Protein AF-0000000075628473 (afdb_homodimer)

Organism: Setaria italica (NCBI:txid4555)

Solvent-accessible surface area (backbone atoms only — not comparable to full-atom values): 24838 Å² total; per-residue (Å²): 127,63,29,61,71,48,54,69,70,65,13,70,43,36,66,75,31,34,34,40,32,34,33,27,67,48,50,49,27,27,30,31,51,50,46,39,25,70,44,42,17,42,33,35,30,26,32,67,54,59,67,59,42,51,54,46,41,53,54,37,46,75,70,70,35,54,58,48,79,45,74,33,48,55,59,36,67,69,37,44,54,52,49,49,52,49,47,34,61,77,47,70,55,34,27,22,32,40,33,42,43,44,67,72,86,58,86,60,55,77,89,70,47,48,69,69,56,49,51,47,46,44,27,30,50,46,50,28,45,53,50,50,49,59,69,39,44,73,22,25,66,52,25,80,43,59,48,32,11,27,35,39,38,55,48,36,50,72,39,92,66,32,34,66,54,23,53,51,47,51,51,50,23,32,54,49,15,47,72,31,18,76,64,34,26,34,17,28,30,39,20,42,42,65,54,64,34,74,70,53,73,77,45,59,66,67,60,50,51,53,55,24,68,59,18,40,48,54,58,67,40,49,30,51,36,54,16,39,51,54,45,47,58,62,17,16,33,30,56,38,46,26,39,45,75,47,60,42,35,31,27,38,89,73,99,126,63,30,60,73,48,54,69,71,65,13,69,44,36,66,76,30,34,31,40,34,34,34,25,69,48,52,51,28,26,30,31,51,51,47,39,23,71,44,42,17,41,33,37,30,27,30,67,54,58,68,60,40,51,54,47,42,52,53,37,48,75,70,70,36,51,58,49,77,45,74,34,49,57,57,35,67,68,38,45,54,53,49,49,54,50,46,34,62,76,47,71,54,33,27,21,33,40,34,42,44,44,67,73,84,59,85,61,54,77,91,70,48,48,69,68,56,51,51,50,47,43,28,30,51,44,50,27,44,54,51,52,49,59,69,39,43,72,23,26,66,52,26,79,42,58,46,31,11,27,37,39,35,56,50,36,47,72,40,93,68,32,34,67,55,24,53,51,48,52,52,51,23,31,52,49,15,48,72,30,18,77,64,33,28,33,18,29,30,38,19,42,43,66,53,64,34,74,71,53,74,77,47,57,65,67,58,52,51,51,56,24,67,60,19,40,48,54,57,66,40,49,29,49,38,54,16,38,51,54,46,48,57,61,17,15,34,30,55,39,46,27,40,44,74,48,59,42,35,32,26,38,89,73,98

Foldseek 3Di:
DALQPDDPLQQQACAAAEEEQEPLLWFLNVLLLCLSQVRHYQYEYEEADPVSFVVSVVVCVVVVGHYHYDYADLLDPVRLLVVLVVSCVVSVLAHAEYELDFADFDPDDPVPDDPVNVSSRCSGLAVSLLSNCVSCVRRQLVGDRRQGHEYEYEAADDDPRRPVSNVRQLVSQQVVQVVCVVSSYAGEYEHEYAEDTPVCVVPDPVVVQVLLVQAPQSDHHYSNLVSVVSSSCSGSNVSPDHSYYHYHYNRNVVD/DALAPDDPLQQQACAAAEEEQEPLLWFLNVLLLLLSQVRHYQYEYEEADPVSFVVSVVVCVVVVGHYHYDYADLLDPVRLLVVLVVSCVVSVLAHAEYELDFADFDPDDPVPDDPVNVSSRCSGLAVSLLSNCVSCVRRQLVGDRRQGHEYEYEAADDDVRRPVSNVRQLVSQQVVQVVCVVSSYAGEYEHEYAEDTPVCVVPDPVVVQVLLVQAPQSDHHYSNLVSVVSSSCSGSNVSPDHSYYHYHYNRNVVD

Structure (mmCIF, N/CA/C/O backbone):
data_AF-0000000075628473-model_v1
#
loop_
_entity.id
_entity.type
_entity.pdbx_description
1 polymer 'Tropinone reductase'
#
loop_
_atom_site.group_PDB
_atom_site.id
_atom_site.type_symbol
_atom_site.label_atom_id
_atom_site.label_alt_id
_atom_site.label_comp_id
_atom_site.label_asym_id
_atom_site.label_entity_id
_atom_site.label_seq_id
_atom_site.pdbx_PDB_ins_code
_atom_site.Cartn_x
_atom_site.Cartn_y
_atom_site.Cartn_z
_atom_site.occupancy
_atom_site.B_iso_or_equiv
_atom_site.auth_seq_id
_atom_site.auth_comp_id
_atom_site.auth_asym_id
_atom_site.auth_atom_id
_atom_site.pdbx_PDB_model_num
ATOM 1 N N . MET A 1 1 ? 19.422 3.375 -12.68 1 43.19 1 MET A N 1
ATOM 2 C CA . MET A 1 1 ? 18.781 4.426 -11.891 1 43.19 1 MET A CA 1
ATOM 3 C C . MET A 1 1 ? 17.828 3.836 -10.867 1 43.19 1 MET A C 1
ATOM 5 O O . MET A 1 1 ? 17.141 2.846 -11.148 1 43.19 1 MET A O 1
ATOM 9 N N . ALA A 1 2 ? 17.969 4.363 -9.719 1 55.66 2 ALA A N 1
ATOM 10 C CA . ALA A 1 2 ? 17.172 3.852 -8.609 1 55.66 2 ALA A CA 1
ATOM 11 C C . ALA A 1 2 ? 15.688 3.943 -8.922 1 55.66 2 ALA A C 1
ATOM 13 O O . ALA A 1 2 ? 15.219 4.941 -9.477 1 55.66 2 ALA A O 1
ATOM 14 N N . ALA A 1 3 ? 14.945 2.807 -8.961 1 60.66 3 ALA A N 1
ATOM 15 C CA . ALA A 1 3 ? 13.523 2.717 -9.266 1 60.66 3 ALA A CA 1
ATOM 16 C C . ALA A 1 3 ? 12.773 3.949 -8.773 1 60.66 3 ALA A C 1
ATOM 18 O O . ALA A 1 3 ? 11.891 4.465 -9.461 1 60.66 3 ALA A O 1
ATOM 19 N N . ALA A 1 4 ? 13.305 4.586 -7.82 1 67.25 4 ALA A N 1
ATOM 20 C CA . ALA A 1 4 ? 12.602 5.684 -7.164 1 67.25 4 ALA A CA 1
ATOM 21 C C . ALA A 1 4 ? 12.875 7.008 -7.871 1 67.25 4 ALA A C 1
ATOM 23 O O . ALA A 1 4 ? 12.148 7.984 -7.676 1 67.25 4 ALA A O 1
ATOM 24 N N . SER A 1 5 ? 13.789 6.996 -8.742 1 72.25 5 SER A N 1
ATOM 25 C CA . SER A 1 5 ? 14.211 8.266 -9.312 1 72.25 5 SER A CA 1
ATOM 26 C C . SER A 1 5 ? 13.43 8.602 -10.578 1 72.25 5 SER A C 1
ATOM 28 O O . SER A 1 5 ? 13.492 9.727 -11.078 1 72.25 5 SER A O 1
ATOM 30 N N . GLY A 1 6 ? 12.648 7.723 -11 1 81.75 6 GLY A N 1
ATOM 31 C CA . GLY A 1 6 ? 11.93 7.965 -12.242 1 81.75 6 GLY A CA 1
ATOM 32 C C . GLY A 1 6 ? 10.758 8.906 -12.086 1 81.75 6 GLY A C 1
ATOM 33 O O . GLY A 1 6 ? 10.391 9.273 -10.961 1 81.75 6 GLY A O 1
ATOM 34 N N . SER A 1 7 ? 10.297 9.367 -13.211 1 90.75 7 SER A N 1
ATOM 35 C CA . SER A 1 7 ? 9.07 10.156 -13.227 1 90.75 7 SER A CA 1
ATOM 36 C C . SER A 1 7 ? 7.91 9.391 -12.602 1 90.75 7 SER A C 1
ATOM 38 O O . SER A 1 7 ? 8.016 8.188 -12.359 1 90.75 7 SER A O 1
ATOM 40 N N . ARG A 1 8 ? 6.895 10.078 -12.25 1 92.94 8 ARG A N 1
ATOM 41 C CA . ARG A 1 8 ? 5.703 9.43 -11.703 1 92.94 8 ARG A CA 1
ATOM 42 C C . ARG A 1 8 ? 5.184 8.359 -12.656 1 92.94 8 ARG A C 1
ATOM 44 O O . ARG A 1 8 ? 4.848 7.25 -12.219 1 92.94 8 ARG A O 1
ATOM 51 N N . GLU A 1 9 ? 5.172 8.664 -13.977 1 91.62 9 GLU A N 1
ATOM 52 C CA . GLU A 1 9 ? 4.695 7.715 -14.977 1 91.62 9 GLU A CA 1
ATOM 53 C C . GLU A 1 9 ? 5.551 6.449 -14.984 1 91.62 9 GLU A C 1
ATOM 55 O O . GLU A 1 9 ? 5.039 5.348 -15.195 1 91.62 9 GLU A O 1
ATOM 60 N N . GLU A 1 10 ? 6.762 6.633 -14.703 1 92.56 10 GLU A N 1
ATOM 61 C CA . GLU A 1 10 ? 7.695 5.508 -14.719 1 92.56 10 GLU A CA 1
ATOM 62 C C . GLU A 1 10 ? 7.559 4.664 -13.453 1 92.56 10 GLU A C 1
ATOM 64 O O . GLU A 1 10 ? 7.84 3.465 -13.469 1 92.56 10 GLU A O 1
ATOM 69 N N . ARG A 1 11 ? 7.109 5.312 -12.414 1 95.81 11 ARG A N 1
ATOM 70 C CA . ARG A 1 11 ? 7.027 4.605 -11.133 1 95.81 11 ARG A CA 1
ATOM 71 C C . ARG A 1 11 ? 5.684 3.9 -10.984 1 95.81 11 ARG A C 1
ATOM 73 O O . ARG A 1 11 ? 5.59 2.873 -10.312 1 95.81 11 ARG A O 1
ATOM 80 N N . TRP A 1 12 ? 4.684 4.555 -11.656 1 96.81 12 TRP A N 1
ATOM 81 C CA . TRP A 1 12 ? 3.32 4.059 -11.492 1 96.81 12 TRP A CA 1
ATOM 82 C C . TRP A 1 12 ? 2.859 3.316 -12.742 1 96.81 12 TRP A C 1
ATOM 84 O O . TRP A 1 12 ? 1.841 3.67 -13.344 1 96.81 12 TRP A O 1
ATOM 94 N N . THR A 1 13 ? 3.604 2.287 -13.156 1 95.44 13 THR A N 1
ATOM 95 C CA . THR A 1 13 ? 3.262 1.532 -14.352 1 95.44 13 THR A CA 1
ATOM 96 C C . THR A 1 13 ? 3.68 0.071 -14.211 1 95.44 13 THR A C 1
ATOM 98 O O . THR A 1 13 ? 4.566 -0.252 -13.422 1 95.44 13 THR A O 1
ATOM 101 N N . LEU A 1 14 ? 2.979 -0.801 -14.93 1 97.25 14 LEU A N 1
ATOM 102 C CA . LEU A 1 14 ? 3.365 -2.195 -15.102 1 97.25 14 LEU A CA 1
ATOM 103 C C . LEU A 1 14 ? 3.453 -2.557 -16.578 1 97.25 14 LEU A C 1
ATOM 105 O O . LEU A 1 14 ? 3.402 -3.734 -16.938 1 97.25 14 LEU A O 1
ATOM 109 N N . ALA A 1 15 ? 3.518 -1.49 -17.359 1 95.88 15 ALA A N 1
ATOM 110 C CA . ALA A 1 15 ? 3.572 -1.714 -18.797 1 95.88 15 ALA A CA 1
ATOM 111 C C . ALA A 1 15 ? 4.773 -2.576 -19.172 1 95.88 15 ALA A C 1
ATOM 113 O O . ALA A 1 15 ? 5.91 -2.248 -18.828 1 95.88 15 ALA A O 1
ATOM 114 N N . GLY A 1 16 ? 4.473 -3.721 -19.797 1 94.5 16 GLY A N 1
ATOM 115 C CA . GLY A 1 16 ? 5.527 -4.59 -20.297 1 94.5 16 GLY A CA 1
ATOM 116 C C . GLY A 1 16 ? 5.988 -5.613 -19.266 1 94.5 16 GLY A C 1
ATOM 117 O O . GLY A 1 16 ? 6.754 -6.523 -19.594 1 94.5 16 GLY A O 1
ATOM 118 N N . ALA A 1 17 ? 5.551 -5.516 -18.031 1 97.75 17 ALA A N 1
ATOM 119 C CA . ALA A 1 17 ? 5.941 -6.465 -16.984 1 97.75 17 ALA A CA 1
ATOM 120 C C . ALA A 1 17 ? 5.375 -7.852 -17.266 1 97.75 17 ALA A C 1
ATOM 122 O O . ALA A 1 17 ? 4.293 -7.98 -17.859 1 97.75 17 ALA A O 1
ATOM 123 N N . THR A 1 18 ? 6.094 -8.852 -16.891 1 98.62 18 THR A N 1
ATOM 124 C CA . THR A 1 18 ? 5.621 -10.227 -16.938 1 98.62 18 THR A CA 1
ATOM 125 C C . THR A 1 18 ? 5.219 -10.719 -15.555 1 98.62 18 THR A C 1
ATOM 127 O O . THR A 1 18 ? 5.91 -10.445 -14.57 1 98.62 18 THR A O 1
ATOM 130 N N . ALA A 1 19 ? 4.047 -11.406 -15.492 1 98.88 19 ALA A N 1
ATOM 131 C CA . ALA A 1 19 ? 3.523 -11.797 -14.188 1 98.88 19 ALA A CA 1
ATOM 132 C C . ALA A 1 19 ? 2.941 -13.203 -14.227 1 98.88 19 ALA A C 1
ATOM 134 O O . ALA A 1 19 ? 2.25 -13.57 -15.18 1 98.88 19 ALA A O 1
ATOM 135 N N . LEU A 1 20 ? 3.287 -13.969 -13.234 1 98.94 20 LEU A N 1
ATOM 136 C CA . LEU A 1 20 ? 2.6 -15.219 -12.953 1 98.94 20 LEU A CA 1
ATOM 137 C C . LEU A 1 20 ? 1.675 -15.078 -11.75 1 98.94 20 LEU A C 1
ATOM 139 O O . LEU A 1 20 ? 2.109 -14.656 -10.672 1 98.94 20 LEU A O 1
ATOM 143 N N . VAL A 1 21 ? 0.418 -15.352 -11.938 1 98.94 21 VAL A N 1
ATOM 144 C CA . VAL A 1 21 ? -0.577 -15.352 -10.875 1 98.94 21 VAL A CA 1
ATOM 145 C C . VAL A 1 21 ? -1.191 -16.734 -10.734 1 98.94 21 VAL A C 1
ATOM 147 O O . VAL A 1 21 ? -1.852 -17.234 -11.648 1 98.94 21 VAL A O 1
ATOM 150 N N . THR A 1 22 ? -1.007 -17.359 -9.586 1 98.69 22 THR A N 1
ATOM 151 C CA . THR A 1 22 ? -1.619 -18.672 -9.414 1 98.69 22 THR A CA 1
ATOM 152 C C . THR A 1 22 ? -3.07 -18.547 -8.961 1 98.69 22 THR A C 1
ATOM 154 O O . THR A 1 22 ? -3.408 -17.625 -8.203 1 98.69 22 THR A O 1
ATOM 157 N N . GLY A 1 23 ? -3.895 -19.469 -9.445 1 97 23 GLY A N 1
ATOM 158 C CA . GLY A 1 23 ? -5.301 -19.438 -9.078 1 97 23 GLY A CA 1
ATOM 159 C C . GLY A 1 23 ? -6.035 -18.219 -9.609 1 97 23 GLY A C 1
ATOM 160 O O . GLY A 1 23 ? -6.797 -17.578 -8.883 1 97 23 GLY A O 1
ATOM 161 N N . GLY A 1 24 ? -5.863 -17.906 -10.875 1 97.38 24 GLY A N 1
ATOM 162 C CA . GLY A 1 24 ? -6.328 -16.625 -11.398 1 97.38 24 GLY A CA 1
ATOM 163 C C . GLY A 1 24 ? -7.711 -16.703 -12.016 1 97.38 24 GLY A C 1
ATOM 164 O O . GLY A 1 24 ? -8.227 -15.711 -12.531 1 97.38 24 GLY A O 1
ATOM 165 N N . SER A 1 25 ? -8.438 -17.828 -11.922 1 95.62 25 SER A N 1
ATOM 166 C CA . SER A 1 25 ? -9.656 -18 -12.703 1 95.62 25 SER A CA 1
ATOM 167 C C . SER A 1 25 ? -10.867 -17.453 -11.961 1 95.62 25 SER A C 1
ATOM 169 O O . SER A 1 25 ? -11.93 -17.266 -12.555 1 95.62 25 SER A O 1
ATOM 171 N N . LYS A 1 26 ? -10.789 -17.234 -10.609 1 93.38 26 LYS A N 1
ATOM 172 C CA . LYS A 1 26 ? -11.953 -16.75 -9.875 1 93.38 26 LYS A CA 1
ATOM 173 C C . LYS A 1 26 ? -11.523 -15.922 -8.656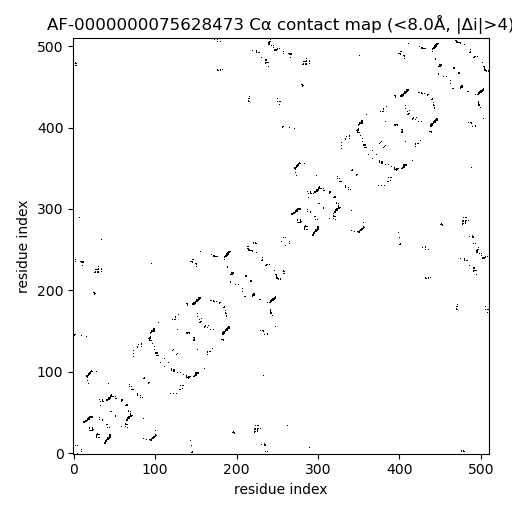 1 93.38 26 LYS A C 1
ATOM 175 O O . LYS A 1 26 ? -10.352 -15.914 -8.289 1 93.38 26 LYS A O 1
ATOM 180 N N . GLY A 1 27 ? -12.492 -15.18 -8.141 1 94.12 27 GLY A N 1
ATOM 181 C CA . GLY A 1 27 ? -12.32 -14.484 -6.875 1 94.12 27 GLY A CA 1
ATOM 182 C C . GLY A 1 27 ? -11.219 -13.445 -6.902 1 94.12 27 GLY A C 1
ATOM 183 O O . GLY A 1 27 ? -11.133 -12.648 -7.84 1 94.12 27 GLY A O 1
ATOM 184 N N . ILE A 1 28 ? -10.422 -13.508 -5.84 1 95.12 28 ILE A N 1
ATOM 185 C CA . ILE A 1 28 ? -9.352 -12.539 -5.664 1 95.12 28 ILE A CA 1
ATOM 186 C C . ILE A 1 28 ? -8.32 -12.695 -6.777 1 95.12 28 ILE A C 1
ATOM 188 O O . ILE A 1 28 ? -7.859 -11.711 -7.355 1 95.12 28 ILE A O 1
ATOM 192 N N . GLY A 1 29 ? -8.016 -13.969 -7.121 1 97.5 29 GLY A N 1
ATOM 193 C CA . GLY A 1 29 ? -7.062 -14.219 -8.188 1 97.5 29 GLY A CA 1
ATOM 194 C C . GLY A 1 29 ? -7.492 -13.641 -9.523 1 97.5 29 GLY A C 1
ATOM 195 O O . GLY A 1 29 ? -6.68 -13.062 -10.25 1 97.5 29 GLY A O 1
ATOM 196 N N . HIS A 1 30 ? -8.719 -13.789 -9.797 1 97.81 30 HIS A N 1
ATOM 197 C CA . HIS A 1 30 ? -9.266 -13.242 -11.031 1 97.81 30 HIS A CA 1
ATOM 198 C C . HIS A 1 30 ? -9.117 -11.727 -11.07 1 97.81 30 HIS A C 1
ATOM 200 O O . HIS A 1 30 ? -8.695 -11.164 -12.086 1 97.81 30 HIS A O 1
ATOM 206 N N . ALA A 1 31 ? -9.43 -11.094 -10 1 97.69 31 ALA A N 1
ATOM 207 C CA . ALA A 1 31 ? -9.312 -9.641 -9.906 1 97.69 31 ALA A CA 1
ATOM 208 C C . ALA A 1 31 ? -7.859 -9.195 -10.047 1 97.69 31 ALA A C 1
ATOM 210 O O . ALA A 1 31 ? -7.578 -8.172 -10.672 1 97.69 31 ALA A O 1
ATOM 211 N N . ILE A 1 32 ? -6.961 -9.953 -9.5 1 98.69 32 ILE A N 1
ATOM 212 C CA . ILE A 1 32 ? -5.543 -9.625 -9.578 1 98.69 32 ILE A CA 1
ATOM 213 C C . ILE A 1 32 ? -5.066 -9.727 -11.023 1 98.69 32 ILE A C 1
ATOM 215 O O . ILE A 1 32 ? -4.371 -8.844 -11.516 1 98.69 32 ILE A O 1
ATOM 219 N N . VAL A 1 33 ? -5.469 -10.781 -11.711 1 98.81 33 VAL A N 1
ATOM 220 C CA . VAL A 1 33 ? -5.105 -10.961 -13.109 1 98.81 33 VAL A CA 1
ATOM 221 C C . VAL A 1 33 ? -5.586 -9.766 -13.93 1 98.81 33 VAL A C 1
ATOM 223 O O . VAL A 1 33 ? -4.809 -9.156 -14.672 1 98.81 33 VAL A O 1
ATOM 226 N N . GLU A 1 34 ? -6.773 -9.375 -13.727 1 98.25 34 GLU A N 1
ATOM 227 C CA . GLU A 1 34 ? -7.355 -8.289 -14.5 1 98.25 34 GLU A CA 1
ATOM 228 C C . GLU A 1 34 ? -6.684 -6.957 -14.18 1 98.25 34 GLU A C 1
ATOM 230 O O . GLU A 1 34 ? -6.449 -6.141 -15.07 1 98.25 34 GLU A O 1
ATOM 235 N N . GLU A 1 35 ? -6.453 -6.742 -12.93 1 98.31 35 GLU A N 1
ATOM 236 C CA . GLU A 1 35 ? -5.855 -5.477 -12.516 1 98.31 35 GLU A CA 1
ATOM 237 C C . GLU A 1 35 ? -4.438 -5.332 -13.055 1 98.31 35 GLU A C 1
ATOM 239 O O . GLU A 1 35 ? -4.086 -4.289 -13.617 1 98.31 35 GLU A O 1
ATOM 244 N N . LEU A 1 36 ? -3.609 -6.387 -12.938 1 98.62 36 LEU A N 1
ATOM 245 C CA . LEU A 1 36 ? -2.248 -6.363 -13.461 1 98.62 36 LEU A CA 1
ATOM 246 C C . LEU A 1 36 ? -2.252 -6.164 -14.969 1 98.62 36 LEU A C 1
ATOM 248 O O . LEU A 1 36 ? -1.52 -5.32 -15.492 1 98.62 36 LEU A O 1
ATOM 252 N N . ALA A 1 37 ? -3.066 -6.941 -15.641 1 98.5 37 ALA A N 1
ATOM 253 C CA . ALA A 1 37 ? -3.152 -6.828 -17.094 1 98.5 37 ALA A CA 1
ATOM 254 C C . ALA A 1 37 ? -3.662 -5.449 -17.516 1 98.5 37 ALA A C 1
ATOM 256 O O . ALA A 1 37 ? -3.227 -4.898 -18.516 1 98.5 37 ALA A O 1
ATOM 257 N N . GLY A 1 38 ? -4.566 -4.914 -16.703 1 97.38 38 GLY A N 1
ATOM 258 C CA . GLY A 1 38 ? -5.098 -3.584 -16.969 1 97.38 38 GLY A CA 1
ATOM 259 C C . GLY A 1 38 ? -4.043 -2.496 -16.906 1 97.38 38 GLY A C 1
ATOM 260 O O . GLY A 1 38 ? -4.16 -1.464 -17.562 1 97.38 38 GLY A O 1
ATOM 261 N N . PHE A 1 39 ? -3.02 -2.74 -16.156 1 97.62 39 PHE A N 1
ATOM 262 C CA . PHE A 1 39 ? -1.915 -1.795 -16.031 1 97.62 39 PHE A CA 1
ATOM 263 C C . PHE A 1 39 ? -0.838 -2.092 -17.078 1 97.62 39 PHE A C 1
ATOM 265 O O . PHE A 1 39 ? 0.241 -1.496 -17.047 1 97.62 39 PHE A O 1
ATOM 272 N N . GLY A 1 40 ? -1.098 -3.092 -17.969 1 96.88 40 GLY A N 1
ATOM 273 C CA . GLY A 1 40 ? -0.226 -3.309 -19.109 1 96.88 40 GLY A CA 1
ATOM 274 C C . GLY A 1 40 ? 0.676 -4.52 -18.953 1 96.88 40 GLY A C 1
ATOM 275 O O . GLY A 1 40 ? 1.502 -4.801 -19.828 1 96.88 40 GLY A O 1
ATOM 276 N N . ALA A 1 41 ? 0.547 -5.27 -17.922 1 98.12 41 ALA A N 1
ATOM 277 C CA . ALA A 1 41 ? 1.37 -6.461 -17.734 1 98.12 41 ALA A CA 1
ATOM 278 C C . ALA A 1 41 ? 0.917 -7.598 -18.641 1 98.12 41 ALA A C 1
ATOM 280 O O . ALA A 1 41 ? -0.267 -7.703 -18.969 1 98.12 41 ALA A O 1
ATOM 281 N N . ARG A 1 42 ? 1.86 -8.398 -19.062 1 98.19 42 ARG A N 1
ATOM 282 C CA . ARG A 1 42 ? 1.579 -9.711 -19.625 1 98.19 42 ARG A CA 1
ATOM 283 C C . ARG A 1 42 ? 1.454 -10.766 -18.531 1 98.19 42 ARG A C 1
ATOM 285 O O . ARG A 1 42 ? 2.424 -11.055 -17.828 1 98.19 42 ARG A O 1
ATOM 292 N N . VAL A 1 43 ? 0.26 -11.359 -18.453 1 98.81 43 VAL A N 1
ATOM 293 C CA . VAL A 1 43 ? -0.01 -12.211 -17.312 1 98.81 43 VAL A CA 1
ATOM 294 C C . VAL A 1 43 ? -0.173 -13.656 -17.766 1 98.81 43 VAL A C 1
ATOM 296 O O . VAL A 1 43 ? -0.808 -13.922 -18.781 1 98.81 43 VAL A O 1
ATOM 299 N N . HIS A 1 44 ? 0.465 -14.57 -17.109 1 98.94 44 HIS A N 1
ATOM 300 C CA . HIS A 1 44 ? 0.161 -15.992 -17.156 1 98.94 44 HIS A CA 1
ATOM 301 C C . HIS A 1 44 ? -0.49 -16.469 -15.867 1 98.94 44 HIS A C 1
ATOM 303 O O . HIS A 1 44 ? -0.055 -16.078 -14.773 1 98.94 44 HIS A O 1
ATOM 309 N N . THR A 1 45 ? -1.562 -17.203 -16.016 1 98.88 45 THR A N 1
ATOM 310 C CA . THR A 1 45 ? -2.227 -17.703 -14.812 1 98.88 45 THR A CA 1
ATOM 311 C C . THR A 1 45 ? -2.523 -19.188 -14.938 1 98.88 45 THR A C 1
ATOM 313 O O . THR A 1 45 ? -2.359 -19.766 -16.016 1 98.88 45 THR A O 1
ATOM 316 N N . CYS A 1 46 ? -2.811 -19.812 -13.766 1 98.62 46 CYS A N 1
ATOM 317 C CA . CYS A 1 46 ? -3.129 -21.234 -13.773 1 98.62 46 CYS A CA 1
ATOM 318 C C . CYS A 1 46 ? -4.266 -21.547 -12.805 1 98.62 46 CYS A C 1
ATOM 320 O O . CYS A 1 46 ? -4.539 -20.766 -11.891 1 98.62 46 CYS A O 1
ATOM 322 N N . ALA A 1 47 ? -4.883 -22.594 -13.047 1 97.69 47 ALA A N 1
ATOM 323 C CA . ALA A 1 47 ? -5.922 -23.172 -12.203 1 97.69 47 ALA A CA 1
ATOM 324 C C . ALA A 1 47 ? -6.168 -24.641 -12.562 1 97.69 47 ALA A C 1
ATOM 326 O O . ALA A 1 47 ? -5.582 -25.156 -13.516 1 97.69 47 ALA A O 1
ATOM 327 N N . ARG A 1 48 ? -7.008 -25.219 -11.828 1 96.62 48 ARG A N 1
ATOM 328 C CA . ARG A 1 48 ? -7.188 -26.656 -12 1 96.62 48 ARG A CA 1
ATOM 329 C C . ARG A 1 48 ? -8.25 -26.953 -13.055 1 96.62 48 ARG A C 1
ATOM 331 O O . ARG A 1 48 ? -8.156 -27.953 -13.781 1 96.62 48 ARG A O 1
ATOM 338 N N . ASN A 1 49 ? -9.273 -26.125 -13.109 1 96.38 49 ASN A N 1
ATOM 339 C CA . ASN A 1 49 ? -10.398 -26.359 -14 1 96.38 49 ASN A CA 1
ATOM 340 C C . ASN A 1 49 ? -10.141 -25.797 -15.391 1 96.38 49 ASN A C 1
ATOM 342 O O . ASN A 1 49 ? -10.258 -24.594 -15.609 1 96.38 49 ASN A O 1
ATOM 346 N N . ALA A 1 50 ? -9.953 -26.703 -16.328 1 97.31 50 ALA A N 1
ATOM 347 C CA . ALA A 1 50 ? -9.555 -26.312 -17.688 1 97.31 50 ALA A CA 1
ATOM 348 C C . ALA A 1 50 ? -10.656 -25.5 -18.375 1 97.31 50 ALA A C 1
ATOM 350 O O . ALA A 1 50 ? -10.375 -24.484 -19.016 1 97.31 50 ALA A O 1
ATOM 351 N N . ALA A 1 51 ? -11.852 -25.906 -18.188 1 97.44 51 ALA A N 1
ATOM 352 C CA . ALA A 1 51 ? -12.969 -25.266 -18.875 1 97.44 51 ALA A CA 1
ATOM 353 C C . ALA A 1 51 ? -13.172 -23.844 -18.359 1 97.44 51 ALA A C 1
ATOM 355 O O . ALA A 1 51 ? -13.305 -22.906 -19.141 1 97.44 51 ALA A O 1
ATOM 356 N N . GLU A 1 52 ? -13.164 -23.703 -17.078 1 95.62 52 GLU A N 1
ATOM 357 C CA . GLU A 1 52 ? -13.305 -22.391 -16.453 1 95.62 52 GLU A CA 1
ATOM 358 C C . GLU A 1 52 ? -12.156 -21.469 -16.844 1 95.62 52 GLU A C 1
ATOM 360 O O . GLU A 1 52 ? -12.359 -20.281 -17.109 1 95.62 52 GLU A O 1
ATOM 365 N N . LEU A 1 53 ? -11.039 -22 -16.875 1 97.44 53 LEU A N 1
ATOM 366 C CA . LEU A 1 53 ? -9.836 -21.25 -17.203 1 97.44 53 LEU A CA 1
ATOM 367 C C . LEU A 1 53 ? -9.875 -20.766 -18.641 1 97.44 53 LEU A C 1
ATOM 369 O O . LEU A 1 53 ? -9.562 -19.594 -18.906 1 97.44 53 LEU A O 1
ATOM 373 N N . GLU A 1 54 ? -10.312 -21.578 -19.547 1 97.44 54 GLU A N 1
ATOM 374 C CA . GLU A 1 54 ? -10.398 -21.203 -20.953 1 97.44 54 GLU A CA 1
ATOM 375 C C . GLU A 1 54 ? -11.484 -20.156 -21.172 1 97.44 54 GLU A C 1
ATOM 377 O O . GLU A 1 54 ? -11.32 -19.25 -22 1 97.44 54 GLU A O 1
ATOM 382 N N . GLU A 1 55 ? -12.523 -20.281 -20.484 1 97.75 55 GLU A N 1
ATOM 383 C CA . GLU A 1 55 ? -13.57 -19.266 -20.547 1 97.75 55 GLU A CA 1
ATOM 384 C C . GLU A 1 55 ? -13.039 -17.906 -20.094 1 97.75 55 GLU A C 1
ATOM 386 O O . GLU A 1 55 ? -13.32 -16.875 -20.734 1 97.75 55 GLU A O 1
ATOM 391 N N . CYS A 1 56 ? -12.312 -17.906 -19.047 1 97.81 56 CYS A N 1
ATOM 392 C CA . CYS A 1 56 ? -11.688 -16.672 -18.562 1 97.81 56 CYS A CA 1
ATOM 393 C C . CYS A 1 56 ? -10.75 -16.094 -19.625 1 97.81 56 CYS A C 1
ATOM 395 O O . CYS A 1 56 ? -10.805 -14.906 -19.922 1 97.81 56 CYS A O 1
ATOM 397 N N . ARG A 1 57 ? -9.953 -16.922 -20.188 1 98 57 ARG A N 1
ATOM 398 C CA . ARG A 1 57 ? -8.977 -16.5 -21.188 1 98 57 ARG A CA 1
ATOM 399 C C . ARG A 1 57 ? -9.672 -15.797 -22.359 1 98 57 ARG A C 1
ATOM 401 O O . ARG A 1 57 ? -9.211 -14.75 -22.828 1 98 57 ARG A O 1
ATOM 408 N N . ARG A 1 58 ? -10.742 -16.344 -22.828 1 97.81 58 ARG A N 1
ATOM 409 C CA . ARG A 1 58 ? -11.5 -15.766 -23.938 1 97.81 58 ARG A CA 1
ATOM 410 C C . ARG A 1 58 ? -12.062 -14.398 -23.562 1 97.81 58 ARG A C 1
ATOM 412 O O . ARG A 1 58 ? -11.961 -13.453 -24.359 1 97.81 58 ARG A O 1
ATOM 419 N N . ARG A 1 59 ? -12.578 -14.305 -22.359 1 97.5 59 ARG A N 1
ATOM 420 C CA . ARG A 1 59 ? -13.133 -13.039 -21.906 1 97.5 59 ARG A CA 1
ATOM 421 C C . ARG A 1 59 ? -12.055 -11.977 -21.797 1 97.5 59 ARG A C 1
ATOM 423 O O . ARG A 1 59 ? -12.273 -10.812 -22.156 1 97.5 59 ARG A O 1
ATOM 430 N N . TRP A 1 60 ? -10.906 -12.375 -21.281 1 97.94 60 TRP A N 1
ATOM 431 C CA . TRP A 1 60 ? -9.797 -11.438 -21.172 1 97.94 60 TRP A CA 1
ATOM 432 C C . TRP A 1 60 ? -9.352 -10.961 -22.547 1 97.94 60 TRP A C 1
ATOM 434 O O . TRP A 1 60 ? -9.133 -9.766 -22.766 1 97.94 60 TRP A O 1
ATOM 444 N N . ALA A 1 61 ? -9.305 -11.867 -23.484 1 97.12 61 ALA A N 1
ATOM 445 C CA . ALA A 1 61 ? -8.906 -11.523 -24.844 1 97.12 61 ALA A CA 1
ATOM 446 C C . ALA A 1 61 ? -9.906 -10.555 -25.469 1 97.12 61 ALA A C 1
ATOM 448 O O . ALA A 1 61 ? -9.508 -9.602 -26.141 1 97.12 61 ALA A O 1
ATOM 449 N N . GLU A 1 62 ? -11.141 -10.758 -25.234 1 97.38 62 GLU A N 1
ATOM 450 C CA . GLU A 1 62 ? -12.195 -9.898 -25.766 1 97.38 62 GLU A CA 1
ATOM 451 C C . GLU A 1 62 ? -12.078 -8.484 -25.219 1 97.38 62 GLU A C 1
ATOM 453 O O . GLU A 1 62 ? -12.477 -7.52 -25.875 1 97.38 62 GLU A O 1
ATOM 458 N N . ASN A 1 63 ? -11.516 -8.398 -24.047 1 95.94 63 ASN A N 1
ATOM 459 C CA . ASN A 1 63 ? -11.367 -7.094 -23.406 1 95.94 63 ASN A CA 1
ATOM 460 C C . ASN A 1 63 ? -9.992 -6.488 -23.688 1 95.94 63 ASN A C 1
ATOM 462 O O . ASN A 1 63 ? -9.617 -5.488 -23.078 1 95.94 63 ASN A O 1
ATOM 466 N N . GLY A 1 64 ? -9.18 -7.168 -24.484 1 96.44 64 GLY A N 1
ATOM 467 C CA . GLY A 1 64 ? -7.898 -6.641 -24.922 1 96.44 64 GLY A CA 1
ATOM 468 C C . GLY A 1 64 ? -6.777 -6.902 -23.938 1 96.44 64 GLY A C 1
ATOM 469 O O . GLY A 1 64 ? -5.723 -6.273 -24 1 96.44 64 GLY A O 1
ATOM 470 N N . LEU A 1 65 ? -7.031 -7.727 -22.984 1 96.88 65 LEU A N 1
ATOM 471 C CA . LEU A 1 65 ? -6.004 -8.055 -22 1 96.88 65 LEU A CA 1
ATOM 472 C C . LEU A 1 65 ? -5.113 -9.188 -22.5 1 96.88 65 LEU A C 1
ATOM 474 O O . LEU A 1 65 ? -5.59 -10.117 -23.156 1 96.88 65 LEU A O 1
ATOM 478 N N . VAL A 1 66 ? -3.885 -9.148 -22.219 1 96.06 66 VAL A N 1
ATOM 479 C CA . VAL A 1 66 ? -2.924 -10.172 -22.625 1 96.06 66 VAL A CA 1
ATOM 480 C C . VAL A 1 66 ? -2.713 -11.172 -21.5 1 96.06 66 VAL A C 1
ATOM 482 O O . VAL A 1 66 ? -1.891 -10.953 -20.609 1 96.06 66 VAL A O 1
ATOM 485 N N . VAL A 1 67 ? -3.434 -12.289 -21.562 1 98.56 67 VAL A N 1
ATOM 486 C CA . VAL A 1 67 ? -3.379 -13.297 -20.5 1 98.56 67 VAL A CA 1
ATOM 487 C C . VAL A 1 67 ? -3.287 -14.688 -21.125 1 98.56 67 VAL A C 1
ATOM 489 O O . VAL A 1 67 ? -4.09 -15.039 -22 1 98.56 67 VAL A O 1
ATOM 492 N N . THR A 1 68 ? -2.279 -15.43 -20.781 1 98.56 68 THR A N 1
ATOM 493 C CA . THR A 1 68 ? -2.162 -16.844 -21.141 1 98.56 68 THR A CA 1
ATOM 494 C C . THR A 1 68 ? -2.436 -17.734 -19.938 1 98.56 68 THR A C 1
ATOM 496 O O . THR A 1 68 ? -2.439 -17.266 -18.797 1 98.56 68 THR A O 1
ATOM 499 N N . VAL A 1 69 ? -2.719 -19.062 -20.234 1 98.69 69 VAL A N 1
ATOM 500 C CA . VAL A 1 69 ? -3.189 -19.891 -19.141 1 98.69 69 VAL A CA 1
ATOM 501 C C . VAL A 1 69 ? -2.547 -21.266 -19.219 1 98.69 69 VAL A C 1
ATOM 503 O O . VAL A 1 69 ? -2.146 -21.719 -20.297 1 98.69 69 VAL A O 1
ATOM 506 N N . SER A 1 70 ? -2.393 -21.891 -18.047 1 98.62 70 SER A N 1
ATOM 507 C CA . SER A 1 70 ? -1.997 -23.281 -17.891 1 98.62 70 SER A CA 1
ATOM 508 C C . SER A 1 70 ? -2.881 -24 -16.875 1 98.62 70 SER A C 1
ATOM 510 O O . SER A 1 70 ? -3.213 -23.438 -15.836 1 98.62 70 SER A O 1
ATOM 512 N N . VAL A 1 71 ? -3.279 -25.219 -17.234 1 98.56 71 VAL A N 1
ATOM 513 C CA . VAL A 1 71 ? -3.906 -26.062 -16.219 1 98.56 71 VAL A CA 1
ATOM 514 C C . VAL A 1 71 ? -2.846 -26.578 -15.258 1 98.56 71 VAL A C 1
ATOM 516 O O . VAL A 1 71 ? -1.814 -27.109 -15.68 1 98.56 71 VAL A O 1
ATOM 519 N N . CYS A 1 72 ? -3.098 -26.391 -13.953 1 98.44 72 CYS A N 1
ATOM 520 C CA . CYS A 1 72 ? -2.098 -26.75 -12.961 1 98.44 72 CYS A CA 1
ATOM 521 C C . CYS A 1 72 ? -2.74 -26.953 -11.594 1 98.44 72 CYS A C 1
ATOM 523 O O . CYS A 1 72 ? -3.555 -26.141 -11.156 1 98.44 72 CYS A O 1
ATOM 525 N N . ASP A 1 73 ? -2.455 -28.047 -10.977 1 97.94 73 ASP A N 1
ATOM 526 C CA . ASP A 1 73 ? -2.695 -28.234 -9.555 1 97.94 73 ASP A CA 1
ATOM 527 C C . ASP A 1 73 ? -1.452 -27.891 -8.734 1 97.94 73 ASP A C 1
ATOM 529 O O . ASP A 1 73 ? -0.511 -28.688 -8.664 1 97.94 73 ASP A O 1
ATOM 533 N N . VAL A 1 74 ? -1.52 -26.797 -8.031 1 97.56 74 VAL A N 1
ATOM 534 C CA . VAL A 1 74 ? -0.313 -26.281 -7.395 1 97.56 74 VAL A CA 1
ATOM 535 C C . VAL A 1 74 ? 0.061 -27.172 -6.211 1 97.56 74 VAL A C 1
ATOM 537 O O . VAL A 1 74 ? 1.165 -27.062 -5.668 1 97.56 74 VAL A O 1
ATOM 540 N N . SER A 1 75 ? -0.858 -28.016 -5.777 1 96.06 75 SER A N 1
ATOM 541 C CA . SER A 1 75 ? -0.516 -28.922 -4.691 1 96.06 75 SER A CA 1
ATOM 542 C C . SER A 1 75 ? 0.43 -30.031 -5.168 1 96.06 75 SER A C 1
ATOM 544 O O . SER A 1 75 ? 1.036 -30.734 -4.355 1 96.06 75 SER A O 1
ATOM 546 N N . MET A 1 76 ? 0.571 -30.172 -6.488 1 97.12 76 MET A N 1
ATOM 547 C CA . MET A 1 76 ? 1.419 -31.203 -7.074 1 97.12 76 MET A CA 1
ATOM 548 C C . MET A 1 76 ? 2.758 -30.625 -7.516 1 97.12 76 MET A C 1
ATOM 550 O O . MET A 1 76 ? 2.803 -29.734 -8.359 1 97.12 76 MET A O 1
ATOM 554 N N . ARG A 1 77 ? 3.764 -31.219 -7.035 1 97 77 ARG A N 1
ATOM 555 C CA . ARG A 1 77 ? 5.109 -30.734 -7.332 1 97 77 ARG A CA 1
ATOM 556 C C . ARG A 1 77 ? 5.387 -30.781 -8.828 1 97 77 ARG A C 1
ATOM 558 O O . ARG A 1 77 ? 5.91 -29.812 -9.398 1 97 77 ARG A O 1
ATOM 565 N N . THR A 1 78 ? 5.078 -31.844 -9.43 1 98.19 78 THR A N 1
ATOM 566 C CA . THR A 1 78 ? 5.336 -32.031 -10.859 1 98.19 78 THR A CA 1
ATOM 567 C C . THR A 1 78 ? 4.586 -30.969 -11.6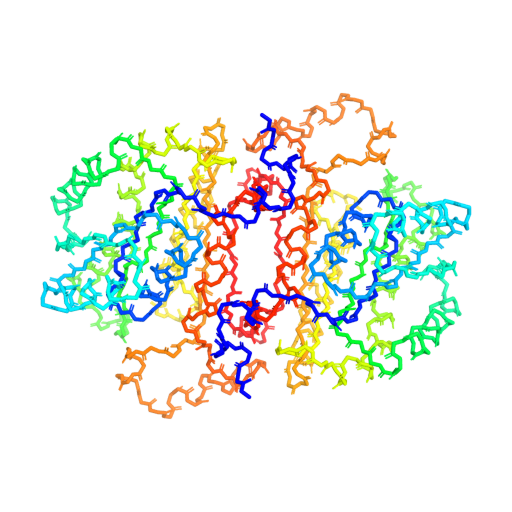72 1 98.19 78 THR A C 1
ATOM 569 O O . THR A 1 78 ? 5.113 -30.453 -12.656 1 98.19 78 THR A O 1
ATOM 572 N N . ASP A 1 79 ? 3.393 -30.656 -11.234 1 98.5 79 ASP A N 1
ATOM 573 C CA . ASP A 1 79 ? 2.609 -29.641 -11.922 1 98.5 79 ASP A CA 1
ATOM 574 C C . ASP A 1 79 ? 3.277 -28.266 -11.805 1 98.5 79 ASP A C 1
ATOM 576 O O . ASP A 1 79 ? 3.309 -27.5 -12.773 1 98.5 79 ASP A O 1
ATOM 580 N N . ARG A 1 80 ? 3.814 -28 -10.68 1 98.56 80 ARG A N 1
ATOM 581 C CA . ARG A 1 80 ? 4.5 -26.734 -10.484 1 98.56 80 ARG A CA 1
ATOM 582 C C . ARG A 1 80 ? 5.723 -26.625 -11.391 1 98.56 80 ARG A C 1
ATOM 584 O O . ARG A 1 80 ? 5.977 -25.562 -11.969 1 98.56 80 ARG A O 1
ATOM 591 N N . GLU A 1 81 ? 6.426 -27.656 -11.484 1 98.56 81 GLU A N 1
ATOM 592 C CA . GLU A 1 81 ? 7.605 -27.672 -12.344 1 98.56 81 GLU A CA 1
ATOM 593 C C . GLU A 1 81 ? 7.227 -27.469 -13.812 1 98.56 81 GLU A C 1
ATOM 595 O O . GLU A 1 81 ? 7.863 -26.688 -14.523 1 98.56 81 GLU A O 1
ATOM 600 N N . MET A 1 82 ? 6.199 -28.141 -14.211 1 98.69 82 MET A N 1
ATOM 601 C CA . MET A 1 82 ? 5.719 -27.984 -15.578 1 98.69 82 MET A CA 1
ATOM 602 C C . MET A 1 82 ? 5.203 -26.562 -15.828 1 98.69 82 MET A C 1
ATOM 604 O O . MET A 1 82 ? 5.43 -26 -16.891 1 98.69 82 MET A O 1
ATOM 608 N N . LEU A 1 83 ? 4.508 -26.062 -14.859 1 98.75 83 LEU A N 1
ATOM 609 C CA . LEU A 1 83 ? 4.031 -24.688 -14.945 1 98.75 83 LEU A CA 1
ATOM 610 C C . LEU A 1 83 ? 5.188 -23.719 -15.164 1 98.75 83 LEU A C 1
ATOM 612 O O . LEU A 1 83 ? 5.121 -22.844 -16.031 1 98.75 83 LEU A O 1
ATOM 616 N N . MET A 1 84 ? 6.254 -23.906 -14.453 1 98.69 84 MET A N 1
ATOM 617 C CA . MET A 1 84 ? 7.383 -22.984 -14.523 1 98.69 84 MET A CA 1
ATOM 618 C C . MET A 1 84 ? 8.109 -23.109 -15.859 1 98.69 84 MET A C 1
ATOM 620 O O . MET A 1 84 ? 8.609 -22.125 -16.406 1 98.69 84 MET A O 1
ATOM 624 N N . ASP A 1 85 ? 8.117 -24.344 -16.359 1 98.5 85 ASP A N 1
ATOM 625 C CA . ASP A 1 85 ? 8.664 -24.516 -17.703 1 98.5 85 ASP A CA 1
ATOM 626 C C . ASP A 1 85 ? 7.871 -23.719 -18.719 1 98.5 85 ASP A C 1
ATOM 628 O O . ASP A 1 85 ? 8.453 -23.078 -19.594 1 98.5 85 ASP A O 1
ATOM 632 N N . THR A 1 86 ? 6.609 -23.766 -18.625 1 98.69 86 THR A N 1
ATOM 633 C CA . THR A 1 86 ? 5.746 -23.016 -19.516 1 98.69 86 THR A CA 1
ATOM 634 C C . THR A 1 86 ? 5.977 -21.516 -19.359 1 98.69 86 THR A C 1
ATOM 636 O O . THR A 1 86 ? 6.09 -20.781 -20.344 1 98.69 86 THR A O 1
ATOM 639 N N . VAL A 1 87 ? 6.07 -21.047 -18.141 1 98.62 87 VAL A N 1
ATOM 640 C CA . VAL A 1 87 ? 6.281 -19.641 -17.844 1 98.62 87 VAL A CA 1
ATOM 641 C C . VAL A 1 87 ? 7.605 -19.188 -18.453 1 98.62 87 VAL A C 1
ATOM 643 O O . VAL A 1 87 ? 7.68 -18.109 -19.062 1 98.62 87 VAL A O 1
ATOM 646 N N . LYS A 1 88 ? 8.617 -19.969 -18.297 1 98.19 88 LYS A N 1
ATOM 647 C CA . LYS A 1 88 ? 9.93 -19.672 -18.875 1 98.19 88 LYS A CA 1
ATOM 648 C C . LYS A 1 88 ? 9.828 -19.469 -20.375 1 98.19 88 LYS A C 1
ATOM 650 O O . LYS A 1 88 ? 10.445 -18.562 -20.938 1 98.19 88 LYS A O 1
ATOM 655 N N . LYS A 1 89 ? 9.078 -20.312 -21 1 98.31 89 LYS A N 1
ATOM 656 C CA . LYS A 1 89 ? 8.906 -20.234 -22.453 1 98.31 89 LYS A CA 1
ATOM 657 C C . LYS A 1 89 ? 8.07 -19.016 -22.844 1 98.31 89 LYS A C 1
ATOM 659 O O . LYS A 1 89 ? 8.438 -18.266 -23.75 1 98.31 89 LYS A O 1
ATOM 664 N N . VAL A 1 90 ? 7.012 -18.797 -22.125 1 98.06 90 VAL A N 1
ATOM 665 C CA . VAL A 1 90 ? 6.051 -17.75 -22.438 1 98.06 90 VAL A CA 1
ATOM 666 C C . VAL A 1 90 ? 6.711 -16.375 -22.266 1 98.06 90 VAL A C 1
ATOM 668 O O . VAL A 1 90 ? 6.449 -15.453 -23.047 1 98.06 90 VAL A O 1
ATOM 671 N N . PHE A 1 91 ? 7.539 -16.25 -21.281 1 97.94 91 PHE A N 1
ATOM 672 C CA . PHE A 1 91 ? 8.094 -14.938 -20.953 1 97.94 91 PHE A CA 1
ATOM 673 C C . PHE A 1 91 ? 9.562 -14.859 -21.328 1 97.94 91 PHE A C 1
ATOM 675 O O . PHE A 1 91 ? 10.281 -13.977 -20.859 1 97.94 91 PHE A O 1
ATOM 682 N N . ASP A 1 92 ? 10.047 -15.75 -22.094 1 96.88 92 ASP A N 1
ATOM 683 C CA . ASP A 1 92 ? 11.398 -15.758 -22.641 1 96.88 92 ASP A CA 1
ATOM 684 C C . ASP A 1 92 ? 12.445 -15.688 -21.531 1 96.88 92 ASP A C 1
ATOM 686 O O . ASP A 1 92 ? 13.359 -14.867 -21.594 1 96.88 92 ASP A O 1
ATOM 690 N N . GLY A 1 93 ? 12.211 -16.453 -20.5 1 96.75 93 GLY A N 1
ATOM 691 C CA . GLY A 1 93 ? 13.211 -16.656 -19.453 1 96.75 93 GLY A CA 1
ATOM 692 C C . GLY A 1 93 ? 13.227 -15.547 -18.422 1 96.75 93 GLY A C 1
ATOM 693 O O . GLY A 1 93 ? 14.18 -15.43 -17.641 1 96.75 93 GLY A O 1
ATOM 694 N N . LYS A 1 94 ? 12.219 -14.695 -18.469 1 96.69 94 LYS A N 1
ATOM 695 C CA . LYS A 1 94 ? 12.164 -13.586 -17.516 1 96.69 94 LYS A CA 1
ATOM 696 C C . LYS A 1 94 ? 10.836 -13.57 -16.766 1 96.69 94 LYS A C 1
ATOM 698 O O . LYS A 1 94 ? 9.812 -14.008 -17.297 1 96.69 94 LYS A O 1
ATOM 703 N N . LEU A 1 95 ? 10.922 -13.102 -15.547 1 98.56 95 LEU A N 1
ATOM 704 C CA . LEU A 1 95 ? 9.727 -12.875 -14.75 1 98.56 95 LEU A CA 1
ATOM 705 C C . LEU A 1 95 ? 9.891 -11.648 -13.859 1 98.56 95 LEU A C 1
ATOM 707 O O . LEU A 1 95 ? 10.922 -11.492 -13.203 1 98.56 95 LEU A O 1
ATOM 711 N N . ASP A 1 96 ? 8.914 -10.805 -13.867 1 98.69 96 ASP A N 1
ATOM 712 C CA . ASP A 1 96 ? 8.969 -9.617 -13.023 1 98.69 96 ASP A CA 1
ATOM 713 C C . ASP A 1 96 ? 8.172 -9.812 -11.742 1 98.69 96 ASP A C 1
ATOM 715 O O . ASP A 1 96 ? 8.547 -9.305 -10.688 1 98.69 96 ASP A O 1
ATOM 719 N N . ILE A 1 97 ? 7.043 -10.547 -11.867 1 98.88 97 ILE A N 1
ATOM 720 C CA . ILE A 1 97 ? 6.082 -10.602 -10.766 1 98.88 97 ILE A CA 1
ATOM 721 C C . ILE A 1 97 ? 5.629 -12.047 -10.555 1 98.88 97 ILE A C 1
ATOM 723 O O . ILE A 1 97 ? 5.258 -12.734 -11.516 1 98.88 97 ILE A O 1
ATOM 727 N N . LEU A 1 98 ? 5.688 -12.484 -9.352 1 98.88 98 LEU A N 1
ATOM 728 C CA . LEU A 1 98 ? 5.039 -13.711 -8.906 1 98.88 98 LEU A CA 1
ATOM 729 C C . LEU A 1 98 ? 3.99 -13.422 -7.84 1 98.88 98 LEU A C 1
ATOM 731 O O . LEU A 1 98 ? 4.301 -12.844 -6.801 1 98.88 98 LEU A O 1
ATOM 735 N N . VAL A 1 99 ? 2.771 -13.781 -8.109 1 98.88 99 VAL A N 1
ATOM 736 C CA . VAL A 1 99 ? 1.715 -13.695 -7.105 1 98.88 99 VAL A CA 1
ATOM 737 C C . VAL A 1 99 ? 1.262 -15.102 -6.711 1 98.88 99 VAL A C 1
ATOM 739 O O . VAL A 1 99 ? 0.602 -15.789 -7.496 1 98.88 99 VAL A O 1
ATOM 742 N N . ASN A 1 100 ? 1.639 -15.492 -5.547 1 98 100 ASN A N 1
ATOM 743 C CA . ASN A 1 100 ? 1.128 -16.734 -4.961 1 98 100 ASN A CA 1
ATOM 744 C C . ASN A 1 100 ? -0.254 -16.531 -4.348 1 98 100 ASN A C 1
ATOM 746 O O . ASN A 1 100 ? -0.37 -16.141 -3.182 1 98 100 ASN A O 1
ATOM 750 N N . ASN A 1 101 ? -1.263 -16.875 -5.09 1 96.56 101 ASN A N 1
ATOM 751 C CA . ASN A 1 101 ? -2.639 -16.609 -4.688 1 96.56 101 ASN A CA 1
ATOM 752 C C . ASN A 1 101 ? -3.424 -17.891 -4.457 1 96.56 101 ASN A C 1
ATOM 754 O O . ASN A 1 101 ? -4.344 -17.922 -3.643 1 96.56 101 ASN A O 1
ATOM 758 N N . ALA A 1 102 ? -3.057 -18.938 -5.211 1 93.19 102 ALA A N 1
ATOM 759 C CA . ALA A 1 102 ? -3.811 -20.172 -5.105 1 93.19 102 ALA A CA 1
ATOM 760 C C . ALA A 1 102 ? -3.891 -20.641 -3.654 1 93.19 102 ALA A C 1
ATOM 762 O O . ALA A 1 102 ? -2.891 -20.625 -2.932 1 93.19 102 ALA A O 1
ATOM 763 N N . GLY A 1 103 ? -5.094 -20.938 -3.219 1 85.69 103 GLY A N 1
ATOM 764 C CA . GLY A 1 103 ? -5.305 -21.406 -1.861 1 85.69 103 GLY A CA 1
ATOM 765 C C . GLY A 1 103 ? -6.691 -21.984 -1.637 1 85.69 103 GLY A C 1
ATOM 766 O O . GLY A 1 103 ? -7.59 -21.781 -2.461 1 85.69 103 GLY A O 1
ATOM 767 N N . GLN A 1 104 ? -6.773 -22.719 -0.568 1 78.06 104 GLN A N 1
ATOM 768 C CA . GLN A 1 104 ? -8.031 -23.344 -0.156 1 78.06 104 GLN A CA 1
ATOM 769 C C . GLN A 1 104 ? -8.32 -23.062 1.316 1 78.06 104 GLN A C 1
ATOM 771 O O . GLN A 1 104 ? -7.398 -22.906 2.117 1 78.06 104 GLN A O 1
ATOM 776 N N . LEU A 1 105 ? -9.633 -22.938 1.604 1 69.94 105 LEU A N 1
ATOM 777 C CA . LEU A 1 105 ? -10.055 -22.797 2.994 1 69.94 105 LEU A CA 1
ATOM 778 C C . LEU A 1 105 ? -10.164 -24.156 3.666 1 69.94 105 LEU A C 1
ATOM 780 O O . LEU A 1 105 ? -10.617 -25.125 3.053 1 69.94 105 LEU A O 1
ATOM 784 N N . LEU A 1 106 ? -9.508 -24.25 4.844 1 65.12 106 LEU A N 1
ATOM 785 C CA . LEU A 1 106 ? -9.797 -25.422 5.668 1 65.12 106 LEU A CA 1
ATOM 786 C C . LEU A 1 106 ? -10.977 -25.156 6.594 1 65.12 106 LEU A C 1
ATOM 788 O O . LEU A 1 106 ? -10.844 -24.438 7.59 1 65.12 106 LEU A O 1
ATOM 792 N N . LEU A 1 107 ? -12.109 -25.531 6.297 1 61.62 107 LEU A N 1
ATOM 793 C CA . LEU A 1 107 ? -13.32 -25.188 7.031 1 61.62 107 LEU A CA 1
ATOM 794 C C . LEU A 1 107 ? -13.547 -26.156 8.188 1 61.62 107 LEU A C 1
ATOM 796 O O . LEU A 1 107 ? -14.312 -25.859 9.109 1 61.62 107 LEU A O 1
ATOM 800 N N . LYS A 1 108 ? -12.781 -27.172 8.336 1 66.38 108 LYS A N 1
ATOM 801 C CA . LYS A 1 108 ? -13.055 -28.156 9.383 1 66.38 108 LYS A CA 1
ATOM 802 C C . LYS A 1 108 ? -12.258 -27.844 10.648 1 66.38 108 LYS A C 1
ATOM 804 O O . LYS A 1 108 ? -11.156 -27.312 10.578 1 66.38 108 LYS A O 1
ATOM 809 N N . ALA A 1 109 ? -12.984 -28.141 11.82 1 68.12 109 ALA A N 1
ATOM 810 C CA . ALA A 1 109 ? -12.289 -28.016 13.102 1 68.12 109 ALA A CA 1
ATOM 811 C C . ALA A 1 109 ? -11.062 -28.922 13.148 1 68.12 109 ALA A C 1
ATOM 813 O O . ALA A 1 109 ? -11.039 -29.984 12.523 1 68.12 109 ALA A O 1
ATOM 814 N N . ALA A 1 110 ? -10.023 -28.5 13.812 1 70.5 110 ALA A N 1
ATOM 815 C CA . ALA A 1 110 ? -8.742 -29.203 13.883 1 70.5 110 ALA A CA 1
ATOM 816 C C . ALA A 1 110 ? -8.938 -30.656 14.273 1 70.5 110 ALA A C 1
ATOM 818 O O . ALA A 1 110 ? -8.305 -31.547 13.711 1 70.5 110 ALA A O 1
ATOM 819 N N . ALA A 1 111 ? -9.852 -30.781 15.203 1 75.75 111 ALA A N 1
ATOM 820 C CA . ALA A 1 111 ? -10.055 -32.125 15.727 1 75.75 111 ALA A CA 1
ATOM 821 C C . ALA A 1 111 ? -10.734 -33.031 14.695 1 75.75 111 ALA A C 1
ATOM 823 O O . ALA A 1 111 ? -10.656 -34.25 14.773 1 75.75 111 ALA A O 1
ATOM 824 N N . GLU A 1 112 ? -11.336 -32.406 13.812 1 78.75 112 GLU A N 1
ATOM 825 C CA . GLU A 1 112 ? -12.109 -33.156 12.828 1 78.75 112 GLU A CA 1
ATOM 826 C C . GLU A 1 112 ? -11.375 -33.25 11.492 1 78.75 112 GLU A C 1
ATOM 828 O O . GLU A 1 112 ? -11.852 -33.906 10.555 1 78.75 112 GLU A O 1
ATOM 833 N N . CYS A 1 113 ? -10.297 -32.656 11.477 1 77.62 113 CYS A N 1
ATOM 834 C CA . CYS A 1 113 ? -9.578 -32.594 10.211 1 77.62 113 CYS A CA 1
ATOM 835 C C . CYS A 1 113 ? -8.734 -33.844 9.984 1 77.62 113 CYS A C 1
ATOM 837 O O . CYS A 1 113 ? -7.883 -34.156 10.812 1 77.62 113 CYS A O 1
ATOM 839 N N . ALA A 1 114 ? -9.047 -34.5 8.906 1 82.38 114 ALA A N 1
ATOM 840 C CA . ALA A 1 114 ? -8.258 -35.688 8.547 1 82.38 114 ALA A CA 1
ATOM 841 C C . ALA A 1 114 ? -6.848 -35.281 8.125 1 82.38 114 ALA A C 1
ATOM 843 O O . ALA A 1 114 ? -6.637 -34.188 7.594 1 82.38 114 ALA A O 1
ATOM 844 N N . ALA A 1 115 ? -5.98 -36.188 8.344 1 82.12 115 ALA A N 1
ATOM 845 C CA . ALA A 1 115 ? -4.57 -35.969 8.039 1 82.12 115 ALA A CA 1
ATOM 846 C C . ALA A 1 115 ? -4.379 -35.656 6.555 1 82.12 115 ALA A C 1
ATOM 848 O O . ALA A 1 115 ? -3.582 -34.781 6.191 1 82.12 115 ALA A O 1
ATOM 849 N N . GLU A 1 116 ? -5.02 -36.375 5.82 1 85.31 116 GLU A N 1
ATOM 850 C CA . GLU A 1 116 ? -4.887 -36.219 4.375 1 85.31 116 GLU A CA 1
ATOM 851 C C . GLU A 1 116 ? -5.398 -34.844 3.938 1 85.31 116 GLU A C 1
ATOM 853 O O . GLU A 1 116 ? -4.816 -34.219 3.057 1 85.31 116 GLU A O 1
ATOM 858 N N . GLU A 1 117 ? -6.422 -34.438 4.57 1 81.56 117 GLU A N 1
ATOM 859 C CA . GLU A 1 117 ? -6.98 -33.125 4.266 1 81.56 117 GLU A CA 1
ATOM 860 C C . GLU A 1 117 ? -6.023 -32 4.68 1 81.56 117 GLU A C 1
ATOM 862 O O . GLU A 1 117 ? -5.816 -31.047 3.934 1 81.56 117 GLU A O 1
ATOM 867 N N . TYR A 1 118 ? -5.5 -32.219 5.801 1 81.31 118 TYR A N 1
ATOM 868 C CA . TYR A 1 118 ? -4.535 -31.25 6.305 1 81.31 118 TYR A CA 1
ATOM 869 C C . TYR A 1 118 ? -3.324 -31.156 5.387 1 81.31 118 TYR A C 1
ATOM 871 O O . TYR A 1 118 ? -2.887 -30.062 5.035 1 81.31 118 TYR A O 1
ATOM 879 N N . SER A 1 119 ? -2.848 -32.281 5 1 84.94 119 SER A N 1
ATOM 880 C CA . SER A 1 119 ? -1.676 -32.312 4.133 1 84.94 119 SER A CA 1
ATOM 881 C C . SER A 1 119 ? -1.949 -31.625 2.799 1 84.94 119 SER A C 1
ATOM 883 O O . SER A 1 119 ? -1.091 -30.922 2.273 1 84.94 119 SER A O 1
ATOM 885 N N . HIS A 1 120 ? -3.064 -31.844 2.332 1 86.88 120 HIS A N 1
ATOM 886 C CA . HIS A 1 120 ? -3.43 -31.25 1.052 1 86.88 120 HIS A CA 1
ATOM 887 C C . HIS A 1 120 ? -3.523 -29.734 1.157 1 86.88 120 HIS A C 1
ATOM 889 O O . HIS A 1 120 ? -3.02 -29.016 0.29 1 86.88 120 HIS A O 1
ATOM 895 N N . VAL A 1 121 ? -4.082 -29.297 2.203 1 83.94 121 VAL A N 1
ATOM 896 C CA . VAL A 1 121 ? -4.246 -27.859 2.412 1 83.94 121 VAL A CA 1
ATOM 897 C C . VAL A 1 121 ? -2.879 -27.203 2.615 1 83.94 121 VAL A C 1
ATOM 899 O O . VAL A 1 121 ? -2.607 -26.141 2.064 1 83.94 121 VAL A O 1
ATOM 902 N N . MET A 1 122 ? -2.049 -27.859 3.295 1 86.69 122 MET A N 1
ATOM 903 C CA . MET A 1 122 ? -0.71 -27.328 3.531 1 86.69 122 MET A CA 1
ATOM 904 C C . MET A 1 122 ? 0.104 -27.312 2.242 1 86.69 122 MET A C 1
ATOM 906 O O . MET A 1 122 ? 0.858 -26.375 1.99 1 86.69 122 MET A O 1
ATOM 910 N N . ALA A 1 123 ? -0.081 -28.359 1.47 1 90.88 123 ALA A N 1
ATOM 911 C CA . ALA A 1 123 ? 0.596 -28.438 0.177 1 90.88 123 ALA A CA 1
ATOM 912 C C . ALA A 1 123 ? 0.135 -27.312 -0.746 1 90.88 123 ALA A C 1
ATOM 914 O O . ALA A 1 123 ? 0.95 -26.688 -1.43 1 90.88 123 ALA A O 1
ATOM 915 N N . THR A 1 124 ? -1.058 -27.047 -0.684 1 91.06 124 THR A N 1
ATOM 916 C CA . THR A 1 124 ? -1.642 -26.031 -1.559 1 91.06 124 THR A CA 1
ATOM 917 C C . THR A 1 124 ? -1.307 -24.625 -1.062 1 91.06 124 THR A C 1
ATOM 919 O O . THR A 1 124 ? -0.863 -23.781 -1.837 1 91.06 124 THR A O 1
ATOM 922 N N . ASN A 1 125 ? -1.414 -24.422 0.24 1 87.88 125 ASN A N 1
ATOM 923 C CA . ASN A 1 125 ? -1.415 -23.078 0.783 1 87.88 125 ASN A CA 1
ATOM 924 C C . ASN A 1 125 ? -0.004 -22.609 1.137 1 87.88 125 ASN A C 1
ATOM 926 O O . ASN A 1 125 ? 0.278 -21.406 1.142 1 87.88 125 ASN A O 1
ATOM 930 N N . LEU A 1 126 ? 0.855 -23.516 1.433 1 90.19 126 LEU A N 1
ATOM 931 C CA . LEU A 1 126 ? 2.162 -23.094 1.924 1 90.19 126 LEU A CA 1
ATOM 932 C C . LEU A 1 126 ? 3.279 -23.656 1.06 1 90.19 126 LEU A C 1
ATOM 934 O O . LEU A 1 126 ? 4.066 -22.906 0.477 1 90.19 126 LEU A O 1
ATOM 938 N N . GLU A 1 127 ? 3.289 -24.969 0.904 1 92.69 127 GLU A N 1
ATOM 939 C CA . GLU A 1 127 ? 4.363 -25.609 0.15 1 92.69 127 GLU A CA 1
ATOM 940 C C . GLU A 1 127 ? 4.414 -25.094 -1.285 1 92.69 127 GLU A C 1
ATOM 942 O O . GLU A 1 127 ? 5.496 -24.875 -1.839 1 92.69 127 GLU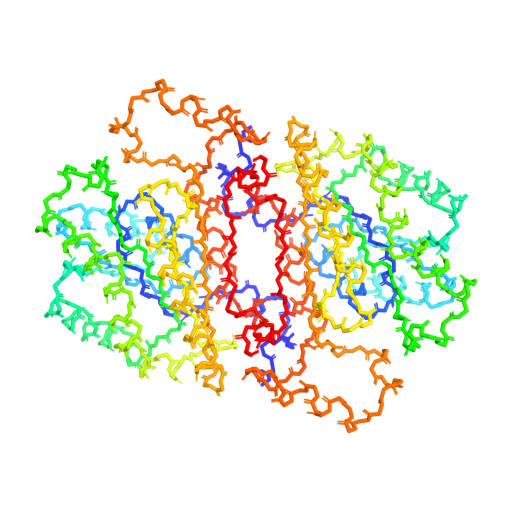 A O 1
ATOM 947 N N . SER A 1 128 ? 3.309 -24.953 -1.847 1 96.31 128 SER A N 1
ATOM 948 C CA . SER A 1 128 ? 3.26 -24.5 -3.232 1 96.31 128 SER A CA 1
ATOM 949 C C . SER A 1 128 ? 3.881 -23.125 -3.381 1 96.31 128 SER A C 1
ATOM 951 O O . SER A 1 128 ? 4.664 -22.875 -4.301 1 96.31 128 SER A O 1
ATOM 953 N N . SER A 1 129 ? 3.588 -22.219 -2.469 1 95.88 129 SER A N 1
ATOM 954 C CA . SER A 1 129 ? 4.117 -20.859 -2.531 1 95.88 129 SER A CA 1
ATOM 955 C C . SER A 1 129 ? 5.637 -20.844 -2.387 1 95.88 129 SER A C 1
ATOM 957 O O . SER A 1 129 ? 6.328 -20.125 -3.107 1 95.88 129 SER A O 1
ATOM 959 N N . PHE A 1 130 ? 6.098 -21.625 -1.509 1 94.62 130 PHE A N 1
ATOM 960 C CA . PHE A 1 130 ? 7.539 -21.719 -1.304 1 94.62 130 PHE A CA 1
ATOM 961 C C . PHE A 1 130 ? 8.227 -22.281 -2.543 1 94.62 130 PHE A C 1
ATOM 963 O O . PHE A 1 130 ? 9.172 -21.688 -3.059 1 94.62 130 PHE A O 1
ATOM 970 N N . HIS A 1 131 ? 7.734 -23.375 -2.998 1 97.75 131 HIS A N 1
ATOM 971 C CA . HIS A 1 131 ? 8.352 -24.047 -4.129 1 97.75 131 HIS A CA 1
ATOM 972 C C . HIS A 1 131 ? 8.258 -23.219 -5.398 1 97.75 131 HIS A C 1
ATOM 974 O O . HIS A 1 131 ? 9.227 -23.125 -6.156 1 97.75 131 HIS A O 1
ATOM 980 N N . LEU A 1 132 ? 7.168 -22.594 -5.613 1 98.44 132 LEU A N 1
ATOM 981 C CA . LEU A 1 132 ? 7.02 -21.734 -6.785 1 98.44 132 LEU A CA 1
ATOM 982 C C . LEU A 1 132 ? 7.949 -20.531 -6.691 1 98.44 132 LEU A C 1
ATOM 984 O O . LEU A 1 132 ? 8.461 -20.062 -7.711 1 98.44 132 LEU A O 1
ATOM 988 N N . SER A 1 133 ? 8.109 -20 -5.5 1 98.25 133 SER A N 1
ATOM 989 C CA . SER A 1 133 ? 9.086 -18.938 -5.312 1 98.25 133 SER A CA 1
ATOM 990 C C . SER A 1 133 ? 10.492 -19.422 -5.676 1 98.25 133 SER A C 1
ATOM 992 O O . SER A 1 133 ? 11.227 -18.719 -6.375 1 98.25 133 SER A O 1
ATOM 994 N N . GLN A 1 134 ? 10.805 -20.625 -5.25 1 97.5 134 GLN A N 1
ATOM 995 C CA . GLN A 1 134 ? 12.102 -21.203 -5.578 1 97.5 134 GLN A CA 1
ATOM 996 C C . GLN A 1 134 ? 12.281 -21.328 -7.086 1 97.5 134 GLN A C 1
ATOM 998 O O . GLN A 1 134 ? 13.32 -20.953 -7.633 1 97.5 134 GLN A O 1
ATOM 1003 N N . LEU A 1 135 ? 11.281 -21.875 -7.68 1 98.25 135 LEU A N 1
ATOM 1004 C CA . LEU A 1 135 ? 11.336 -22.109 -9.117 1 98.25 135 LEU A CA 1
ATOM 1005 C C . LEU A 1 135 ? 11.398 -20.797 -9.891 1 98.25 135 LEU A C 1
ATOM 1007 O O . LEU A 1 135 ? 11.977 -20.75 -10.977 1 98.25 135 LEU A O 1
ATOM 1011 N N . SER A 1 136 ? 10.836 -19.75 -9.312 1 98.62 136 SER A N 1
ATOM 1012 C CA . SER A 1 136 ? 10.75 -18.469 -10 1 98.62 136 SER A CA 1
ATOM 1013 C C . SER A 1 136 ? 12.023 -17.641 -9.805 1 98.62 136 SER A C 1
ATOM 1015 O O . SER A 1 136 ? 12.273 -16.688 -10.539 1 98.62 136 SER A O 1
ATOM 1017 N N . TYR A 1 137 ? 12.82 -17.984 -8.836 1 98.12 137 TYR A N 1
ATOM 1018 C CA . TYR A 1 137 ? 13.961 -17.172 -8.414 1 98.12 137 TYR A CA 1
ATOM 1019 C C . TYR A 1 137 ? 14.883 -16.891 -9.594 1 98.12 137 TYR A C 1
ATOM 1021 O O . TYR A 1 137 ? 15.203 -15.727 -9.867 1 98.12 137 TYR A O 1
ATOM 1029 N N . PRO A 1 138 ? 15.258 -17.906 -10.414 1 97.69 138 PRO A N 1
ATOM 1030 C CA . PRO A 1 138 ? 16.156 -17.625 -11.531 1 97.69 138 PRO A CA 1
ATOM 1031 C C . PRO A 1 138 ? 15.555 -16.672 -12.555 1 97.69 138 PRO A C 1
ATOM 1033 O O . PRO A 1 138 ? 16.281 -15.898 -13.195 1 97.69 138 PRO A O 1
ATOM 1036 N N . LEU A 1 139 ? 14.289 -16.719 -12.703 1 98.25 139 LEU A N 1
ATOM 1037 C CA . LEU A 1 139 ? 13.617 -15.828 -13.648 1 98.25 139 LEU A CA 1
ATOM 1038 C C . LEU A 1 139 ? 13.492 -14.422 -13.086 1 98.25 139 LEU A C 1
ATOM 1040 O O . LEU A 1 139 ? 13.602 -13.438 -13.82 1 98.25 139 LEU A O 1
ATOM 1044 N N . LEU A 1 140 ? 13.242 -14.32 -11.781 1 98.44 140 LEU A N 1
ATOM 1045 C CA . LEU A 1 140 ? 13.102 -13.039 -11.094 1 98.44 140 LEU A CA 1
ATOM 1046 C C . LEU A 1 140 ? 14.422 -12.281 -11.086 1 98.44 140 LEU A C 1
ATOM 1048 O O . LEU A 1 140 ? 14.43 -11.047 -11.094 1 98.44 140 LEU A O 1
ATOM 1052 N N . LEU A 1 141 ? 15.523 -13.008 -11.141 1 97.19 141 LEU A N 1
ATOM 1053 C CA . LEU A 1 141 ? 16.844 -12.383 -11.219 1 97.19 141 LEU A CA 1
ATOM 1054 C C . LEU A 1 141 ? 16.984 -11.578 -12.508 1 97.19 141 LEU A C 1
ATOM 1056 O O . LEU A 1 141 ? 17.75 -10.609 -12.555 1 97.19 141 LEU A O 1
ATOM 1060 N N . ASN A 1 142 ? 16.219 -11.93 -13.461 1 95.69 142 ASN A N 1
ATOM 1061 C CA . ASN A 1 142 ? 16.281 -11.289 -14.766 1 95.69 142 ASN A CA 1
ATOM 1062 C C . ASN A 1 142 ? 15.125 -10.312 -14.977 1 95.69 142 ASN A C 1
ATOM 1064 O O . ASN A 1 142 ? 14.805 -9.961 -16.109 1 95.69 142 ASN A O 1
ATOM 1068 N N . ALA A 1 143 ? 14.539 -9.883 -13.859 1 95.62 143 ALA A N 1
ATOM 1069 C CA . ALA A 1 143 ? 13.414 -8.961 -13.953 1 95.62 143 ALA A CA 1
ATOM 1070 C C . ALA A 1 143 ? 13.812 -7.688 -14.695 1 95.62 143 ALA A C 1
ATOM 1072 O O . ALA A 1 143 ? 14.914 -7.172 -14.508 1 95.62 143 ALA A O 1
ATOM 1073 N N . SER A 1 144 ? 12.852 -7.137 -15.477 1 91 144 SER A N 1
ATOM 1074 C CA . SER A 1 144 ? 13.133 -5.965 -16.297 1 91 144 SER A CA 1
ATO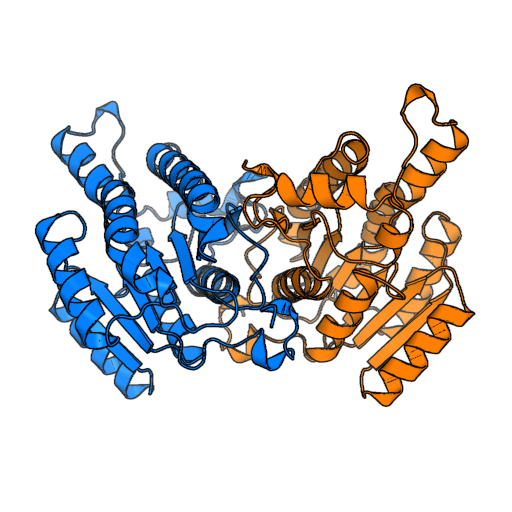M 1075 C C . SER A 1 144 ? 12.469 -4.719 -15.727 1 91 144 SER A C 1
ATOM 1077 O O . SER A 1 144 ? 12.797 -3.596 -16.125 1 91 144 SER A O 1
ATOM 1079 N N . LEU A 1 145 ? 11.523 -4.922 -14.883 1 90.62 145 LEU A N 1
ATOM 1080 C CA . LEU A 1 145 ? 10.844 -3.795 -14.258 1 90.62 145 LEU A CA 1
ATOM 1081 C C . LEU A 1 145 ? 11.797 -3 -13.375 1 90.62 145 LEU A C 1
ATOM 1083 O O . LEU A 1 145 ? 12.609 -3.58 -12.648 1 90.62 145 LEU A O 1
ATOM 1087 N N . ALA A 1 146 ? 11.547 -1.671 -13.445 1 84.44 146 ALA A N 1
ATOM 1088 C CA . ALA A 1 146 ? 12.352 -0.824 -12.562 1 84.44 146 ALA A CA 1
ATOM 1089 C C . ALA A 1 146 ? 12.094 -1.158 -11.102 1 84.44 146 ALA A C 1
ATOM 1091 O O . ALA A 1 146 ? 10.938 -1.327 -10.688 1 84.44 146 ALA A O 1
ATOM 1092 N N . GLY A 1 147 ? 13.109 -1.481 -10.352 1 83.81 147 GLY A N 1
ATOM 1093 C CA . GLY A 1 147 ? 12.984 -1.865 -8.953 1 83.81 147 GLY A CA 1
ATOM 1094 C C . GLY A 1 147 ? 13.25 -3.34 -8.711 1 83.81 147 GLY A C 1
ATOM 1095 O O . GLY A 1 147 ? 13.406 -3.771 -7.566 1 83.81 147 GLY A O 1
ATOM 1096 N N . GLY A 1 148 ? 13.156 -4.086 -9.844 1 93.69 148 GLY A N 1
ATOM 1097 C CA . GLY A 1 148 ? 13.477 -5.5 -9.727 1 93.69 148 GLY A CA 1
ATOM 1098 C C . GLY A 1 148 ? 12.242 -6.387 -9.641 1 93.69 148 GLY A C 1
ATOM 1099 O O . GLY A 1 148 ? 11.156 -5.984 -10.047 1 93.69 148 GLY A O 1
ATOM 1100 N N . GLY A 1 149 ? 12.484 -7.672 -9.234 1 97.5 149 GLY A N 1
ATOM 1101 C CA . GLY A 1 149 ? 11.398 -8.641 -9.117 1 97.5 149 GLY A CA 1
ATOM 1102 C C . GLY A 1 149 ? 10.516 -8.406 -7.91 1 97.5 149 GLY A C 1
ATOM 1103 O O . GLY A 1 149 ? 10.953 -7.809 -6.922 1 97.5 149 GLY A O 1
ATOM 1104 N N . SER A 1 150 ? 9.289 -8.805 -8.008 1 98.69 150 SER A N 1
ATOM 1105 C CA . SER A 1 150 ? 8.32 -8.672 -6.918 1 98.69 150 SER A CA 1
ATOM 1106 C C . SER A 1 150 ? 7.539 -9.961 -6.711 1 98.69 150 SER A C 1
ATOM 1108 O O . SER A 1 150 ? 6.969 -10.508 -7.66 1 98.69 150 SER A O 1
ATOM 1110 N N . VAL A 1 151 ? 7.582 -10.438 -5.516 1 98.75 151 VAL A N 1
ATOM 1111 C CA . VAL A 1 151 ? 6.758 -11.562 -5.098 1 98.75 151 VAL A CA 1
ATOM 1112 C C . VAL A 1 151 ? 5.691 -11.086 -4.113 1 98.75 151 VAL A C 1
ATOM 1114 O O . VAL A 1 151 ? 6 -10.383 -3.148 1 98.75 151 VAL A O 1
ATOM 1117 N N . VAL A 1 152 ? 4.465 -11.367 -4.379 1 98.75 152 VAL A N 1
ATOM 1118 C CA . VAL A 1 152 ? 3.383 -11.062 -3.449 1 98.75 152 VAL A CA 1
ATOM 1119 C C . VAL A 1 152 ? 2.664 -12.344 -3.053 1 98.75 152 VAL A C 1
ATOM 1121 O O . VAL A 1 152 ? 2.125 -13.055 -3.906 1 98.75 152 VAL A O 1
ATOM 1124 N N . ASN A 1 153 ? 2.672 -12.656 -1.801 1 97.5 153 ASN A N 1
ATOM 1125 C CA . ASN A 1 153 ? 1.939 -13.781 -1.229 1 97.5 153 ASN A CA 1
ATOM 1126 C C . ASN A 1 153 ? 0.564 -13.359 -0.723 1 97.5 153 ASN A C 1
ATOM 1128 O O . ASN A 1 153 ? 0.447 -12.375 0.017 1 97.5 153 ASN A O 1
ATOM 1132 N N . ILE A 1 154 ? -0.439 -14.094 -1.14 1 95.31 154 ILE A N 1
ATOM 1133 C CA . ILE A 1 154 ? -1.781 -13.828 -0.635 1 95.31 154 ILE A CA 1
ATOM 1134 C C . ILE A 1 154 ? -2.074 -14.727 0.561 1 95.31 154 ILE A C 1
ATOM 1136 O O . ILE A 1 154 ? -2.135 -15.953 0.422 1 95.31 154 ILE A O 1
ATOM 1140 N N . SER A 1 155 ? -2.168 -14.094 1.69 1 91.69 155 SER A N 1
ATOM 1141 C CA . SER A 1 155 ? -2.504 -14.781 2.932 1 91.69 155 SER A CA 1
ATOM 1142 C C . SER A 1 155 ? -3.943 -14.492 3.35 1 91.69 155 SER A C 1
ATOM 1144 O O . SER A 1 155 ? -4.832 -14.391 2.502 1 91.69 155 SER A O 1
ATOM 1146 N N . SER A 1 156 ? -4.27 -14.602 4.57 1 81.25 156 SER A N 1
ATOM 1147 C CA . SER A 1 156 ? -5.551 -14.258 5.18 1 81.25 156 SER A CA 1
ATOM 1148 C C . SER A 1 156 ? -5.367 -13.742 6.602 1 81.25 156 SER A C 1
ATOM 1150 O O . SER A 1 156 ? -4.293 -13.883 7.188 1 81.25 156 SER A O 1
ATOM 1152 N N . ILE A 1 157 ? -6.441 -12.945 6.977 1 73 157 ILE A N 1
ATOM 1153 C CA . ILE A 1 157 ? -6.371 -12.539 8.375 1 73 157 ILE A CA 1
ATOM 1154 C C . ILE A 1 157 ? -6.586 -13.758 9.273 1 73 157 ILE A C 1
ATOM 1156 O O . ILE A 1 157 ? -7.293 -14.695 8.906 1 73 157 ILE A O 1
ATOM 1160 N N . ALA A 1 158 ? -5.75 -13.812 10.312 1 57.25 158 ALA A N 1
ATOM 1161 C CA . ALA A 1 158 ? -5.781 -14.953 11.219 1 57.25 158 ALA A CA 1
ATOM 1162 C C . ALA A 1 158 ? -7.18 -15.172 11.789 1 57.25 158 ALA A C 1
ATOM 1164 O O . ALA A 1 158 ? -7.773 -14.25 12.359 1 57.25 158 ALA A O 1
ATOM 1165 N N . SER A 1 159 ? -7.969 -15.977 11.188 1 51.22 159 SER A N 1
ATOM 1166 C CA . SER A 1 159 ? -9.062 -16.625 11.898 1 51.22 159 SER A CA 1
ATOM 1167 C C . SER A 1 159 ? -8.664 -18.016 12.375 1 51.22 159 SER A C 1
ATOM 1169 O O . SER A 1 159 ? -7.598 -18.516 12.016 1 51.22 159 SER A O 1
ATOM 1171 N N . TYR A 1 160 ? -9.258 -18.562 13.375 1 42.47 160 TYR A N 1
ATOM 1172 C CA . TYR A 1 160 ? -8.93 -19.844 13.969 1 42.47 160 TYR A CA 1
ATOM 1173 C C . TYR A 1 160 ? -8.438 -20.828 12.906 1 42.47 160 TYR A C 1
ATOM 1175 O O . TYR A 1 160 ? -7.434 -21.516 13.102 1 42.47 160 TYR A O 1
ATOM 1183 N N . ASN A 1 161 ? -9.016 -20.859 11.789 1 46.97 161 ASN A N 1
ATOM 1184 C CA . ASN A 1 161 ? -8.719 -21.906 10.812 1 46.97 161 ASN A CA 1
ATOM 1185 C C . ASN A 1 161 ? -7.691 -21.438 9.789 1 46.97 161 ASN A C 1
ATOM 1187 O O . ASN A 1 161 ? -7.125 -22.25 9.055 1 46.97 161 ASN A O 1
ATOM 1191 N N . SER A 1 162 ? -7.379 -20.094 9.898 1 56.47 162 SER A N 1
ATOM 1192 C CA . SER A 1 162 ? -6.465 -19.562 8.891 1 56.47 162 SER A CA 1
ATOM 1193 C C . SER A 1 162 ? -5.137 -19.156 9.508 1 56.47 162 SER A C 1
ATOM 1195 O O . SER A 1 162 ? -4.227 -18.703 8.805 1 56.47 162 SER A O 1
ATOM 1197 N N . SER A 1 163 ? -4.941 -19.656 10.625 1 62.66 163 SER A N 1
ATOM 1198 C CA . SER A 1 163 ? -3.82 -19.125 11.398 1 62.66 163 SER A CA 1
ATOM 1199 C C . SER A 1 163 ? -2.496 -19.719 10.922 1 62.66 163 SER A C 1
ATOM 1201 O O . SER A 1 163 ? -1.5 -19 10.805 1 62.66 163 SER A O 1
ATOM 1203 N N . VAL A 1 164 ? -2.627 -21.062 10.617 1 64.69 164 VAL A N 1
ATOM 1204 C CA . VAL A 1 164 ? -1.364 -21.688 10.234 1 64.69 164 VAL A CA 1
ATOM 1205 C C . VAL A 1 164 ? -0.891 -21.109 8.898 1 64.69 164 VAL A C 1
ATOM 1207 O O . VAL A 1 164 ? 0.291 -20.812 8.727 1 64.69 164 VAL A O 1
ATOM 1210 N N . ARG A 1 165 ? -1.783 -20.906 7.969 1 72.5 165 ARG A N 1
ATOM 1211 C CA . ARG A 1 165 ? -1.425 -20.328 6.684 1 72.5 165 ARG A CA 1
ATOM 1212 C C . ARG A 1 165 ? -0.91 -18.906 6.852 1 72.5 165 ARG A C 1
ATOM 1214 O O . ARG A 1 165 ? 0.13 -18.547 6.297 1 72.5 165 ARG A O 1
ATOM 1221 N N . ALA A 1 166 ? -1.664 -18.25 7.672 1 76.5 166 ALA A N 1
ATOM 1222 C CA . ALA A 1 166 ? -1.309 -16.844 7.844 1 76.5 166 ALA A CA 1
ATOM 1223 C C . ALA A 1 166 ? 0.076 -16.703 8.469 1 76.5 166 ALA A C 1
ATOM 1225 O O . ALA A 1 166 ? 0.916 -15.945 7.965 1 76.5 166 ALA A O 1
ATOM 1226 N N . GLY A 1 167 ? 0.276 -17.469 9.5 1 78.25 167 GLY A N 1
ATOM 1227 C CA . GLY A 1 167 ? 1.579 -17.422 10.141 1 78.25 167 GLY A CA 1
ATOM 1228 C C . GLY A 1 167 ? 2.705 -17.906 9.25 1 78.25 167 GLY A C 1
ATOM 1229 O O . GLY A 1 167 ? 3.771 -17.297 9.195 1 78.25 167 GLY A O 1
ATOM 1230 N N . GLY A 1 168 ? 2.482 -19.047 8.602 1 84.44 168 GLY A N 1
ATOM 1231 C CA . GLY A 1 168 ? 3.484 -19.609 7.703 1 84.44 168 GLY A CA 1
ATOM 1232 C C . GLY A 1 168 ? 3.828 -18.688 6.547 1 84.44 168 GLY A C 1
ATOM 1233 O O . GLY A 1 168 ? 5.004 -18.5 6.227 1 84.44 168 GLY A O 1
ATOM 1234 N N . MET A 1 169 ? 2.873 -18.078 6.008 1 89.62 169 MET A N 1
ATOM 1235 C CA . MET A 1 169 ? 3.072 -17.203 4.859 1 89.62 169 MET A CA 1
ATOM 1236 C C . MET A 1 169 ? 3.816 -15.93 5.266 1 89.62 169 MET A C 1
ATOM 1238 O O . MET A 1 169 ? 4.676 -15.445 4.527 1 89.62 169 MET A O 1
ATOM 1242 N N . ASN A 1 170 ? 3.455 -15.391 6.398 1 88.62 170 ASN A N 1
ATOM 1243 C CA . ASN A 1 170 ? 4.133 -14.203 6.898 1 88.62 170 ASN A CA 1
ATOM 1244 C C . ASN A 1 170 ? 5.625 -14.453 7.109 1 88.62 170 ASN A C 1
ATOM 1246 O O . ASN A 1 170 ? 6.457 -13.641 6.711 1 88.62 170 ASN A O 1
ATOM 1250 N N . GLN A 1 171 ? 5.867 -15.57 7.777 1 89.06 171 GLN A N 1
ATOM 1251 C CA . GLN A 1 171 ? 7.27 -15.891 8.031 1 89.06 171 GLN A CA 1
ATOM 1252 C C . GLN A 1 171 ? 8.016 -16.156 6.727 1 89.06 171 GLN A C 1
ATOM 1254 O O . GLN A 1 171 ? 9.164 -15.742 6.566 1 89.06 171 GLN A O 1
ATOM 1259 N N . LEU A 1 172 ? 7.371 -16.906 5.848 1 92.31 172 LEU A N 1
ATOM 1260 C CA . LEU A 1 172 ? 7.957 -17.156 4.531 1 92.31 172 LEU A CA 1
ATOM 1261 C C . LEU A 1 172 ? 8.281 -15.836 3.83 1 92.31 172 LEU A C 1
ATOM 1263 O O . LEU A 1 172 ? 9.359 -15.68 3.264 1 92.31 172 LEU A O 1
ATOM 1267 N N . THR A 1 173 ? 7.43 -14.914 3.906 1 96.25 173 THR A N 1
ATOM 1268 C CA . THR A 1 173 ? 7.586 -13.602 3.287 1 96.25 173 THR A CA 1
ATOM 1269 C C . THR A 1 173 ? 8.812 -12.883 3.84 1 96.25 173 THR A C 1
ATOM 1271 O O . THR A 1 173 ? 9.68 -12.438 3.076 1 96.25 173 THR A O 1
ATOM 1274 N N . ARG A 1 174 ? 8.914 -12.836 5.113 1 95.19 174 ARG A N 1
ATOM 1275 C CA . ARG A 1 174 ? 10.016 -12.125 5.75 1 95.19 174 ARG A CA 1
ATOM 1276 C C . ARG A 1 174 ? 11.352 -12.789 5.414 1 95.19 174 ARG A C 1
ATOM 1278 O O . ARG A 1 174 ? 12.328 -12.102 5.109 1 95.19 174 ARG A O 1
ATOM 1285 N N . SER A 1 175 ? 11.391 -14.102 5.441 1 94.81 175 SER A N 1
ATOM 1286 C CA . SER A 1 175 ? 12.617 -14.844 5.184 1 94.81 175 SER A CA 1
ATOM 1287 C C . SER A 1 175 ? 13.117 -14.609 3.764 1 94.81 175 SER A C 1
ATOM 1289 O O . SER A 1 175 ? 14.289 -14.281 3.562 1 94.81 175 SER A O 1
ATOM 1291 N N . LEU A 1 176 ? 12.234 -14.719 2.834 1 96.69 176 LEU A N 1
ATOM 1292 C CA . LEU A 1 176 ? 12.625 -14.539 1.441 1 96.69 176 LEU A CA 1
ATOM 1293 C C . LEU A 1 176 ? 12.969 -13.086 1.158 1 96.69 176 LEU A C 1
ATOM 1295 O O . LEU A 1 176 ? 13.859 -12.797 0.349 1 96.69 176 LEU A O 1
ATOM 1299 N N . ALA A 1 177 ? 12.227 -12.156 1.782 1 97.62 177 ALA A N 1
ATOM 1300 C CA . ALA A 1 177 ? 12.508 -10.734 1.605 1 97.62 177 ALA A CA 1
ATOM 1301 C C . ALA A 1 177 ? 13.953 -10.406 1.982 1 97.62 177 ALA A C 1
ATOM 1303 O O . ALA A 1 177 ? 14.633 -9.664 1.271 1 97.62 177 ALA A O 1
ATOM 1304 N N . VAL A 1 178 ? 14.367 -10.953 3.078 1 95.81 178 VAL A N 1
ATOM 1305 C CA . VAL A 1 178 ? 15.727 -10.695 3.555 1 95.81 178 VAL A CA 1
ATOM 1306 C C . VAL A 1 178 ? 16.734 -11.359 2.619 1 95.81 178 VAL A C 1
ATOM 1308 O O . VAL A 1 178 ? 17.688 -10.719 2.168 1 95.81 178 VAL A O 1
ATOM 1311 N N . GLU A 1 179 ? 16.484 -12.578 2.291 1 95.75 179 GLU A N 1
ATOM 1312 C CA . GLU A 1 179 ? 17.438 -13.383 1.512 1 95.75 179 GLU A CA 1
ATOM 1313 C C . GLU A 1 179 ? 17.609 -12.812 0.108 1 95.75 179 GLU A C 1
ATOM 1315 O O . GLU A 1 179 ? 18.719 -12.82 -0.435 1 95.75 179 GLU A O 1
ATOM 1320 N N . TRP A 1 180 ? 16.578 -12.289 -0.46 1 97.44 180 TRP A N 1
ATOM 1321 C CA . TRP A 1 180 ? 16.609 -11.938 -1.876 1 97.44 180 TRP A CA 1
ATOM 1322 C C . TRP A 1 180 ? 16.75 -10.43 -2.061 1 97.44 180 TRP A C 1
ATOM 1324 O O . TRP A 1 180 ? 16.797 -9.938 -3.189 1 97.44 180 TRP A O 1
ATOM 1334 N N . ALA A 1 181 ? 16.875 -9.703 -0.995 1 95.62 181 ALA A N 1
ATOM 1335 C CA . ALA A 1 181 ? 16.906 -8.242 -1.044 1 95.62 181 ALA A CA 1
ATOM 1336 C C . ALA A 1 181 ? 18.078 -7.758 -1.905 1 95.62 181 ALA A C 1
ATOM 1338 O O . ALA A 1 181 ? 17.922 -6.82 -2.693 1 95.62 181 ALA A O 1
ATOM 1339 N N . GLN A 1 182 ? 19.172 -8.352 -1.848 1 93.19 182 GLN A N 1
ATOM 1340 C CA . GLN A 1 182 ? 20.359 -7.922 -2.574 1 93.19 182 GLN A CA 1
ATOM 1341 C C . GLN A 1 182 ? 20.25 -8.25 -4.059 1 93.19 182 GLN A C 1
ATOM 1343 O O . GLN A 1 182 ? 21.031 -7.738 -4.875 1 93.19 182 GLN A O 1
ATOM 1348 N N . ASP A 1 183 ? 19.391 -9.18 -4.355 1 96 183 ASP A N 1
ATOM 1349 C CA . ASP A 1 183 ? 19.141 -9.531 -5.75 1 96 183 ASP A CA 1
ATOM 1350 C C . ASP A 1 183 ? 18.047 -8.648 -6.355 1 96 183 ASP A C 1
ATOM 1352 O O . ASP A 1 183 ? 17.547 -8.93 -7.445 1 96 183 ASP A O 1
ATOM 1356 N N . LYS A 1 184 ? 17.594 -7.648 -5.582 1 95.81 184 LYS A N 1
ATOM 1357 C CA . LYS A 1 184 ? 16.578 -6.684 -6.008 1 95.81 184 LYS A CA 1
ATOM 1358 C C . LYS A 1 184 ? 15.234 -7.363 -6.219 1 95.81 184 LYS A C 1
ATOM 1360 O O . LYS A 1 184 ? 14.516 -7.047 -7.172 1 95.81 184 LYS A O 1
ATOM 1365 N N . ILE A 1 185 ? 15.016 -8.32 -5.434 1 97.88 185 ILE A N 1
ATOM 1366 C CA . ILE A 1 185 ? 13.711 -8.969 -5.41 1 97.88 185 ILE A CA 1
ATOM 1367 C C . ILE A 1 185 ? 12.992 -8.633 -4.102 1 97.88 185 ILE A C 1
ATOM 1369 O O . ILE A 1 185 ? 13.531 -8.875 -3.016 1 97.88 185 ILE A O 1
ATOM 1373 N N . ARG A 1 186 ? 11.875 -8.039 -4.211 1 98.19 186 ARG A N 1
ATOM 1374 C CA . ARG A 1 186 ? 11.039 -7.734 -3.055 1 98.19 186 ARG A CA 1
ATOM 1375 C C . ARG A 1 186 ? 10.008 -8.836 -2.822 1 98.19 186 ARG A C 1
ATOM 1377 O O . ARG A 1 186 ? 9.484 -9.414 -3.777 1 98.19 186 ARG A O 1
ATOM 1384 N N . VAL A 1 187 ? 9.727 -9.102 -1.55 1 98.38 187 VAL A N 1
ATOM 1385 C CA . VAL A 1 187 ? 8.727 -10.094 -1.173 1 98.38 187 VAL A CA 1
ATOM 1386 C C . VAL A 1 187 ? 7.793 -9.508 -0.113 1 98.38 187 VAL A C 1
ATOM 1388 O O . VAL A 1 187 ? 8.242 -9.086 0.954 1 98.38 187 VAL A O 1
ATOM 1391 N N . ASN A 1 188 ? 6.543 -9.43 -0.435 1 98.31 188 ASN A N 1
ATOM 1392 C CA . ASN A 1 188 ? 5.535 -8.938 0.498 1 98.31 188 ASN A CA 1
ATOM 1393 C C . ASN A 1 188 ? 4.328 -9.867 0.564 1 98.31 188 ASN A C 1
ATOM 1395 O O . ASN A 1 188 ? 4.176 -10.758 -0.276 1 98.31 188 ASN A O 1
ATOM 1399 N N . CYS A 1 189 ? 3.57 -9.664 1.61 1 96.75 189 CYS A N 1
ATOM 1400 C CA . CYS A 1 189 ? 2.346 -10.422 1.831 1 96.75 189 CYS A CA 1
ATOM 1401 C C . CYS A 1 189 ? 1.155 -9.492 2.033 1 96.75 189 CYS A C 1
ATOM 1403 O O . CYS A 1 189 ? 1.294 -8.422 2.623 1 96.75 189 CYS A O 1
ATOM 1405 N N . VAL A 1 190 ? 0.032 -9.789 1.436 1 96.19 190 VAL A N 1
ATOM 1406 C CA . VAL A 1 190 ? -1.227 -9.133 1.768 1 96.19 190 VAL A CA 1
ATOM 1407 C C . VAL A 1 190 ? -2.174 -10.125 2.432 1 96.19 190 VAL A C 1
ATOM 1409 O O . VAL A 1 190 ? -2.186 -11.312 2.082 1 96.19 190 VAL A O 1
ATOM 1412 N N . ALA A 1 191 ? -2.914 -9.672 3.387 1 93.81 191 ALA A N 1
ATOM 1413 C CA . ALA A 1 191 ? -3.84 -10.508 4.145 1 93.81 191 ALA A CA 1
ATOM 1414 C C . ALA A 1 191 ? -5.262 -9.953 4.07 1 93.81 191 ALA A C 1
ATOM 1416 O O . ALA A 1 191 ? -5.652 -9.117 4.883 1 93.81 191 ALA A O 1
ATOM 1417 N N . PRO A 1 192 ? -6.051 -10.523 3.145 1 93 192 PRO A N 1
ATOM 1418 C CA . PRO A 1 192 ? -7.441 -10.078 3.045 1 93 192 PRO A CA 1
ATOM 1419 C C . PRO A 1 192 ? -8.305 -10.578 4.199 1 93 192 PRO A C 1
ATOM 1421 O O . PRO A 1 192 ? -8.102 -11.695 4.688 1 93 192 PRO A O 1
ATOM 1424 N N . GLY A 1 193 ? -9.219 -9.695 4.648 1 90.5 193 GLY A N 1
ATOM 1425 C CA . GLY A 1 193 ? -10.297 -10.141 5.516 1 90.5 193 GLY A CA 1
ATOM 1426 C C . GLY A 1 193 ? -11.438 -10.797 4.758 1 90.5 193 GLY A C 1
ATOM 1427 O O . GLY A 1 193 ? -11.203 -11.625 3.871 1 90.5 193 GLY A O 1
ATOM 1428 N N . LEU A 1 194 ? -12.633 -10.523 5.215 1 87.5 194 LEU A N 1
ATOM 1429 C CA . LEU A 1 194 ? -13.805 -11.023 4.5 1 87.5 194 LEU A CA 1
ATOM 1430 C C . LEU A 1 194 ? -13.953 -10.344 3.146 1 87.5 194 LEU A C 1
ATOM 1432 O O . LEU A 1 194 ? -14.117 -9.117 3.08 1 87.5 194 LEU A O 1
ATOM 1436 N N . VAL A 1 195 ? -13.797 -11.055 2.115 1 90.62 195 VAL A N 1
ATOM 1437 C CA . VAL A 1 195 ? -13.922 -10.531 0.759 1 90.62 195 VAL A CA 1
ATOM 1438 C C . VAL A 1 195 ? -15.039 -11.266 0.023 1 90.62 195 VAL A C 1
ATOM 1440 O O . VAL A 1 195 ? -15.141 -12.492 0.109 1 90.62 195 VAL A O 1
ATOM 1443 N N . THR A 1 196 ? -15.789 -10.531 -0.664 1 87.81 196 THR A N 1
ATOM 1444 C CA . THR A 1 196 ? -16.922 -11.094 -1.388 1 87.81 196 THR A CA 1
ATOM 1445 C C . THR A 1 196 ? -16.438 -11.906 -2.588 1 87.81 196 THR A C 1
ATOM 1447 O O . THR A 1 196 ? -15.945 -11.344 -3.564 1 87.81 196 THR A O 1
ATOM 1450 N N . THR A 1 197 ? -16.469 -13.188 -2.459 1 87.38 197 THR A N 1
ATOM 1451 C CA . THR A 1 197 ? -16.156 -14.133 -3.525 1 87.38 197 THR A CA 1
ATOM 1452 C C . THR A 1 197 ? -17.172 -15.273 -3.547 1 87.38 197 THR A C 1
ATOM 1454 O O . THR A 1 197 ? -18.031 -15.359 -2.67 1 87.38 197 THR A O 1
ATOM 1457 N N . ASP A 1 198 ? -17.078 -16.047 -4.578 1 79.25 198 ASP A N 1
ATOM 1458 C CA . ASP A 1 198 ? -18.016 -17.156 -4.723 1 79.25 198 ASP A CA 1
ATOM 1459 C C . ASP A 1 198 ? -17.875 -18.156 -3.566 1 79.25 198 ASP A C 1
ATOM 1461 O O . ASP A 1 198 ? -18.828 -18.875 -3.244 1 79.25 198 ASP A O 1
ATOM 1465 N N . ILE A 1 199 ? -16.766 -18.141 -2.998 1 71.56 199 ILE A N 1
ATOM 1466 C CA . ILE A 1 199 ? -16.5 -19.062 -1.89 1 71.56 199 ILE A CA 1
ATOM 1467 C C . ILE A 1 199 ? -17.453 -18.734 -0.731 1 71.56 199 ILE A C 1
ATOM 1469 O O . ILE A 1 199 ? -17.844 -19.625 0.02 1 71.56 199 ILE A O 1
ATOM 1473 N N . LEU A 1 200 ? -17.797 -17.438 -0.562 1 75.5 200 LEU A N 1
ATOM 1474 C CA . LEU A 1 200 ? -18.672 -17.016 0.532 1 75.5 200 LEU A CA 1
ATOM 1475 C C . LEU A 1 200 ? -20.078 -17.547 0.33 1 75.5 200 LEU A C 1
ATOM 1477 O O . LEU A 1 200 ? -20.875 -17.594 1.276 1 75.5 200 LEU A O 1
ATOM 1481 N N . LYS A 1 201 ? -20.375 -17.953 -0.911 1 75.25 201 LYS A N 1
ATOM 1482 C CA . LYS A 1 201 ? -21.688 -18.531 -1.164 1 75.25 201 LYS A CA 1
ATOM 1483 C C . LYS A 1 201 ? -21.859 -19.844 -0.414 1 75.25 201 LYS A C 1
ATOM 1485 O O . LYS A 1 201 ? -22.984 -20.297 -0.197 1 75.25 201 LYS A O 1
ATOM 1490 N N . GLN A 1 202 ? -20.703 -20.406 0 1 71.56 202 GLN A N 1
ATOM 1491 C CA . GLN A 1 202 ? -20.734 -21.688 0.704 1 71.56 202 GLN A CA 1
ATOM 1492 C C . GLN A 1 202 ? -20.859 -21.484 2.211 1 71.56 202 GLN A C 1
ATOM 1494 O O . GLN A 1 202 ? -21 -22.453 2.963 1 71.56 202 GLN A O 1
ATOM 1499 N N . VAL A 1 203 ? -20.891 -20.25 2.654 1 75.06 203 VAL A N 1
ATOM 1500 C CA . VAL A 1 203 ? -20.969 -19.906 4.074 1 75.06 203 VAL A CA 1
ATOM 1501 C C . VAL A 1 203 ? -22.359 -19.406 4.414 1 75.06 203 VAL A C 1
ATOM 1503 O O . VAL A 1 203 ? -22.984 -18.703 3.617 1 75.06 203 VAL A O 1
ATOM 1506 N N . GLU A 1 204 ? -22.891 -19.844 5.531 1 81.31 204 GLU A N 1
ATOM 1507 C CA . GLU A 1 204 ? -24.203 -19.406 5.973 1 81.31 204 GLU A CA 1
ATOM 1508 C C . GLU A 1 204 ? -24.297 -17.875 6.059 1 81.31 204 GLU A C 1
ATOM 1510 O O . GLU A 1 204 ? -23.406 -17.234 6.629 1 81.31 204 GLU A O 1
ATOM 1515 N N . PRO A 1 205 ? -25.297 -17.344 5.547 1 85.69 205 PRO A N 1
ATOM 1516 C CA . PRO A 1 205 ? -25.469 -15.891 5.531 1 85.69 205 PRO A CA 1
ATOM 1517 C C . PRO A 1 205 ? -25.344 -15.266 6.922 1 85.69 205 PRO A C 1
ATOM 1519 O O . PRO A 1 205 ? -24.781 -14.172 7.066 1 85.69 205 PRO A O 1
ATOM 1522 N N . GLU A 1 206 ? -25.844 -15.977 7.895 1 86.5 206 GLU A N 1
ATOM 1523 C CA . GLU A 1 206 ? -25.781 -15.453 9.258 1 86.5 206 GLU A CA 1
ATOM 1524 C C . GLU A 1 206 ? -24.344 -15.32 9.734 1 86.5 206 GLU A C 1
ATOM 1526 O O . GLU A 1 206 ? -24 -14.375 10.453 1 86.5 206 GLU A O 1
ATOM 1531 N N . THR A 1 207 ? -23.562 -16.266 9.383 1 81.69 207 THR A N 1
ATOM 1532 C CA . THR A 1 207 ? -22.141 -16.234 9.742 1 81.69 207 THR A CA 1
ATOM 1533 C C . THR A 1 207 ? -21.438 -15.062 9.07 1 81.69 207 THR A C 1
ATOM 1535 O O . THR A 1 207 ? -20.625 -14.391 9.695 1 81.69 207 THR A O 1
ATOM 1538 N N . ILE A 1 208 ? -21.828 -14.828 7.875 1 84.44 208 ILE A N 1
ATOM 1539 C CA . ILE A 1 208 ? -21.25 -13.719 7.125 1 84.44 208 ILE A CA 1
ATOM 1540 C C . ILE A 1 208 ? -21.656 -12.391 7.77 1 84.44 208 ILE A C 1
ATOM 1542 O O . ILE A 1 208 ? -20.812 -11.516 7.969 1 84.44 208 ILE A O 1
ATOM 1546 N N . GLU A 1 209 ? -22.875 -12.289 8.148 1 88.19 209 GLU A N 1
ATOM 1547 C CA . GLU A 1 209 ? -23.375 -11.07 8.773 1 88.19 209 GLU A CA 1
ATOM 1548 C C . GLU A 1 209 ? -22.688 -10.805 10.109 1 88.19 209 GLU A C 1
ATOM 1550 O O . GLU A 1 209 ? -22.375 -9.664 10.438 1 88.19 209 GLU A O 1
ATOM 1555 N N . GLN A 1 210 ? -22.484 -11.859 10.797 1 85.56 210 GLN A N 1
ATOM 1556 C CA . GLN A 1 210 ? -21.781 -11.734 12.07 1 85.56 210 GLN A CA 1
ATOM 1557 C C . GLN A 1 210 ? -20.344 -11.25 11.867 1 85.56 210 GLN A C 1
ATOM 1559 O O . GLN A 1 210 ? -19.859 -10.391 12.602 1 85.56 210 GLN A O 1
ATOM 1564 N N . GLU A 1 211 ? -19.734 -11.836 10.883 1 84.12 211 GLU A N 1
ATOM 1565 C CA . GLU A 1 211 ? -18.359 -11.43 10.594 1 84.12 211 GLU A CA 1
ATOM 1566 C C . GLU A 1 211 ? -18.297 -9.969 10.164 1 84.12 211 GLU A C 1
ATOM 1568 O O . GLU A 1 211 ? -17.391 -9.234 10.562 1 84.12 211 GLU A O 1
ATOM 1573 N N . ILE A 1 212 ? -19.234 -9.562 9.406 1 87.69 212 ILE A N 1
ATOM 1574 C CA . ILE A 1 212 ? -19.312 -8.188 8.93 1 87.69 212 ILE A CA 1
ATOM 1575 C C . ILE A 1 212 ? -19.484 -7.234 10.109 1 87.69 212 ILE A C 1
ATOM 1577 O O . ILE A 1 212 ? -18.812 -6.199 10.18 1 87.69 212 ILE A O 1
ATOM 1581 N N . SER A 1 213 ? -20.297 -7.613 11.023 1 88.69 213 SER A N 1
ATOM 1582 C CA . SER A 1 213 ? -20.625 -6.746 12.148 1 88.69 213 SER A CA 1
ATOM 1583 C C . SER A 1 213 ? -19.438 -6.59 13.086 1 88.69 213 SER A C 1
ATOM 1585 O O . SER A 1 213 ? -19.375 -5.637 13.875 1 88.69 213 SER A O 1
ATOM 1587 N N . ARG A 1 214 ? -18.516 -7.441 12.93 1 85.56 214 ARG A N 1
ATOM 1588 C CA . ARG A 1 214 ? -17.344 -7.422 13.805 1 85.56 214 ARG A CA 1
ATOM 1589 C C . ARG A 1 214 ? -16.297 -6.445 13.289 1 85.56 214 ARG A C 1
ATOM 1591 O O . ARG A 1 214 ? -15.383 -6.066 14.023 1 85.56 214 ARG A O 1
ATOM 1598 N N . GLY A 1 215 ? -16.406 -6.078 12.148 1 90.06 215 GLY A N 1
ATOM 1599 C CA . GLY A 1 215 ? -15.414 -5.191 11.578 1 90.06 215 GLY A CA 1
ATOM 1600 C C . GLY A 1 215 ? -15.781 -3.725 11.672 1 90.06 215 GLY A C 1
ATOM 1601 O O . GLY A 1 215 ? -16.953 -3.361 11.492 1 90.06 215 GLY A O 1
ATOM 1602 N N . PRO A 1 216 ? -14.82 -2.834 11.953 1 92.5 216 PRO A N 1
ATOM 1603 C CA . PRO A 1 216 ? -15.078 -1.396 12.062 1 92.5 216 PRO A CA 1
ATOM 1604 C C . PRO A 1 216 ? -15.797 -0.826 10.844 1 92.5 216 PRO A C 1
ATOM 1606 O O . PRO A 1 216 ? -16.703 0.002 10.992 1 92.5 216 PRO A O 1
ATOM 1609 N N . MET A 1 217 ? -15.438 -1.259 9.633 1 94.06 217 MET A N 1
ATOM 1610 C CA . MET A 1 217 ? -16.062 -0.718 8.43 1 94.06 217 MET A CA 1
ATOM 1611 C C . MET A 1 217 ? -17.422 -1.374 8.188 1 94.06 217 MET A C 1
ATOM 1613 O O . MET A 1 217 ? -18.219 -0.876 7.391 1 94.06 217 MET A O 1
ATOM 1617 N N . ALA A 1 218 ? -17.75 -2.527 8.719 1 93.06 218 ALA A N 1
ATOM 1618 C CA . ALA A 1 218 ? -19.047 -3.207 8.711 1 93.06 218 ALA A CA 1
ATOM 1619 C C . ALA A 1 218 ? -19.484 -3.533 7.285 1 93.06 218 ALA A C 1
ATOM 1621 O O . ALA A 1 218 ? -20.641 -3.293 6.91 1 93.06 218 ALA A O 1
ATOM 1622 N N . ARG A 1 219 ? -18.547 -3.998 6.492 1 91.19 219 ARG A N 1
ATOM 1623 C CA . ARG A 1 219 ? -18.812 -4.5 5.148 1 91.19 219 ARG A CA 1
ATOM 1624 C C . ARG A 1 219 ? -17.781 -5.539 4.734 1 91.19 219 ARG A C 1
ATOM 1626 O O . ARG A 1 219 ? -16.703 -5.629 5.336 1 91.19 219 ARG A O 1
ATOM 1633 N N . SER A 1 220 ? -18.188 -6.285 3.738 1 91.75 220 SER A N 1
ATOM 1634 C CA . SER A 1 220 ? -17.188 -7.121 3.074 1 91.75 220 SER A CA 1
ATOM 1635 C C . SER A 1 220 ? -16.391 -6.32 2.059 1 91.75 220 SER A C 1
ATOM 1637 O O . SER A 1 220 ? -16.875 -5.316 1.526 1 91.75 220 SER A O 1
ATOM 1639 N N . GLY A 1 221 ? -15.133 -6.699 1.938 1 92.94 221 GLY A N 1
ATOM 1640 C CA . GLY A 1 221 ? -14.336 -6.125 0.864 1 92.94 221 GLY A CA 1
ATOM 1641 C C . GLY A 1 221 ? -14.68 -6.695 -0.5 1 92.94 221 GLY A C 1
ATOM 1642 O O . GLY A 1 221 ? -15.383 -7.703 -0.599 1 92.94 221 GLY A O 1
ATOM 1643 N N . GLU A 1 222 ? -14.211 -6.004 -1.538 1 94.88 222 GLU A N 1
ATOM 1644 C CA . GLU A 1 222 ? -14.312 -6.48 -2.914 1 94.88 222 GLU A CA 1
ATOM 1645 C C . GLU A 1 222 ? -12.977 -7.008 -3.42 1 94.88 222 GLU A C 1
ATOM 1647 O O . GLU A 1 222 ? -11.922 -6.477 -3.064 1 94.88 222 GLU A O 1
ATOM 1652 N N . PRO A 1 223 ? -13.016 -8.039 -4.316 1 95.88 223 PRO A N 1
ATOM 1653 C CA . PRO A 1 223 ? -11.773 -8.578 -4.859 1 95.88 223 PRO A CA 1
ATOM 1654 C C . PRO A 1 223 ? -10.867 -7.5 -5.453 1 95.88 223 PRO A C 1
ATOM 1656 O O . PRO A 1 223 ? -9.648 -7.559 -5.297 1 95.88 223 PRO A O 1
ATOM 1659 N N . LYS A 1 224 ? -11.422 -6.457 -6.004 1 96.75 224 LYS A N 1
ATOM 1660 C CA . LYS A 1 224 ? -10.648 -5.387 -6.633 1 96.75 224 LYS A CA 1
ATOM 1661 C C . LYS A 1 224 ? -9.859 -4.598 -5.59 1 96.75 224 LYS A C 1
ATOM 1663 O O . LYS A 1 224 ? -8.805 -4.039 -5.898 1 96.75 224 LYS A O 1
ATOM 1668 N N . GLU A 1 225 ? -10.367 -4.551 -4.379 1 96.56 225 GLU A N 1
ATOM 1669 C CA . GLU A 1 225 ? -9.656 -3.842 -3.318 1 96.56 225 GLU A CA 1
ATOM 1670 C C . GLU A 1 225 ? -8.375 -4.574 -2.926 1 96.56 225 GLU A C 1
ATOM 1672 O O . GLU A 1 225 ? -7.383 -3.945 -2.551 1 96.56 225 GLU A O 1
ATOM 1677 N N . VAL A 1 226 ? -8.398 -5.883 -3.066 1 97.06 226 VAL A N 1
ATOM 1678 C CA . VAL A 1 226 ? -7.188 -6.668 -2.846 1 97.06 226 VAL A CA 1
ATOM 1679 C C . VAL A 1 226 ? -6.262 -6.539 -4.055 1 97.06 226 VAL A C 1
ATOM 1681 O O . VAL A 1 226 ? -5.062 -6.297 -3.9 1 97.06 226 VAL A O 1
ATOM 1684 N N . ALA A 1 227 ? -6.848 -6.625 -5.215 1 98.44 227 ALA A N 1
ATOM 1685 C CA . ALA A 1 227 ? -6.094 -6.566 -6.461 1 98.44 227 ALA A CA 1
ATOM 1686 C C . ALA A 1 227 ? -5.328 -5.25 -6.582 1 98.44 227 ALA A C 1
ATOM 1688 O O . ALA A 1 227 ? -4.203 -5.223 -7.086 1 98.44 227 ALA A O 1
ATOM 1689 N N . SER A 1 228 ? -5.91 -4.168 -6.102 1 98.31 228 SER A N 1
ATOM 1690 C CA . SER A 1 228 ? -5.277 -2.855 -6.18 1 98.31 228 SER A CA 1
ATOM 1691 C C . SER A 1 228 ? -4.016 -2.801 -5.324 1 98.31 228 SER A C 1
ATOM 1693 O O . SER A 1 228 ? -2.99 -2.266 -5.754 1 98.31 228 SER A O 1
ATOM 1695 N N . VAL A 1 229 ? -4.09 -3.352 -4.16 1 98.38 229 VAL A N 1
ATOM 1696 C CA . VAL A 1 229 ? -2.934 -3.352 -3.271 1 98.38 229 VAL A CA 1
ATOM 1697 C C . VAL A 1 229 ? -1.814 -4.191 -3.881 1 98.38 229 VAL A C 1
ATOM 1699 O O . VAL A 1 229 ? -0.656 -3.771 -3.904 1 98.38 229 VAL A O 1
ATOM 1702 N N . VAL A 1 230 ? -2.201 -5.355 -4.406 1 98.69 230 VAL A N 1
ATOM 1703 C CA . VAL A 1 230 ? -1.224 -6.242 -5.031 1 98.69 230 VAL A CA 1
ATOM 1704 C C . VAL A 1 230 ? -0.547 -5.523 -6.195 1 98.69 230 VAL A C 1
ATOM 1706 O O . VAL A 1 230 ? 0.68 -5.531 -6.312 1 98.69 230 VAL A O 1
ATOM 1709 N N . SER A 1 231 ? -1.336 -4.906 -7.043 1 98.69 231 SER A N 1
ATOM 1710 C CA . SER A 1 231 ? -0.795 -4.199 -8.203 1 98.69 231 SER A CA 1
ATOM 1711 C C . SER A 1 231 ? 0.164 -3.094 -7.773 1 98.69 231 SER A C 1
ATOM 1713 O O . SER A 1 231 ? 1.249 -2.953 -8.344 1 98.69 231 SER A O 1
ATOM 1715 N N . PHE A 1 232 ? -0.183 -2.328 -6.793 1 98.56 232 PHE A N 1
ATOM 1716 C CA . PHE A 1 232 ? 0.679 -1.26 -6.301 1 98.56 232 PHE A CA 1
ATOM 1717 C C . PHE A 1 232 ? 2.01 -1.819 -5.812 1 98.56 232 PHE A C 1
ATOM 1719 O O . PHE A 1 232 ? 3.072 -1.303 -6.16 1 98.56 232 PHE A O 1
ATOM 1726 N N . LEU A 1 233 ? 1.947 -2.9 -5.02 1 98.44 233 LEU A N 1
ATOM 1727 C CA . LEU A 1 233 ? 3.146 -3.504 -4.445 1 98.44 233 LEU A CA 1
ATOM 1728 C C . LEU A 1 233 ? 4.086 -3.992 -5.539 1 98.44 233 LEU A C 1
ATOM 1730 O O . LEU A 1 233 ? 5.289 -4.133 -5.312 1 98.44 233 LEU A O 1
ATOM 1734 N N . CYS A 1 234 ? 3.566 -4.246 -6.723 1 98.38 234 CYS A N 1
ATOM 1735 C CA . CYS A 1 234 ? 4.371 -4.766 -7.824 1 98.38 234 CYS A CA 1
ATOM 1736 C C . CYS A 1 234 ? 4.996 -3.627 -8.625 1 98.38 234 CYS A C 1
ATOM 1738 O O . CYS A 1 234 ? 5.895 -3.855 -9.438 1 98.38 234 CYS A O 1
ATOM 1740 N N . MET A 1 235 ? 4.586 -2.395 -8.414 1 98.06 235 MET A N 1
ATOM 1741 C CA . MET A 1 235 ? 5.066 -1.246 -9.172 1 98.06 235 MET A CA 1
ATOM 1742 C C . MET A 1 235 ? 6.402 -0.752 -8.625 1 98.06 235 MET A C 1
ATOM 1744 O O . MET A 1 235 ? 6.676 -0.886 -7.43 1 98.06 235 MET A O 1
ATOM 1748 N N . PRO A 1 236 ? 7.164 -0.046 -9.492 1 96.75 236 PRO A N 1
ATOM 1749 C CA . PRO A 1 236 ? 8.367 0.628 -9.008 1 96.75 236 PRO A CA 1
ATOM 1750 C C . PRO A 1 236 ? 8.078 1.634 -7.895 1 96.75 236 PRO A C 1
ATOM 1752 O O . PRO A 1 236 ? 8.938 1.89 -7.047 1 96.75 236 PRO A O 1
ATOM 1755 N N . ALA A 1 237 ? 6.879 2.115 -7.82 1 96.88 237 ALA A N 1
ATOM 1756 C CA . ALA A 1 237 ? 6.453 3.072 -6.805 1 96.88 237 ALA A CA 1
ATOM 1757 C C . ALA A 1 237 ? 6.582 2.48 -5.402 1 96.88 237 ALA A C 1
ATOM 1759 O O . ALA A 1 237 ? 6.703 3.215 -4.422 1 96.88 237 ALA A O 1
ATOM 1760 N N . ALA A 1 238 ? 6.586 1.161 -5.297 1 97.56 238 ALA A N 1
ATOM 1761 C CA . ALA A 1 238 ? 6.664 0.473 -4.012 1 97.56 238 ALA A CA 1
ATOM 1762 C C . ALA A 1 238 ? 8.039 -0.166 -3.811 1 97.56 238 ALA A C 1
ATOM 1764 O O . ALA A 1 238 ? 8.172 -1.14 -3.066 1 97.56 238 ALA A O 1
ATOM 1765 N N . SER A 1 239 ? 9.109 0.389 -4.41 1 96.06 239 SER A N 1
ATOM 1766 C CA . SER A 1 239 ? 10.406 -0.253 -4.559 1 96.06 239 SER A CA 1
ATOM 1767 C C . SER A 1 239 ? 11.133 -0.354 -3.221 1 96.06 239 SER A C 1
ATOM 1769 O O . SER A 1 239 ? 12.117 -1.081 -3.098 1 96.06 239 SER A O 1
ATOM 1771 N N . TYR A 1 240 ? 10.625 0.337 -2.146 1 96 240 TYR A N 1
ATOM 1772 C CA . TYR A 1 240 ? 11.328 0.307 -0.873 1 96 240 TYR A CA 1
ATOM 1773 C C . TYR A 1 240 ? 10.531 -0.461 0.176 1 96 240 TYR A C 1
ATOM 1775 O O . TYR A 1 240 ? 10.836 -0.39 1.369 1 96 240 TYR A O 1
ATOM 1783 N N . ILE A 1 241 ? 9.492 -1.2 -0.288 1 97 241 ILE A N 1
ATOM 1784 C CA . ILE A 1 241 ? 8.656 -2.029 0.578 1 97 241 ILE A CA 1
ATOM 1785 C C . ILE A 1 241 ? 9 -3.502 0.368 1 97 241 ILE A C 1
ATOM 1787 O O . ILE A 1 241 ? 8.82 -4.039 -0.727 1 97 241 ILE A O 1
ATOM 1791 N N . THR A 1 242 ? 9.5 -4.133 1.383 1 97.56 242 THR A N 1
ATOM 1792 C CA . THR A 1 242 ? 9.727 -5.574 1.355 1 97.56 242 THR A CA 1
ATOM 1793 C C . THR A 1 242 ? 9.555 -6.172 2.748 1 97.56 242 THR A C 1
ATOM 1795 O O . THR A 1 242 ? 9.727 -5.48 3.754 1 97.56 242 THR A O 1
ATOM 1798 N N . GLY A 1 243 ? 9.062 -7.352 2.793 1 97.06 243 GLY A N 1
ATOM 1799 C CA . GLY A 1 243 ? 8.914 -8.078 4.043 1 97.06 243 GLY A CA 1
ATOM 1800 C C . GLY A 1 243 ? 7.664 -7.684 4.812 1 97.06 243 GLY A C 1
ATOM 1801 O O . GLY A 1 243 ? 7.531 -8 5.996 1 97.06 243 GLY A O 1
ATOM 1802 N N . GLN A 1 244 ? 6.754 -6.98 4.18 1 95.69 244 GLN A N 1
ATOM 1803 C CA . GLN A 1 244 ? 5.566 -6.469 4.863 1 95.69 244 GLN A CA 1
ATOM 1804 C C . GLN A 1 244 ? 4.406 -7.453 4.754 1 95.69 244 GLN A C 1
ATOM 1806 O O . GLN A 1 244 ? 4.336 -8.234 3.805 1 95.69 244 GLN A O 1
ATOM 1811 N N . ASP A 1 245 ? 3.576 -7.469 5.758 1 94.12 245 ASP A N 1
ATOM 1812 C CA . ASP A 1 245 ? 2.264 -8.109 5.777 1 94.12 245 ASP A CA 1
ATOM 1813 C C . ASP A 1 245 ? 1.15 -7.07 5.91 1 94.12 245 ASP A C 1
ATOM 1815 O O . ASP A 1 245 ? 0.861 -6.598 7.012 1 94.12 245 ASP A O 1
ATOM 1819 N N . ILE A 1 246 ? 0.531 -6.68 4.84 1 95.62 246 ILE A N 1
ATOM 1820 C CA . ILE A 1 246 ? -0.472 -5.621 4.809 1 95.62 246 ILE A CA 1
ATOM 1821 C C . ILE A 1 246 ? -1.869 -6.23 4.898 1 95.62 246 ILE A C 1
ATOM 1823 O O . ILE A 1 246 ? -2.273 -7.004 4.023 1 95.62 246 ILE A O 1
ATOM 1827 N N . ARG A 1 247 ? -2.605 -5.836 5.887 1 94.88 247 ARG A N 1
ATOM 1828 C CA . ARG A 1 247 ? -3.965 -6.332 6.074 1 94.88 247 ARG A CA 1
ATOM 1829 C C . ARG A 1 247 ? -4.969 -5.48 5.301 1 94.88 247 ARG A C 1
ATOM 1831 O O . ARG A 1 247 ? -4.922 -4.25 5.363 1 94.88 247 ARG A O 1
ATOM 1838 N N . ILE A 1 248 ? -5.73 -6.129 4.551 1 95.88 248 ILE A N 1
ATOM 1839 C CA . ILE A 1 248 ? -6.828 -5.531 3.801 1 95.88 248 ILE A CA 1
ATOM 1840 C C . ILE A 1 248 ? -8.164 -6.062 4.324 1 95.88 248 ILE A C 1
ATOM 1842 O O . ILE A 1 248 ? -8.75 -6.965 3.727 1 95.88 248 ILE A O 1
ATOM 1846 N N . ASP A 1 249 ? -8.609 -5.453 5.477 1 93.5 249 ASP A N 1
ATOM 1847 C CA . ASP A 1 249 ? -9.672 -6.164 6.188 1 93.5 249 ASP A CA 1
ATOM 1848 C C . ASP A 1 249 ? -10.672 -5.191 6.805 1 93.5 249 ASP A C 1
ATOM 1850 O O . ASP A 1 249 ? -11.367 -5.535 7.758 1 93.5 249 ASP A O 1
ATOM 1854 N N . GLY A 1 250 ? -10.617 -3.912 6.395 1 94 250 GLY A N 1
ATOM 1855 C CA . GLY A 1 250 ? -11.555 -2.93 6.918 1 94 250 GLY A CA 1
ATOM 1856 C C . GLY A 1 250 ? -11.391 -2.684 8.406 1 94 250 GLY A C 1
ATOM 1857 O O . GLY A 1 250 ? -12.344 -2.293 9.086 1 94 250 GLY A O 1
ATOM 1858 N N . GLY A 1 251 ? -10.281 -3.035 8.93 1 93.75 251 GLY A N 1
ATOM 1859 C CA . GLY A 1 251 ? -10.008 -2.795 10.336 1 93.75 251 GLY A CA 1
ATOM 1860 C C . GLY A 1 251 ? -10.375 -3.965 11.227 1 93.75 251 GLY A C 1
ATOM 1861 O O . GLY A 1 251 ? -10.344 -3.854 12.453 1 93.75 251 GLY A O 1
ATOM 1862 N N . ARG A 1 252 ? -10.664 -5.121 10.719 1 90.12 252 ARG A N 1
ATOM 186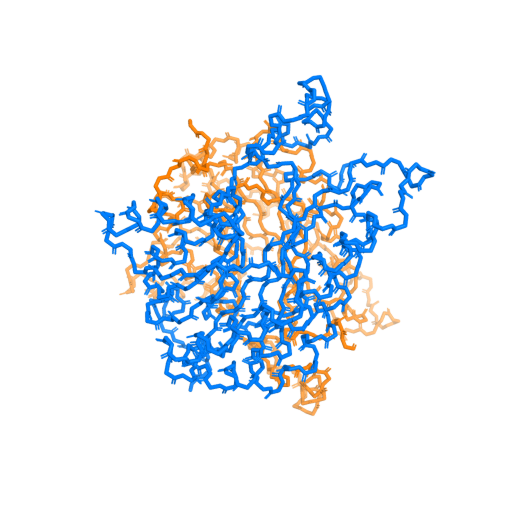3 C CA . ARG A 1 252 ? -11.156 -6.273 11.461 1 90.12 252 ARG A CA 1
ATOM 1864 C C . ARG A 1 252 ? -10.172 -6.688 12.547 1 90.12 252 ARG A C 1
ATOM 1866 O O . ARG A 1 252 ? -10.57 -7.07 13.648 1 90.12 252 ARG A O 1
ATOM 1873 N N . THR A 1 253 ? -8.891 -6.645 12.273 1 87.94 253 THR A N 1
ATOM 1874 C CA . THR A 1 253 ? -7.906 -7.191 13.195 1 87.94 253 THR A CA 1
ATOM 1875 C C . THR A 1 253 ? -7.48 -6.145 14.219 1 87.94 253 THR A C 1
ATOM 1877 O O . THR A 1 253 ? -6.656 -6.418 15.094 1 87.94 253 THR A O 1
ATOM 1880 N N . ILE A 1 254 ? -7.969 -4.945 14.133 1 86.88 254 ILE A N 1
ATOM 1881 C CA . ILE A 1 254 ? -7.555 -3.918 15.078 1 86.88 254 ILE A CA 1
ATOM 1882 C C . ILE A 1 254 ? -8.703 -3.605 16.031 1 86.88 254 ILE A C 1
ATOM 1884 O O . ILE A 1 254 ? -8.578 -2.732 16.906 1 86.88 254 ILE A O 1
ATOM 1888 N N . SER A 1 255 ? -9.797 -4.215 15.867 1 78.31 255 SER A N 1
ATOM 1889 C CA . SER A 1 255 ? -10.953 -3.998 16.734 1 78.31 255 SER A CA 1
ATOM 1890 C C . SER A 1 255 ? -11.164 -5.176 17.672 1 78.31 255 SER A C 1
ATOM 1892 O O . SER A 1 255 ? -10.719 -6.293 17.391 1 78.31 255 SER A O 1
ATOM 1894 N N . MET B 1 1 ? -22.125 4.273 -4.441 1 40.16 1 MET B N 1
ATOM 1895 C CA . MET B 1 1 ? -21.469 3.09 -4.98 1 40.16 1 MET B CA 1
ATOM 1896 C C . MET B 1 1 ? -20.156 2.818 -4.25 1 40.16 1 MET B C 1
ATOM 1898 O O . MET B 1 1 ? -19.438 3.754 -3.879 1 40.16 1 MET B O 1
ATOM 1902 N N . ALA B 1 2 ? -20.031 1.684 -3.877 1 57.09 2 ALA B N 1
ATOM 1903 C CA . ALA B 1 2 ? -18.891 1.324 -3.045 1 57.09 2 ALA B CA 1
ATOM 1904 C C . ALA B 1 2 ? -17.578 1.696 -3.727 1 57.09 2 ALA B C 1
ATOM 1906 O O . ALA B 1 2 ? -17.406 1.473 -4.93 1 57.09 2 ALA B O 1
ATOM 1907 N N . ALA B 1 3 ? -16.719 2.496 -3.209 1 67.69 3 ALA B N 1
ATOM 1908 C CA . ALA B 1 3 ? -15.445 2.984 -3.723 1 67.69 3 ALA B CA 1
ATOM 1909 C C . ALA B 1 3 ? -14.75 1.915 -4.555 1 67.69 3 ALA B C 1
ATOM 1911 O O . ALA B 1 3 ? -14.172 2.215 -5.605 1 67.69 3 ALA B O 1
ATOM 1912 N N . ALA B 1 4 ? -15.102 0.675 -4.305 1 68.44 4 ALA B N 1
ATOM 1913 C CA . ALA B 1 4 ? -14.383 -0.438 -4.922 1 68.44 4 ALA B CA 1
ATOM 1914 C C . ALA B 1 4 ? -15.023 -0.828 -6.254 1 68.44 4 ALA B C 1
ATOM 1916 O O . ALA B 1 4 ? -14.398 -1.502 -7.074 1 68.44 4 ALA B O 1
ATOM 1917 N N . SER B 1 5 ? -16.141 -0.32 -6.52 1 72.75 5 SER B N 1
ATOM 1918 C CA . SER B 1 5 ? -16.875 -0.812 -7.68 1 72.75 5 SER B CA 1
ATOM 1919 C C . SER B 1 5 ? -16.562 0.009 -8.93 1 72.75 5 SER B C 1
ATOM 1921 O O . SER B 1 5 ? -16.922 -0.377 -10.039 1 72.75 5 SER B O 1
ATOM 1923 N N . GLY B 1 6 ? -15.82 1.013 -8.766 1 81.69 6 GLY B N 1
ATOM 1924 C CA . GLY B 1 6 ? -15.555 1.866 -9.906 1 81.69 6 GLY B CA 1
ATOM 1925 C C . GLY B 1 6 ? -14.523 1.282 -10.859 1 81.69 6 GLY B C 1
ATOM 1926 O O . GLY B 1 6 ? -13.898 0.263 -10.555 1 81.69 6 GLY B O 1
ATOM 1927 N N . SER B 1 7 ? -14.492 1.865 -12.039 1 90.81 7 SER B N 1
ATOM 1928 C CA . SER B 1 7 ? -13.445 1.525 -13 1 90.81 7 SER B CA 1
ATOM 1929 C C . SER B 1 7 ? -12.062 1.729 -12.398 1 90.81 7 SER B C 1
ATOM 1931 O O . SER B 1 7 ? -11.922 2.336 -11.336 1 90.81 7 SER B O 1
ATOM 1933 N N . ARG B 1 8 ? -11.086 1.142 -12.984 1 93 8 ARG B N 1
ATOM 1934 C CA . ARG B 1 8 ? -9.711 1.328 -12.539 1 93 8 ARG B CA 1
ATOM 1935 C C . ARG B 1 8 ? -9.352 2.809 -12.477 1 93 8 ARG B C 1
ATOM 1937 O O . ARG B 1 8 ? -8.758 3.27 -11.5 1 93 8 ARG B O 1
ATOM 1944 N N . GLU B 1 9 ? -9.773 3.578 -13.5 1 91.56 9 GLU B N 1
ATOM 1945 C CA . GLU B 1 9 ? -9.492 5.008 -13.555 1 91.56 9 GLU B CA 1
ATOM 1946 C C . GLU B 1 9 ? -10.133 5.742 -12.383 1 91.56 9 GLU B C 1
ATOM 1948 O O . GLU B 1 9 ? -9.555 6.699 -11.852 1 91.56 9 GLU B O 1
ATOM 1953 N N . GLU B 1 10 ? -11.227 5.262 -11.977 1 92.56 10 GLU B N 1
ATOM 1954 C CA . GLU B 1 10 ? -11.953 5.895 -10.883 1 92.56 10 GLU B CA 1
ATOM 1955 C C . GLU B 1 10 ? -11.336 5.543 -9.531 1 92.56 10 GLU B C 1
ATOM 1957 O O . GLU B 1 10 ? -11.453 6.309 -8.57 1 92.56 10 GLU B O 1
ATOM 1962 N N . ARG B 1 11 ? -10.688 4.402 -9.516 1 95.81 11 ARG B N 1
ATOM 1963 C CA . ARG B 1 11 ? -10.133 3.943 -8.242 1 95.81 11 ARG B CA 1
ATOM 1964 C C . ARG B 1 11 ? -8.719 4.48 -8.039 1 95.81 11 ARG B C 1
ATOM 1966 O O . ARG B 1 11 ? -8.289 4.691 -6.898 1 95.81 11 ARG B O 1
ATOM 1973 N N . TRP B 1 12 ? -8.062 4.672 -9.219 1 96.81 12 TRP B N 1
ATOM 1974 C CA . TRP B 1 12 ? -6.66 5.07 -9.172 1 96.81 12 TRP B CA 1
ATOM 1975 C C . TRP B 1 12 ? -6.5 6.547 -9.516 1 96.81 12 TRP B C 1
ATOM 1977 O O . TRP B 1 12 ? -5.773 6.895 -10.453 1 96.81 12 TRP B O 1
ATOM 1987 N N . THR B 1 13 ? -7.18 7.434 -8.773 1 95.38 13 THR B N 1
ATOM 1988 C CA . THR B 1 13 ? -7.113 8.867 -9.047 1 95.38 13 THR B CA 1
ATOM 1989 C C . THR B 1 13 ? -7.262 9.672 -7.762 1 95.38 13 THR B C 1
ATOM 1991 O O . THR B 1 13 ? -7.812 9.18 -6.773 1 95.38 13 THR B O 1
ATOM 1994 N N . LEU B 1 14 ? -6.695 10.875 -7.77 1 97.25 14 LEU B N 1
ATOM 1995 C CA . LEU B 1 14 ? -6.918 11.875 -6.73 1 97.25 14 LEU B CA 1
ATOM 1996 C C . LEU B 1 14 ? -7.395 13.188 -7.336 1 97.25 14 LEU B C 1
ATOM 1998 O O . LEU B 1 14 ? -7.293 14.242 -6.699 1 97.25 14 LEU B O 1
ATOM 2002 N N . ALA B 1 15 ? -7.824 13.039 -8.57 1 95.88 15 ALA B N 1
ATOM 2003 C CA . ALA B 1 15 ? -8.281 14.242 -9.266 1 95.88 15 ALA B CA 1
ATOM 2004 C C . ALA B 1 15 ? -9.406 14.922 -8.5 1 95.88 15 ALA B C 1
ATOM 2006 O O . ALA B 1 15 ? -10.422 14.297 -8.195 1 95.88 15 ALA B O 1
ATOM 2007 N N . GLY B 1 16 ? -9.156 16.172 -8.133 1 94.5 16 GLY B N 1
ATOM 2008 C CA . GLY B 1 16 ? -10.188 16.969 -7.48 1 94.5 16 GLY B CA 1
ATOM 2009 C C . GLY B 1 16 ? -10.18 16.844 -5.969 1 94.5 16 GLY B C 1
ATOM 2010 O O . GLY B 1 16 ? -10.875 17.578 -5.27 1 94.5 16 GLY B O 1
ATOM 2011 N N . ALA B 1 17 ? -9.414 15.922 -5.414 1 97.75 17 ALA B N 1
ATOM 2012 C CA . ALA B 1 17 ? -9.344 15.734 -3.969 1 97.75 17 ALA B CA 1
ATOM 2013 C C . ALA B 1 17 ? -8.703 16.938 -3.289 1 97.75 17 ALA B C 1
ATOM 2015 O O . ALA B 1 17 ? -7.84 17.609 -3.869 1 97.75 17 ALA B O 1
ATOM 2016 N N . THR B 1 18 ? -9.125 17.234 -2.104 1 98.62 18 THR B N 1
ATOM 2017 C CA . THR B 1 18 ? -8.508 18.25 -1.266 1 98.62 18 THR B CA 1
ATOM 2018 C C . THR B 1 18 ? -7.648 17.609 -0.179 1 98.62 18 THR B C 1
ATOM 2020 O O . THR B 1 18 ? -8.047 16.609 0.427 1 98.62 18 THR B O 1
ATOM 2023 N N . ALA B 1 19 ? -6.43 18.172 0.011 1 98.88 19 ALA B N 1
ATOM 2024 C CA . ALA B 1 19 ? -5.492 17.547 0.935 1 98.88 19 ALA B CA 1
ATOM 2025 C C . ALA B 1 19 ? -4.762 18.594 1.774 1 98.88 19 ALA B C 1
ATOM 2027 O O . ALA B 1 19 ? -4.344 19.625 1.259 1 98.88 19 ALA B O 1
ATOM 2028 N N . LEU B 1 20 ? -4.684 18.312 3.041 1 98.94 20 LEU B N 1
ATOM 2029 C CA . LEU B 1 20 ? -3.777 19.031 3.93 1 98.94 20 LEU B CA 1
ATOM 2030 C C . LEU B 1 20 ? -2.562 18.188 4.277 1 98.94 20 LEU B C 1
ATOM 2032 O O . LEU B 1 20 ? -2.707 17.047 4.75 1 98.94 20 LEU B O 1
ATOM 2036 N N . VAL B 1 21 ? -1.402 18.672 3.992 1 98.94 21 VAL B N 1
ATOM 2037 C CA . VAL B 1 21 ? -0.143 18.031 4.336 1 98.94 21 VAL B CA 1
ATOM 2038 C C . VAL B 1 21 ? 0.669 18.922 5.266 1 98.94 21 VAL B C 1
ATOM 2040 O O . VAL B 1 21 ? 1.082 20.016 4.871 1 98.94 21 VAL B O 1
ATOM 2043 N N . THR B 1 22 ? 0.926 18.469 6.473 1 98.69 22 THR B N 1
ATOM 2044 C CA . THR B 1 22 ? 1.736 19.297 7.363 1 98.69 22 THR B CA 1
ATOM 2045 C C . THR B 1 22 ? 3.223 19.078 7.102 1 98.69 22 THR B C 1
ATOM 2047 O O . THR B 1 22 ? 3.643 17.969 6.789 1 98.69 22 THR B O 1
ATOM 2050 N N . GLY B 1 23 ? 3.984 20.156 7.238 1 97 23 GLY B N 1
ATOM 2051 C CA . GLY B 1 23 ? 5.418 20.062 7.027 1 97 23 GLY B CA 1
ATOM 2052 C C . GLY B 1 23 ? 5.789 19.75 5.59 1 97 23 GLY B C 1
ATOM 2053 O O . GLY B 1 23 ? 6.641 18.891 5.336 1 97 23 GLY B O 1
ATOM 2054 N N . GLY B 1 24 ? 5.207 20.453 4.648 1 97.38 24 GLY B N 1
ATOM 2055 C CA . GLY B 1 24 ? 5.316 20.047 3.252 1 97.38 24 GLY B CA 1
ATOM 2056 C C . GLY B 1 24 ? 6.445 20.75 2.52 1 97.38 24 GLY B C 1
ATOM 2057 O O . GLY B 1 24 ? 6.641 20.531 1.32 1 97.38 24 GLY B O 1
ATOM 2058 N N . SER B 1 25 ? 7.309 21.516 3.184 1 95.62 25 SER B N 1
ATOM 2059 C CA . SER B 1 25 ? 8.25 22.375 2.475 1 95.62 25 SER B CA 1
ATOM 2060 C C . SER B 1 25 ? 9.547 21.641 2.158 1 95.62 25 SER B C 1
ATOM 2062 O O . SER B 1 25 ? 10.344 22.094 1.339 1 95.62 25 SER B O 1
ATOM 2064 N N . LYS B 1 26 ? 9.828 20.484 2.832 1 93.38 26 LYS B N 1
ATOM 2065 C CA . LYS B 1 26 ? 11.086 19.781 2.572 1 93.38 26 LYS B CA 1
ATOM 2066 C C . LYS B 1 26 ? 10.93 18.281 2.832 1 93.38 26 LYS B C 1
ATOM 2068 O O . LYS B 1 26 ? 9.93 17.844 3.396 1 93.38 26 LYS B O 1
ATOM 2073 N N . GLY B 1 27 ? 11.898 17.531 2.311 1 94.12 27 GLY B N 1
ATOM 2074 C CA . GLY B 1 27 ? 12.023 16.125 2.623 1 94.12 27 GLY B CA 1
ATOM 2075 C C . GLY B 1 27 ? 10.836 15.305 2.168 1 94.12 27 GLY B C 1
ATOM 2076 O O . GLY B 1 27 ? 10.367 15.453 1.037 1 94.12 27 GLY B O 1
ATOM 2077 N N . ILE B 1 28 ? 10.414 14.453 3.094 1 95.12 28 ILE B N 1
ATOM 2078 C CA . ILE B 1 28 ? 9.328 13.531 2.801 1 95.12 28 ILE B CA 1
ATOM 2079 C C . ILE B 1 28 ? 8.039 14.312 2.551 1 95.12 28 ILE B C 1
ATOM 2081 O O . ILE B 1 28 ? 7.297 14.016 1.614 1 95.12 28 ILE B O 1
ATOM 2085 N N . GLY B 1 29 ? 7.816 15.359 3.375 1 97.44 29 GLY B N 1
ATOM 2086 C CA . GLY B 1 29 ? 6.633 16.188 3.199 1 97.44 29 GLY B CA 1
ATOM 2087 C C . GLY B 1 29 ? 6.562 16.844 1.835 1 97.44 29 GLY B C 1
ATOM 2088 O O . GLY B 1 29 ? 5.496 16.891 1.214 1 97.44 29 GLY B O 1
ATOM 2089 N N . HIS B 1 30 ? 7.66 17.312 1.415 1 97.81 30 HIS B N 1
ATOM 2090 C CA . HIS B 1 30 ? 7.738 17.938 0.097 1 97.81 30 HIS B CA 1
ATOM 2091 C C . HIS B 1 30 ? 7.379 16.938 -1.003 1 97.81 30 HIS B C 1
ATOM 2093 O O . HIS B 1 30 ? 6.602 17.266 -1.903 1 97.81 30 HIS B O 1
ATOM 2099 N N . ALA B 1 31 ? 7.898 15.766 -0.919 1 97.69 31 ALA B N 1
ATOM 2100 C CA . ALA B 1 31 ? 7.621 14.719 -1.898 1 97.69 31 ALA B CA 1
ATOM 2101 C C . ALA B 1 31 ? 6.145 14.336 -1.88 1 97.69 31 ALA B C 1
ATOM 2103 O O . ALA B 1 31 ? 5.551 14.07 -2.93 1 97.69 31 ALA B O 1
ATOM 2104 N N . ILE B 1 32 ? 5.562 14.312 -0.712 1 98.62 32 ILE B N 1
ATOM 2105 C CA . ILE B 1 32 ? 4.156 13.953 -0.578 1 98.62 32 ILE B CA 1
ATOM 2106 C C . ILE B 1 32 ? 3.289 15.023 -1.238 1 98.62 32 ILE B C 1
ATOM 2108 O O . ILE B 1 32 ? 2.361 14.703 -1.986 1 98.62 32 ILE B O 1
ATOM 2112 N N . VAL B 1 33 ? 3.611 16.281 -0.987 1 98.81 33 VAL B N 1
ATOM 2113 C CA . VAL B 1 33 ? 2.871 17.391 -1.596 1 98.81 33 VAL B CA 1
ATOM 2114 C C . VAL B 1 33 ? 2.916 17.266 -3.117 1 98.81 33 VAL B C 1
ATOM 2116 O O . VAL B 1 33 ? 1.877 17.297 -3.779 1 98.81 33 VAL B O 1
ATOM 2119 N N . GLU B 1 34 ? 4.043 17.016 -3.635 1 98.25 34 GLU B N 1
ATOM 2120 C CA . GLU B 1 34 ? 4.211 16.953 -5.086 1 98.25 34 GLU B CA 1
ATOM 2121 C C . GLU B 1 34 ? 3.494 15.734 -5.668 1 98.25 34 GLU B C 1
ATOM 2123 O O . GLU B 1 34 ? 2.893 15.82 -6.742 1 98.25 34 GLU B O 1
ATOM 2128 N N . GLU B 1 35 ? 3.615 14.641 -5.004 1 98.38 35 GLU B N 1
ATOM 2129 C CA . GLU B 1 35 ? 3.006 13.414 -5.504 1 98.38 35 GLU B CA 1
ATOM 2130 C C . GLU B 1 35 ? 1.484 13.516 -5.52 1 98.38 35 GLU B C 1
ATOM 2132 O O . GLU B 1 35 ? 0.843 13.195 -6.523 1 98.38 35 GLU B O 1
ATOM 2137 N N . LEU B 1 36 ? 0.885 14.008 -4.418 1 98.69 36 LEU B N 1
ATOM 2138 C CA . LEU B 1 36 ? -0.561 14.195 -4.352 1 98.69 36 LEU B CA 1
ATOM 2139 C C . LEU B 1 36 ? -1.037 15.172 -5.414 1 98.69 36 LEU B C 1
ATOM 2141 O O . LEU B 1 36 ? -2 14.898 -6.133 1 98.69 36 LEU B O 1
ATOM 2145 N N . ALA B 1 37 ? -0.356 16.312 -5.484 1 98.56 37 ALA B N 1
ATOM 2146 C CA . ALA B 1 37 ? -0.727 17.312 -6.473 1 98.56 37 ALA B CA 1
ATOM 2147 C C . ALA B 1 37 ? -0.557 16.781 -7.891 1 98.56 37 ALA B C 1
ATOM 2149 O O . ALA B 1 37 ? -1.344 17.109 -8.781 1 98.56 37 ALA B O 1
ATOM 2150 N N . GLY B 1 38 ? 0.459 15.961 -8.086 1 97.38 38 GLY B N 1
ATOM 2151 C CA . GLY B 1 38 ? 0.697 15.352 -9.383 1 97.38 38 GLY B CA 1
ATOM 2152 C C . GLY B 1 38 ? -0.426 14.43 -9.828 1 97.38 38 GLY B C 1
ATOM 2153 O O . GLY B 1 38 ? -0.652 14.25 -11.023 1 97.38 38 GLY B O 1
ATOM 2154 N N . PHE B 1 39 ? -1.135 13.898 -8.883 1 97.69 39 PHE B N 1
ATOM 2155 C CA . PHE B 1 39 ? -2.273 13.031 -9.18 1 97.69 39 PHE B CA 1
ATOM 2156 C C . PHE B 1 39 ? -3.559 13.844 -9.273 1 97.69 39 PHE B C 1
ATOM 2158 O O . PHE B 1 39 ? -4.648 13.281 -9.375 1 97.69 39 PHE B O 1
ATOM 2165 N N . GLY B 1 40 ? -3.439 15.203 -9.156 1 96.88 40 GLY B N 1
ATOM 2166 C CA . GLY B 1 40 ? -4.574 16.078 -9.43 1 96.88 40 GLY B CA 1
ATOM 2167 C C . GLY B 1 40 ? -5.215 16.625 -8.172 1 96.88 40 GLY B C 1
ATOM 2168 O O . GLY B 1 40 ? -6.211 17.344 -8.242 1 96.88 40 GLY B O 1
ATOM 2169 N N . ALA B 1 41 ? -4.68 16.391 -7.039 1 98.12 41 ALA B N 1
ATOM 2170 C CA . ALA B 1 41 ? -5.234 16.922 -5.797 1 98.12 41 ALA B CA 1
ATOM 2171 C C . ALA B 1 41 ? -4.926 18.406 -5.645 1 98.12 41 ALA B C 1
ATOM 2173 O O . ALA B 1 41 ? -3.889 18.875 -6.117 1 98.12 41 ALA B O 1
ATOM 2174 N N . ARG B 1 42 ? -5.848 19.109 -5.023 1 98.19 42 ARG B N 1
ATOM 2175 C CA . ARG B 1 42 ? -5.57 20.438 -4.48 1 98.19 42 ARG B CA 1
ATOM 2176 C C . ARG B 1 42 ? -4.98 20.344 -3.078 1 98.19 42 ARG B C 1
ATOM 2178 O O . ARG B 1 42 ? -5.645 19.875 -2.15 1 98.19 42 ARG B O 1
ATOM 2185 N N . VAL B 1 43 ? -3.736 20.844 -2.955 1 98.81 43 VAL B N 1
ATOM 2186 C CA . VAL B 1 43 ? -3.02 20.609 -1.707 1 98.81 43 VAL B CA 1
ATOM 2187 C C . VAL B 1 43 ? -2.807 21.922 -0.965 1 98.81 43 VAL B C 1
ATOM 2189 O O . VAL B 1 43 ? -2.475 22.938 -1.577 1 98.81 43 VAL B O 1
ATOM 2192 N N . HIS B 1 44 ? -3.098 21.969 0.292 1 98.94 44 HIS B N 1
ATOM 2193 C CA . HIS B 1 44 ? -2.629 22.984 1.223 1 98.94 44 HIS B CA 1
ATOM 2194 C C . HIS B 1 44 ? -1.564 22.422 2.162 1 98.94 44 HIS B C 1
ATOM 2196 O O . HIS B 1 44 ? -1.701 21.312 2.672 1 98.94 44 HIS B O 1
ATOM 2202 N N . THR B 1 45 ? -0.495 23.172 2.293 1 98.88 45 THR B N 1
ATOM 2203 C CA . THR B 1 45 ? 0.559 22.703 3.189 1 98.88 45 THR B CA 1
ATOM 2204 C C . THR B 1 45 ? 1.003 23.828 4.121 1 98.88 45 THR B C 1
ATOM 2206 O O . THR B 1 45 ? 0.609 24.984 3.945 1 98.88 45 THR B O 1
ATOM 2209 N N . CYS B 1 46 ? 1.715 23.422 5.211 1 98.62 46 CYS B N 1
ATOM 2210 C CA . CYS B 1 46 ? 2.209 24.406 6.16 1 98.62 46 CYS B CA 1
ATOM 2211 C C . CYS B 1 46 ? 3.613 24.062 6.637 1 98.62 46 CYS B C 1
ATOM 2213 O O . CYS B 1 46 ? 4.035 22.906 6.535 1 98.62 46 CYS B O 1
ATOM 2215 N N . ALA B 1 47 ? 4.273 25.016 7.059 1 97.62 47 ALA B N 1
ATOM 2216 C CA . ALA B 1 47 ? 5.586 24.922 7.691 1 97.62 47 ALA B CA 1
ATOM 2217 C C . ALA B 1 47 ? 5.91 26.188 8.469 1 97.62 47 ALA B C 1
ATOM 2219 O O . ALA B 1 47 ? 5.148 27.156 8.445 1 97.62 47 ALA B O 1
ATOM 2220 N N . ARG B 1 48 ? 7.012 26.156 9.102 1 96.56 48 ARG B N 1
ATOM 2221 C CA . ARG B 1 48 ? 7.328 27.266 10 1 96.56 48 ARG B CA 1
ATOM 2222 C C . ARG B 1 48 ? 8.055 28.375 9.258 1 96.56 48 ARG B C 1
ATOM 2224 O O . ARG B 1 48 ? 7.871 29.562 9.57 1 96.56 48 ARG B O 1
ATOM 2231 N N . ASN B 1 49 ? 8.875 28.016 8.305 1 96.38 49 ASN B N 1
ATOM 2232 C CA . ASN B 1 49 ? 9.703 29 7.613 1 96.38 49 ASN B CA 1
ATOM 2233 C C . ASN B 1 49 ? 8.969 29.609 6.43 1 96.38 49 ASN B C 1
ATOM 2235 O O . ASN B 1 49 ? 8.844 28.984 5.375 1 96.38 49 ASN B O 1
ATOM 2239 N N . ALA B 1 50 ? 8.625 30.859 6.574 1 97.31 50 ALA B N 1
ATOM 2240 C CA . ALA B 1 50 ? 7.793 31.547 5.59 1 97.31 50 ALA B CA 1
ATOM 2241 C C . ALA B 1 50 ? 8.516 31.656 4.25 1 97.31 50 ALA B C 1
ATOM 2243 O O . ALA B 1 50 ? 7.918 31.422 3.195 1 97.31 50 ALA B O 1
ATOM 2244 N N . ALA B 1 51 ? 9.758 31.969 4.297 1 97.44 51 ALA B N 1
ATOM 2245 C CA . ALA B 1 51 ? 10.523 32.188 3.07 1 97.44 51 ALA B CA 1
ATOM 2246 C C . ALA B 1 51 ? 10.672 30.891 2.275 1 97.44 51 ALA B C 1
ATOM 2248 O O . ALA B 1 51 ? 10.438 30.875 1.066 1 97.44 51 ALA B O 1
ATOM 2249 N N . GLU B 1 52 ? 11.031 29.859 2.953 1 95.62 52 GLU B N 1
ATOM 2250 C CA . GLU B 1 52 ? 11.172 28.547 2.32 1 95.62 52 GLU B CA 1
ATOM 2251 C C . GLU B 1 52 ? 9.844 28.062 1.755 1 95.62 52 GLU B C 1
ATOM 2253 O O . GLU B 1 52 ? 9.797 27.516 0.655 1 95.62 52 GLU B O 1
ATOM 2258 N N . LEU B 1 53 ? 8.852 28.297 2.469 1 97.44 53 LEU B N 1
ATOM 2259 C CA . LEU B 1 53 ? 7.512 27.875 2.078 1 97.44 53 LEU B CA 1
ATOM 2260 C C . LEU B 1 53 ? 7.059 28.609 0.823 1 97.44 53 LEU B C 1
ATOM 2262 O O . LEU B 1 53 ? 6.52 28 -0.101 1 97.44 53 LEU B O 1
ATOM 2266 N N . GLU B 1 54 ? 7.305 29.875 0.752 1 97.44 54 GLU B N 1
ATOM 2267 C CA . GLU B 1 54 ? 6.918 30.672 -0.408 1 97.44 54 GLU B CA 1
ATOM 2268 C C . GLU B 1 54 ? 7.73 30.297 -1.64 1 97.44 54 GLU B C 1
ATOM 2270 O O . GLU B 1 54 ? 7.211 30.297 -2.758 1 97.44 54 GLU B O 1
ATOM 2275 N N . GLU B 1 55 ? 8.938 30.016 -1.432 1 97.75 55 GLU B N 1
ATOM 2276 C CA . GLU B 1 55 ? 9.766 29.531 -2.535 1 97.75 55 GLU B CA 1
ATOM 2277 C C . GLU B 1 55 ? 9.219 28.234 -3.107 1 97.75 55 GLU B C 1
ATOM 2279 O O . GLU B 1 55 ? 9.156 28.062 -4.328 1 97.75 55 GLU B O 1
ATOM 2284 N N . CYS B 1 56 ? 8.844 27.344 -2.248 1 97.88 56 CYS B N 1
ATOM 2285 C CA . CYS B 1 56 ? 8.227 26.094 -2.684 1 97.88 56 CYS B CA 1
ATOM 2286 C C . CYS B 1 56 ? 6.949 26.359 -3.469 1 97.88 56 CYS B C 1
ATOM 2288 O O . CYS B 1 56 ? 6.75 25.797 -4.547 1 97.88 56 CYS B O 1
ATOM 2290 N N . ARG B 1 57 ? 6.145 27.219 -2.959 1 98 57 ARG B N 1
ATOM 2291 C CA . ARG B 1 57 ? 4.867 27.531 -3.592 1 98 57 ARG B CA 1
ATOM 2292 C C . ARG B 1 57 ? 5.07 28.031 -5.02 1 98 57 ARG B C 1
ATOM 2294 O O . ARG B 1 57 ? 4.355 27.609 -5.934 1 98 57 ARG B O 1
ATOM 2301 N N . ARG B 1 58 ? 6.02 28.875 -5.227 1 97.81 58 ARG B N 1
ATOM 2302 C CA . ARG B 1 58 ? 6.32 29.422 -6.547 1 97.81 58 ARG B CA 1
ATOM 2303 C C . ARG B 1 58 ? 6.773 28.328 -7.504 1 97.81 58 ARG B C 1
ATOM 2305 O O . ARG B 1 58 ? 6.324 28.266 -8.648 1 97.81 58 ARG B O 1
ATOM 2312 N N . ARG B 1 59 ? 7.59 27.453 -7.004 1 97.56 59 ARG B N 1
ATOM 2313 C CA . ARG B 1 59 ? 8.086 26.344 -7.82 1 97.56 59 ARG B CA 1
ATOM 2314 C C . ARG B 1 59 ? 6.953 25.406 -8.219 1 97.56 59 ARG B C 1
ATOM 2316 O O . ARG B 1 59 ? 6.898 24.938 -9.359 1 97.56 59 ARG B O 1
ATOM 2323 N N . TRP B 1 60 ? 6.094 25.125 -7.27 1 97.94 60 TRP B N 1
ATOM 2324 C CA . TRP B 1 60 ? 4.949 24.266 -7.562 1 97.94 60 TRP B CA 1
ATOM 2325 C C . TRP B 1 60 ? 4.047 24.906 -8.617 1 97.94 60 TRP B C 1
ATOM 2327 O O . TRP B 1 60 ? 3.609 24.25 -9.555 1 97.94 60 TRP B O 1
ATOM 2337 N N . ALA B 1 61 ? 3.85 26.203 -8.492 1 97.12 61 ALA B N 1
ATOM 2338 C CA . ALA B 1 61 ? 3.018 26.922 -9.453 1 97.12 61 ALA B CA 1
ATOM 2339 C C . ALA B 1 61 ? 3.635 26.875 -10.844 1 97.12 61 ALA B C 1
ATOM 2341 O O . ALA B 1 61 ? 2.93 26.688 -11.836 1 97.12 61 ALA B O 1
ATOM 2342 N N . GLU B 1 62 ? 4.898 27.016 -10.922 1 97.44 62 GLU B N 1
ATOM 2343 C CA . GLU B 1 62 ? 5.617 26.969 -12.188 1 97.44 62 GLU B CA 1
ATOM 2344 C C . GLU B 1 62 ? 5.484 25.609 -12.859 1 97.44 62 GLU B C 1
ATOM 2346 O O . GLU B 1 62 ? 5.531 25.516 -14.094 1 97.44 62 GLU B O 1
ATOM 2351 N N . ASN B 1 63 ? 5.293 24.609 -12.055 1 96 63 ASN B N 1
ATOM 2352 C CA . ASN B 1 63 ? 5.164 23.266 -12.578 1 96 63 ASN B CA 1
ATOM 2353 C C . ASN B 1 63 ? 3.703 22.875 -12.789 1 96 63 ASN B C 1
ATOM 2355 O O . ASN B 1 63 ? 3.393 21.719 -13.047 1 96 63 ASN B O 1
ATOM 2359 N N . GLY B 1 64 ? 2.799 23.797 -12.516 1 96.5 64 GLY B N 1
ATOM 2360 C CA . GLY B 1 64 ? 1.386 23.594 -12.789 1 96.5 64 GLY B CA 1
ATOM 2361 C C . GLY B 1 64 ? 0.657 22.891 -11.664 1 96.5 64 GLY B C 1
ATOM 2362 O O . GLY B 1 64 ? -0.448 22.375 -11.859 1 96.5 64 GLY B O 1
ATOM 2363 N N . LEU B 1 65 ? 1.286 22.766 -10.562 1 97 65 LEU B N 1
ATOM 2364 C CA . LEU B 1 65 ? 0.656 22.109 -9.414 1 97 65 LEU B CA 1
ATOM 2365 C C . LEU B 1 65 ? -0.178 23.109 -8.617 1 97 65 LEU B C 1
ATOM 2367 O O . LEU B 1 65 ? 0.203 24.281 -8.477 1 97 65 LEU B O 1
ATOM 2371 N N . VAL B 1 66 ? -1.258 22.719 -8.102 1 96.12 66 VAL B N 1
ATOM 2372 C CA . VAL B 1 66 ? -2.152 23.562 -7.316 1 96.12 66 VAL B CA 1
ATOM 2373 C C . VAL B 1 66 ? -1.874 23.359 -5.828 1 96.12 66 VAL B C 1
ATOM 2375 O O . VAL B 1 66 ? -2.416 22.453 -5.207 1 96.12 66 VAL B O 1
ATOM 2378 N N . VAL B 1 67 ? -1.062 24.25 -5.254 1 98.56 67 VAL B N 1
ATOM 2379 C CA . VAL B 1 67 ? -0.659 24.141 -3.857 1 98.56 67 VAL B CA 1
ATOM 2380 C C . VAL B 1 67 ? -0.742 25.5 -3.184 1 98.56 67 VAL B C 1
ATOM 2382 O O . VAL B 1 67 ? -0.195 26.484 -3.691 1 98.56 67 VAL B O 1
ATOM 2385 N N . THR B 1 68 ? -1.483 25.609 -2.117 1 98.56 68 THR B N 1
ATOM 2386 C CA . THR B 1 68 ? -1.512 26.797 -1.269 1 98.56 68 THR B CA 1
ATOM 2387 C C . THR B 1 68 ? -0.77 26.547 0.041 1 98.56 68 THR B C 1
ATOM 2389 O O . THR B 1 68 ? -0.493 25.391 0.39 1 98.56 68 THR B O 1
ATOM 2392 N N . VAL B 1 69 ? -0.409 27.672 0.74 1 98.69 69 VAL B N 1
ATOM 2393 C CA . VAL B 1 69 ? 0.482 27.469 1.879 1 98.69 69 VAL B CA 1
ATOM 2394 C C . VAL B 1 69 ? 0.041 28.359 3.041 1 98.69 69 VAL B C 1
ATOM 2396 O O . VAL B 1 69 ? -0.602 29.391 2.832 1 98.69 69 VAL B O 1
ATOM 2399 N N . SER B 1 70 ? 0.331 27.891 4.258 1 98.62 70 SER B N 1
ATOM 2400 C CA . SER B 1 70 ? 0.194 28.656 5.492 1 98.62 70 SER B CA 1
ATOM 2401 C C . SER B 1 70 ? 1.428 28.5 6.375 1 98.62 70 SER B C 1
ATOM 2403 O O . SER B 1 70 ? 1.971 27.406 6.508 1 98.62 70 SER B O 1
ATOM 2405 N N . VAL B 1 71 ? 1.866 29.625 6.93 1 98.5 71 VAL B N 1
ATOM 2406 C CA . VAL B 1 71 ? 2.877 29.531 7.977 1 98.5 71 VAL B CA 1
ATOM 2407 C C . VAL B 1 71 ? 2.236 29.016 9.266 1 98.5 71 VAL B C 1
ATOM 2409 O O . VAL B 1 71 ? 1.21 29.547 9.703 1 98.5 71 VAL B O 1
ATOM 2412 N N . CYS B 1 72 ? 2.838 27.969 9.836 1 98.38 72 CYS B N 1
ATOM 2413 C CA . CYS B 1 72 ? 2.24 27.328 11.008 1 98.38 72 CYS B CA 1
ATOM 2414 C C . CYS B 1 72 ? 3.283 26.547 11.797 1 98.38 72 CYS B C 1
ATOM 2416 O O . CYS B 1 72 ? 4.066 25.797 11.219 1 98.38 72 CYS B O 1
ATOM 2418 N N . ASP B 1 73 ? 3.352 26.797 13.055 1 97.88 73 ASP B N 1
ATOM 2419 C CA . ASP B 1 73 ? 4.027 25.906 13.992 1 97.88 73 ASP B CA 1
ATOM 2420 C C . ASP B 1 73 ? 3.049 24.906 14.609 1 97.88 73 ASP B C 1
ATOM 2422 O O . ASP B 1 73 ? 2.291 25.25 15.516 1 97.88 73 ASP B O 1
ATOM 2426 N N . VAL B 1 74 ? 3.17 23.672 14.219 1 97.5 74 VAL B N 1
ATOM 2427 C CA . VAL B 1 74 ? 2.15 22.688 14.586 1 97.5 74 VAL B CA 1
ATOM 2428 C C . VAL B 1 74 ? 2.27 22.344 16.062 1 97.5 74 VAL B C 1
ATOM 2430 O O . VAL B 1 74 ? 1.37 21.734 16.641 1 97.5 74 VAL B O 1
ATOM 2433 N N . SER B 1 75 ? 3.381 22.719 16.672 1 95.94 75 SER B N 1
ATOM 2434 C CA . SER B 1 75 ? 3.504 22.469 18.109 1 95.94 75 SER B CA 1
ATOM 2435 C C . SER B 1 75 ? 2.615 23.422 18.906 1 95.94 75 SER B C 1
ATOM 2437 O O . SER B 1 75 ? 2.381 23.203 20.094 1 95.94 75 SER B O 1
ATOM 2439 N N . MET B 1 76 ? 2.109 24.469 18.266 1 97 76 MET B N 1
ATOM 2440 C CA . MET B 1 76 ? 1.275 25.469 18.922 1 97 76 MET B CA 1
ATOM 2441 C C . MET B 1 76 ? -0.201 25.234 18.625 1 97 76 MET B C 1
ATOM 2443 O O . MET B 1 76 ? -0.619 25.25 17.469 1 97 76 MET B O 1
ATOM 2447 N N . ARG B 1 77 ? -0.927 25.125 19.656 1 96.88 77 ARG B N 1
ATOM 2448 C CA . ARG B 1 77 ? -2.354 24.844 19.516 1 96.88 77 ARG B CA 1
ATOM 2449 C C . ARG B 1 77 ? -3.057 25.938 18.719 1 96.88 77 ARG B C 1
ATOM 2451 O O . ARG B 1 77 ? -3.852 25.641 17.828 1 96.88 77 ARG B O 1
ATOM 2458 N N . THR B 1 78 ? -2.803 27.141 19.062 1 98.12 78 THR B N 1
ATOM 2459 C CA . THR B 1 78 ? -3.449 28.266 18.391 1 98.12 78 THR B CA 1
ATOM 2460 C C . THR B 1 78 ? -3.129 28.281 16.906 1 98.12 78 THR B C 1
ATOM 2462 O O . THR B 1 78 ? -3.992 28.594 16.078 1 98.12 78 THR B O 1
ATOM 2465 N N . ASP B 1 79 ? -1.907 27.906 16.578 1 98.5 79 ASP B N 1
ATOM 2466 C CA . ASP B 1 79 ? -1.514 27.844 15.172 1 98.5 79 ASP B CA 1
ATOM 2467 C C . ASP B 1 79 ? -2.299 26.766 14.43 1 98.5 79 ASP B C 1
ATOM 2469 O O . ASP B 1 79 ? -2.723 26.969 13.297 1 98.5 79 ASP B O 1
ATOM 2473 N N . ARG B 1 80 ? -2.5 25.688 15.078 1 98.5 80 ARG B N 1
ATOM 2474 C CA . ARG B 1 80 ? -3.262 24.594 14.469 1 98.5 80 ARG B CA 1
ATOM 2475 C C . ARG B 1 80 ? -4.703 25.016 14.203 1 98.5 80 ARG B C 1
ATOM 2477 O O . ARG B 1 80 ? -5.258 24.719 13.148 1 98.5 80 ARG B O 1
ATOM 2484 N N . GLU B 1 81 ? -5.254 25.688 15.125 1 98.56 81 GLU B N 1
ATOM 2485 C CA . GLU B 1 81 ? -6.625 26.172 14.969 1 98.56 81 GLU B CA 1
ATOM 2486 C C . GLU B 1 81 ? -6.73 27.172 13.82 1 98.56 81 GLU B C 1
ATOM 2488 O O . GLU B 1 81 ? -7.652 27.094 13.008 1 98.56 81 GLU B O 1
ATOM 2493 N N . MET B 1 82 ? -5.793 28.047 13.758 1 98.62 82 MET B N 1
ATOM 2494 C CA . MET B 1 82 ? -5.77 29.031 12.68 1 98.62 82 MET B CA 1
ATOM 2495 C C . MET B 1 82 ? -5.551 28.344 11.328 1 98.62 82 MET B C 1
ATOM 2497 O O . MET B 1 82 ? -6.16 28.719 10.328 1 98.62 82 MET B O 1
ATOM 2501 N N . LEU B 1 83 ? -4.676 27.391 11.32 1 98.75 83 LEU B N 1
ATOM 2502 C CA . LEU B 1 83 ? -4.438 26.609 10.109 1 98.75 83 LEU B CA 1
ATOM 2503 C C . LEU B 1 83 ? -5.73 25.969 9.617 1 98.75 83 LEU B C 1
ATOM 2505 O O . LEU B 1 83 ? -6.043 26.047 8.422 1 98.75 83 LEU B O 1
ATOM 2509 N N . MET B 1 84 ? -6.492 25.406 10.508 1 98.69 84 MET B N 1
ATOM 2510 C CA . MET B 1 84 ? -7.707 24.703 10.125 1 98.69 84 MET B CA 1
ATOM 2511 C C . MET B 1 84 ? -8.773 25.672 9.625 1 98.69 84 MET B C 1
ATOM 2513 O O . MET B 1 84 ? -9.547 25.344 8.727 1 98.69 84 MET B O 1
ATOM 2517 N N . ASP B 1 85 ? -8.766 26.844 10.242 1 98.5 85 ASP B N 1
ATOM 2518 C CA . ASP B 1 85 ? -9.656 27.875 9.727 1 98.5 85 ASP B CA 1
ATOM 2519 C C . ASP B 1 85 ? -9.328 28.219 8.266 1 98.5 85 ASP B C 1
ATOM 2521 O O . ASP B 1 85 ? -10.227 28.359 7.441 1 98.5 85 ASP B O 1
ATOM 2525 N N . THR B 1 86 ? -8.094 28.344 7.988 1 98.69 86 THR B N 1
ATOM 2526 C CA . THR B 1 86 ? -7.648 28.625 6.625 1 98.69 86 THR B CA 1
ATOM 2527 C C . THR B 1 86 ? -8.023 27.484 5.691 1 98.69 86 THR B C 1
ATOM 2529 O O . THR B 1 86 ? -8.531 27.703 4.59 1 98.69 86 THR B O 1
ATOM 2532 N N . VAL B 1 87 ? -7.812 26.25 6.121 1 98.56 87 VAL B N 1
ATOM 2533 C CA . VAL B 1 87 ? -8.117 25.078 5.32 1 98.56 87 VAL B CA 1
ATOM 2534 C C . VAL B 1 87 ? -9.617 25.031 5.008 1 98.56 87 VAL B C 1
ATOM 2536 O O . VAL B 1 87 ? -10.008 24.766 3.875 1 98.56 87 VAL B O 1
ATOM 2539 N N . LYS B 1 88 ? -10.414 25.312 6 1 98.19 88 LYS B N 1
ATOM 2540 C CA . LYS B 1 88 ? -11.859 25.344 5.82 1 98.19 88 LYS B CA 1
ATOM 2541 C C . LYS B 1 88 ? -12.25 26.344 4.727 1 98.19 88 LYS B C 1
ATOM 2543 O O . LYS B 1 88 ? -13.117 26.062 3.9 1 98.19 88 LYS B O 1
ATOM 2548 N N . LYS B 1 89 ? -11.609 27.469 4.746 1 98.31 89 LYS B N 1
ATOM 2549 C CA . LYS B 1 89 ? -11.891 28.516 3.756 1 98.31 89 LYS B CA 1
ATOM 2550 C C . LYS B 1 89 ? -11.383 28.094 2.375 1 98.31 89 LYS B C 1
ATOM 2552 O O . LYS B 1 89 ? -12.102 28.219 1.383 1 98.31 89 LYS B O 1
ATOM 2557 N N . VAL B 1 90 ? -10.195 27.562 2.316 1 98.06 90 VAL B N 1
ATOM 2558 C CA . VAL B 1 90 ? -9.531 27.234 1.064 1 98.06 90 VAL B CA 1
ATOM 2559 C C . VAL B 1 90 ? -10.289 26.109 0.359 1 98.06 90 VAL B C 1
ATOM 2561 O O . VAL B 1 90 ? -10.398 26.094 -0.869 1 98.06 90 VAL B O 1
ATOM 2564 N N . PHE B 1 91 ? -10.789 25.188 1.111 1 97.88 91 PHE B N 1
ATOM 2565 C CA . PHE B 1 91 ? -11.391 23.984 0.521 1 97.88 91 PHE B CA 1
ATOM 2566 C C . PHE B 1 91 ? -12.906 24.016 0.678 1 97.88 91 PHE B C 1
ATOM 2568 O O . PHE B 1 91 ? -13.562 22.984 0.532 1 97.88 91 PHE B O 1
ATOM 2575 N N . ASP B 1 92 ? -13.469 25.109 1.01 1 96.81 92 ASP B N 1
ATOM 2576 C CA . ASP B 1 92 ? -14.906 25.328 1.086 1 96.81 92 ASP B CA 1
ATOM 2577 C C . ASP B 1 92 ? -15.578 24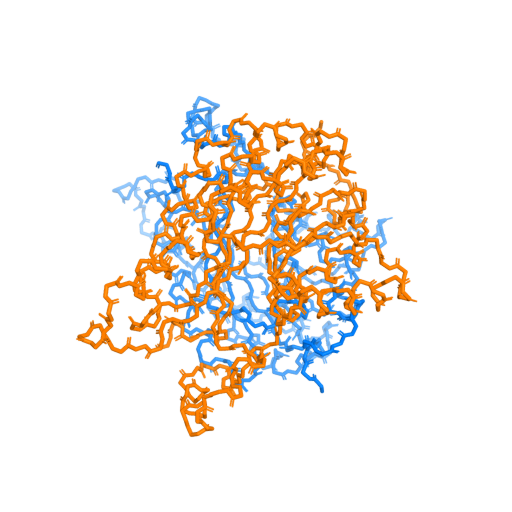.328 2.025 1 96.81 92 ASP B C 1
ATOM 2579 O O . ASP B 1 92 ? -16.562 23.688 1.661 1 96.81 92 ASP B O 1
ATOM 2583 N N . GLY B 1 93 ? -14.938 24.109 3.143 1 96.75 93 GLY B N 1
ATOM 2584 C CA . GLY B 1 93 ? -15.539 23.344 4.223 1 96.75 93 GLY B CA 1
ATOM 2585 C C . GLY B 1 93 ? -15.406 21.844 4.043 1 96.75 93 GLY B C 1
ATOM 2586 O O . GLY B 1 93 ? -16.078 21.062 4.719 1 96.75 93 GLY B O 1
ATOM 2587 N N . LYS B 1 94 ? -14.578 21.438 3.1 1 96.81 94 LYS B N 1
ATOM 2588 C CA . LYS B 1 94 ? -14.398 20.016 2.846 1 96.81 94 LYS B CA 1
ATOM 2589 C C . LYS B 1 94 ? -12.914 19.625 2.883 1 96.81 94 LYS B C 1
ATOM 2591 O O . LYS B 1 94 ? -12.055 20.453 2.584 1 96.81 94 LYS B O 1
ATOM 2596 N N . LEU B 1 95 ? -12.695 18.406 3.295 1 98.56 95 LEU B N 1
ATOM 2597 C CA . LEU B 1 95 ? -11.359 17.828 3.248 1 98.56 95 LEU B CA 1
ATOM 2598 C C . LEU B 1 95 ? -11.422 16.328 2.936 1 98.56 95 LEU B C 1
ATOM 2600 O O . LEU B 1 95 ? -12.234 15.602 3.516 1 98.56 95 LEU B O 1
ATOM 2604 N N . ASP B 1 96 ? -10.617 15.922 2.02 1 98.69 96 ASP B N 1
ATOM 2605 C CA . ASP B 1 96 ? -10.586 14.5 1.671 1 98.69 96 ASP B CA 1
ATOM 2606 C C . ASP B 1 96 ? -9.414 13.797 2.355 1 98.69 96 ASP B C 1
ATOM 2608 O O . ASP B 1 96 ? -9.523 12.625 2.736 1 98.69 96 ASP B O 1
ATOM 2612 N N . ILE B 1 97 ? -8.289 14.516 2.48 1 98.88 97 ILE B N 1
ATOM 2613 C CA . ILE B 1 97 ? -7.043 13.883 2.902 1 98.88 97 ILE B CA 1
ATOM 2614 C C . ILE B 1 97 ? -6.355 14.742 3.957 1 98.88 97 ILE B C 1
ATOM 2616 O O . ILE B 1 97 ? -6.191 15.953 3.77 1 98.88 97 ILE B O 1
ATOM 2620 N N . LEU B 1 98 ? -5.988 14.141 5.035 1 98.88 98 LEU B N 1
ATOM 2621 C CA . LEU B 1 98 ? -5.078 14.719 6.016 1 98.88 98 LEU B CA 1
ATOM 2622 C C . LEU B 1 98 ? -3.807 13.891 6.137 1 98.88 98 LEU B C 1
ATOM 2624 O O . LEU B 1 98 ? -3.869 12.688 6.426 1 98.88 98 LEU B O 1
ATOM 2628 N N . VAL B 1 99 ? -2.695 14.492 5.875 1 98.88 99 VAL B N 1
ATOM 2629 C CA . VAL B 1 99 ? -1.409 13.844 6.102 1 98.88 99 VAL B CA 1
ATOM 2630 C C . VAL B 1 99 ? -0.672 14.539 7.238 1 98.88 99 VAL B C 1
ATOM 2632 O O . VAL B 1 99 ? -0.192 15.664 7.078 1 98.88 99 VAL B O 1
ATOM 2635 N N . ASN B 1 100 ? -0.618 13.898 8.352 1 98 100 ASN B N 1
ATOM 2636 C CA . ASN B 1 100 ? 0.21 14.352 9.461 1 98 100 ASN B CA 1
ATOM 2637 C C . ASN B 1 100 ? 1.672 13.961 9.273 1 98 100 ASN B C 1
ATOM 2639 O O . ASN B 1 100 ? 2.078 12.859 9.664 1 98 100 ASN B O 1
ATOM 2643 N N . ASN B 1 101 ? 2.447 14.875 8.766 1 96.56 101 ASN B N 1
ATOM 2644 C CA . ASN B 1 101 ? 3.828 14.586 8.391 1 96.56 101 ASN B CA 1
ATOM 2645 C C . ASN B 1 101 ? 4.812 15.375 9.25 1 96.56 101 ASN B C 1
ATOM 2647 O O . ASN B 1 101 ? 5.934 14.922 9.492 1 96.56 101 ASN B O 1
ATOM 2651 N N . ALA B 1 102 ? 4.387 16.578 9.664 1 93.12 102 ALA B N 1
ATOM 2652 C CA . ALA B 1 102 ? 5.301 17.438 10.422 1 93.12 102 ALA B CA 1
ATOM 2653 C C . ALA B 1 102 ? 5.875 16.688 11.625 1 93.12 102 ALA B C 1
ATOM 2655 O O . ALA B 1 102 ? 5.141 16 12.344 1 93.12 102 ALA B O 1
ATOM 2656 N N . GLY B 1 103 ? 7.184 16.719 11.742 1 85.38 103 GLY B N 1
ATOM 2657 C CA . GLY B 1 103 ? 7.848 16.062 12.852 1 85.38 103 GLY B CA 1
ATOM 2658 C C . GLY B 1 103 ? 9.305 16.453 12.992 1 85.38 103 GLY B C 1
ATOM 2659 O O . GLY B 1 103 ? 9.883 17.047 12.086 1 85.38 103 GLY B O 1
ATOM 2660 N N . GLN B 1 104 ? 9.797 16.172 14.164 1 77.88 104 GLN B N 1
ATOM 2661 C CA . GLN B 1 104 ? 11.195 16.453 14.492 1 77.88 104 GLN B CA 1
ATOM 2662 C C . GLN B 1 104 ? 11.867 15.219 15.102 1 77.88 104 GLN B C 1
ATOM 2664 O O . GLN B 1 104 ? 11.203 14.391 15.734 1 77.88 104 GLN B O 1
ATOM 2669 N N . LEU B 1 105 ? 13.172 15.078 14.781 1 69.56 105 LEU B N 1
ATOM 2670 C CA . LEU B 1 105 ? 13.961 14.023 15.398 1 69.56 105 LEU B CA 1
ATOM 2671 C C . LEU B 1 105 ? 14.453 14.445 16.781 1 69.56 105 LEU B C 1
ATOM 2673 O O . LEU B 1 105 ? 14.844 15.602 16.969 1 69.56 105 LEU B O 1
ATOM 2677 N N . LEU B 1 106 ? 14.203 13.57 17.75 1 64.88 106 LEU B N 1
ATOM 2678 C CA . LEU B 1 106 ? 14.891 13.781 19.016 1 64.88 106 LEU B CA 1
ATOM 2679 C C . LEU B 1 106 ? 16.25 13.078 19.031 1 64.88 106 LEU B C 1
ATOM 2681 O O . LEU B 1 106 ? 16.312 11.859 19.172 1 64.88 106 LEU B O 1
ATOM 2685 N N . LEU B 1 107 ? 17.281 13.703 18.781 1 61.41 107 LEU B N 1
ATOM 2686 C CA . LEU B 1 107 ? 18.594 13.094 18.609 1 61.41 107 LEU B CA 1
ATOM 2687 C C . LEU B 1 107 ? 19.297 12.922 19.953 1 61.41 107 LEU B C 1
ATOM 2689 O O . LEU B 1 107 ? 20.266 12.164 20.062 1 61.41 107 LEU B O 1
ATOM 2693 N N . LYS B 1 108 ? 18.734 13.375 21.016 1 66.31 108 LYS B N 1
ATOM 2694 C CA . LYS B 1 108 ? 19.438 13.297 22.297 1 66.31 108 LYS B CA 1
ATOM 2695 C C . LYS B 1 108 ? 19.031 12.047 23.078 1 66.31 108 LYS B C 1
ATOM 2697 O O . LYS B 1 108 ? 17.891 11.586 22.969 1 66.31 108 LYS B O 1
ATOM 2702 N N . ALA B 1 109 ? 20.062 11.469 23.766 1 68.12 109 ALA B N 1
ATOM 2703 C CA . ALA B 1 109 ? 19.781 10.344 24.672 1 68.12 109 ALA B CA 1
ATOM 2704 C C . ALA B 1 109 ? 18.766 10.742 25.734 1 68.12 109 ALA B C 1
ATOM 2706 O O . ALA B 1 109 ? 18.703 11.906 26.141 1 68.12 109 ALA B O 1
ATOM 2707 N N . ALA B 1 110 ? 17.969 9.812 26.156 1 70.88 110 ALA B N 1
ATOM 2708 C CA . ALA B 1 110 ? 16.875 10.039 27.094 1 70.88 110 ALA B CA 1
ATOM 2709 C C . ALA B 1 110 ? 17.375 10.742 28.359 1 70.88 110 ALA B C 1
ATOM 2711 O O . ALA B 1 110 ? 16.734 11.664 28.859 1 70.88 110 ALA B O 1
ATOM 2712 N N . ALA B 1 111 ? 18.531 10.281 28.734 1 75.69 111 ALA B N 1
ATOM 2713 C CA . ALA B 1 111 ? 19.078 10.812 29.984 1 75.69 111 ALA B CA 1
ATOM 2714 C C . ALA B 1 111 ? 19.516 12.258 29.812 1 75.69 111 ALA B C 1
ATOM 2716 O O . ALA B 1 111 ? 19.656 13 30.797 1 75.69 111 ALA B O 1
ATOM 2717 N N . GLU B 1 112 ? 19.734 12.594 28.641 1 78.44 112 GLU B N 1
ATOM 2718 C CA . GLU B 1 112 ? 20.281 13.922 28.359 1 78.44 112 GLU B CA 1
ATOM 2719 C C . GLU B 1 112 ? 19.203 14.859 27.844 1 78.44 112 GLU B C 1
ATOM 2721 O O . GLU B 1 112 ? 19.453 16.047 27.609 1 78.44 112 GLU B O 1
ATOM 2726 N N . CYS B 1 113 ? 18.078 14.344 27.734 1 77.56 113 CYS B N 1
ATOM 2727 C CA . CYS B 1 113 ? 17.016 15.133 27.141 1 77.56 113 CYS B CA 1
ATOM 2728 C C . CYS B 1 113 ? 16.328 16.016 28.188 1 77.56 113 CYS B C 1
ATOM 2730 O O . CYS B 1 113 ? 15.828 15.508 29.188 1 77.56 113 CYS B O 1
ATOM 2732 N N . ALA B 1 114 ? 16.391 17.297 27.922 1 82.25 114 ALA B N 1
ATOM 2733 C CA . ALA B 1 114 ? 15.711 18.234 28.812 1 82.25 114 ALA B CA 1
ATOM 2734 C C . ALA B 1 114 ? 14.195 18.094 28.688 1 82.25 114 ALA B C 1
ATOM 2736 O O . ALA B 1 114 ? 13.68 17.75 27.625 1 82.25 114 ALA B O 1
ATOM 2737 N N . ALA B 1 115 ? 13.562 18.422 29.75 1 81.81 115 ALA B N 1
ATOM 2738 C CA . ALA B 1 115 ? 12.109 18.297 29.812 1 81.81 115 ALA B CA 1
ATOM 2739 C C . ALA B 1 115 ? 11.445 19.156 28.734 1 81.81 115 ALA B C 1
ATOM 2741 O O . ALA B 1 115 ? 10.461 18.75 28.125 1 81.81 115 ALA B O 1
ATOM 2742 N N . GLU B 1 116 ? 11.945 20.281 28.641 1 85.19 116 GLU B N 1
ATOM 2743 C CA . GLU B 1 116 ? 11.367 21.219 27.672 1 85.19 116 GLU B CA 1
ATOM 2744 C C . GLU B 1 116 ? 11.523 20.703 26.25 1 85.19 116 GLU B C 1
ATOM 2746 O O . GLU B 1 116 ? 10.625 20.844 25.422 1 85.19 116 GLU B O 1
ATOM 2751 N N . GLU B 1 117 ? 12.617 20.094 26.031 1 81.38 117 GLU B N 1
ATOM 2752 C CA . GLU B 1 117 ? 12.867 19.516 24.703 1 81.38 117 GLU B CA 1
ATOM 2753 C C . GLU B 1 117 ? 11.938 18.344 24.422 1 81.38 117 GLU B C 1
ATOM 2755 O O . GLU B 1 117 ? 11.375 18.234 23.328 1 81.38 117 GLU B O 1
ATOM 2760 N N . TYR B 1 118 ? 11.805 17.594 25.422 1 81.19 118 TYR B N 1
ATOM 2761 C CA . TYR B 1 118 ? 10.906 16.438 25.297 1 81.19 118 TYR B CA 1
ATOM 2762 C C . TYR B 1 118 ? 9.477 16.906 25.031 1 81.19 118 TYR B C 1
ATOM 2764 O O . TYR B 1 118 ? 8.805 16.375 24.141 1 81.19 118 TYR B O 1
ATOM 2772 N N . SER B 1 119 ? 9.078 17.859 25.766 1 84.88 119 SER B N 1
ATOM 2773 C CA . SER B 1 119 ? 7.715 18.375 25.625 1 84.88 119 SER B CA 1
ATOM 2774 C C . SER B 1 119 ? 7.484 18.938 24.219 1 84.88 119 SER B C 1
ATOM 2776 O O . SER B 1 119 ? 6.418 18.75 23.641 1 84.88 119 SER B O 1
ATOM 2778 N N . HIS B 1 120 ? 8.422 19.578 23.766 1 86.69 120 HIS B N 1
ATOM 2779 C CA . HIS B 1 120 ? 8.305 20.188 22.438 1 86.69 120 HIS B CA 1
ATOM 2780 C C . HIS B 1 120 ? 8.211 19.109 21.359 1 86.69 120 HIS B C 1
ATOM 2782 O O . HIS B 1 120 ? 7.379 19.203 20.453 1 86.69 120 HIS B O 1
ATOM 2788 N N . VAL B 1 121 ? 8.984 18.109 21.5 1 83.81 121 VAL B N 1
ATOM 2789 C CA . VAL B 1 121 ? 8.992 17.031 20.531 1 83.81 121 VAL B CA 1
ATOM 2790 C C . VAL B 1 121 ? 7.672 16.266 20.578 1 83.81 121 VAL B C 1
ATOM 2792 O O . VAL B 1 121 ? 7.105 15.93 19.531 1 83.81 121 VAL B O 1
ATOM 2795 N N . MET B 1 122 ? 7.191 16.094 21.719 1 86.56 122 MET B N 1
ATOM 2796 C CA . MET B 1 122 ? 5.918 15.391 21.875 1 86.56 122 MET B CA 1
ATOM 2797 C C . MET B 1 122 ? 4.766 16.219 21.328 1 86.56 122 MET B C 1
ATOM 2799 O O . MET B 1 122 ? 3.85 15.688 20.703 1 86.56 122 MET B O 1
ATOM 2803 N N . ALA B 1 123 ? 4.852 17.516 21.562 1 90.69 123 ALA B N 1
ATOM 2804 C CA . ALA B 1 123 ? 3.84 18.422 21.047 1 90.69 123 ALA B CA 1
ATOM 2805 C C . ALA B 1 123 ? 3.844 18.422 19.516 1 90.69 123 ALA B C 1
ATOM 2807 O O . ALA B 1 123 ? 2.783 18.406 18.891 1 90.69 123 ALA B O 1
ATOM 2808 N N . THR B 1 124 ? 4.957 18.344 19 1 90.94 124 THR B N 1
ATOM 2809 C CA . THR B 1 124 ? 5.109 18.391 17.547 1 90.94 124 THR B CA 1
ATOM 2810 C C . THR B 1 124 ? 4.742 17.062 16.906 1 90.94 124 THR B C 1
ATOM 2812 O O . THR B 1 124 ? 3.969 17.016 15.953 1 90.94 124 THR B O 1
ATOM 2815 N N . ASN B 1 125 ? 5.199 15.984 17.516 1 87.69 125 ASN B N 1
ATOM 2816 C CA . ASN B 1 125 ? 5.172 14.688 16.844 1 87.69 125 ASN B CA 1
ATOM 2817 C C . ASN B 1 125 ? 3.881 13.93 17.141 1 87.69 125 ASN B C 1
ATOM 2819 O O . ASN B 1 125 ? 3.443 13.102 16.344 1 87.69 125 ASN B O 1
ATOM 2823 N N . LEU B 1 126 ? 3.297 14.18 18.25 1 90.19 126 LEU B N 1
ATOM 2824 C CA . LEU B 1 126 ? 2.15 13.367 18.625 1 90.19 126 LEU B CA 1
ATOM 2825 C C . LEU B 1 126 ? 0.916 14.227 18.859 1 90.19 126 LEU B C 1
ATOM 2827 O O . LEU B 1 126 ? -0.105 14.055 18.188 1 90.19 126 LEU B O 1
ATOM 2831 N N . GLU B 1 127 ? 1.04 15.195 19.734 1 92.56 127 GLU B N 1
ATOM 2832 C CA . GLU B 1 127 ? -0.108 16.031 20.062 1 92.56 127 GLU B CA 1
ATOM 2833 C C . GLU B 1 127 ? -0.653 16.75 18.828 1 92.56 127 GLU B C 1
ATOM 2835 O O . GLU B 1 127 ? -1.869 16.859 18.656 1 92.56 127 GLU B O 1
ATOM 2840 N N . SER B 1 128 ? 0.208 17.219 18.062 1 96.19 128 SER B N 1
ATOM 2841 C CA . SER B 1 128 ? -0.221 17.953 16.859 1 96.19 128 SER B CA 1
ATOM 2842 C C . SER B 1 128 ? -1.042 17.047 15.938 1 96.19 128 SER B C 1
ATOM 2844 O O . SER B 1 128 ? -2.09 17.469 15.438 1 96.19 128 SER B O 1
ATOM 2846 N N . SER B 1 129 ? -0.621 15.82 15.734 1 95.81 129 SER B N 1
ATOM 2847 C CA . SER B 1 129 ? -1.326 14.891 14.859 1 95.81 129 SER B CA 1
ATOM 2848 C C . SER B 1 129 ? -2.717 14.57 15.391 1 95.81 129 SER B C 1
ATOM 2850 O O . SER B 1 129 ? -3.688 14.531 14.633 1 95.81 129 SER B O 1
ATOM 2852 N N . PHE B 1 130 ? -2.783 14.359 16.625 1 94.62 130 PHE B N 1
ATOM 2853 C CA . PHE B 1 130 ? -4.066 14.078 17.266 1 94.62 130 PHE B CA 1
ATOM 2854 C C . PHE B 1 130 ? -5.012 15.273 17.125 1 94.62 130 PHE B C 1
ATOM 2856 O O . PHE B 1 130 ? -6.141 15.125 16.656 1 94.62 130 PHE B O 1
ATOM 2863 N N . HIS B 1 131 ? -4.535 16.406 17.516 1 97.69 131 HIS B N 1
ATOM 2864 C CA . HIS B 1 131 ? -5.367 17.609 17.516 1 97.69 131 HIS B CA 1
ATOM 2865 C C . HIS B 1 131 ? -5.773 18 16.094 1 97.69 131 HIS B C 1
ATOM 2867 O O . HIS B 1 131 ? -6.926 18.359 15.859 1 97.69 131 HIS B O 1
ATOM 2873 N N . LEU B 1 132 ? -4.891 17.891 15.18 1 98.44 132 LEU B N 1
ATOM 2874 C CA . LEU B 1 132 ? -5.223 18.219 13.789 1 98.44 132 LEU B CA 1
ATOM 2875 C C . LEU B 1 132 ? -6.234 17.219 13.234 1 98.44 132 LEU B C 1
ATOM 2877 O O . LEU B 1 132 ? -7.09 17.578 12.43 1 98.44 132 LEU B O 1
ATOM 2881 N N . SER B 1 133 ? -6.086 15.969 13.617 1 98.25 133 SER B N 1
ATOM 2882 C CA . SER B 1 133 ? -7.105 14.992 13.242 1 98.25 133 SER B CA 1
ATOM 2883 C C . SER B 1 133 ? -8.477 15.375 13.789 1 98.25 133 SER B C 1
ATOM 2885 O O . SER B 1 133 ? -9.477 15.328 13.07 1 98.25 133 SER B O 1
ATOM 2887 N N . GLN B 1 134 ? -8.477 15.82 15.039 1 97.5 134 GLN B N 1
ATOM 2888 C CA . GLN B 1 134 ? -9.727 16.266 15.648 1 97.5 134 GLN B CA 1
ATOM 2889 C C . GLN B 1 134 ? -10.328 17.438 14.891 1 97.5 134 GLN B C 1
ATOM 2891 O O . GLN B 1 134 ? -11.523 17.438 14.586 1 97.5 134 GLN B O 1
ATOM 2896 N N . LEU B 1 135 ? -9.477 18.375 14.625 1 98.25 135 LEU B N 1
ATOM 2897 C CA . LEU B 1 135 ? -9.93 19.578 13.953 1 98.25 135 LEU B CA 1
ATOM 2898 C C . LEU B 1 135 ? -10.398 19.281 12.539 1 98.25 135 LEU B C 1
ATOM 2900 O O . LEU B 1 135 ? -11.281 19.953 12.008 1 98.25 135 LEU B O 1
ATOM 2904 N N . SER B 1 136 ? -9.852 18.234 11.938 1 98.62 136 SER B N 1
ATOM 2905 C CA . SER B 1 136 ? -10.148 17.891 10.547 1 98.62 136 SER B CA 1
ATOM 2906 C C . SER B 1 136 ? -11.406 17.031 10.445 1 98.62 136 SER B C 1
ATOM 2908 O O . SER B 1 136 ? -11.992 16.906 9.375 1 98.62 136 SER B O 1
ATOM 2910 N N . TYR B 1 137 ? -11.812 16.422 11.516 1 98.19 137 TYR B N 1
ATOM 2911 C CA . TYR B 1 137 ? -12.875 15.43 11.523 1 98.19 137 TYR B CA 1
ATOM 2912 C C . TYR B 1 137 ? -14.141 15.977 10.875 1 98.19 137 TYR B C 1
ATOM 2914 O O . TYR B 1 137 ? -14.68 15.367 9.945 1 98.19 137 TYR B O 1
ATOM 2922 N N . PRO B 1 138 ? -14.602 17.203 11.25 1 97.69 138 PRO B N 1
ATOM 2923 C CA . PRO B 1 138 ? -15.828 17.703 10.633 1 97.69 138 PRO B CA 1
ATOM 2924 C C . PRO B 1 138 ? -15.695 17.906 9.125 1 97.69 138 PRO B C 1
ATOM 2926 O O . PRO B 1 138 ? -16.672 17.781 8.391 1 97.69 138 PRO B O 1
ATOM 2929 N N . LEU B 1 139 ? -14.539 18.234 8.68 1 98.25 139 LEU B N 1
ATOM 2930 C CA . LEU B 1 139 ? -14.312 18.438 7.254 1 98.25 139 LEU B CA 1
ATOM 2931 C C . LEU B 1 139 ? -14.219 17.094 6.523 1 98.25 139 LEU B C 1
ATOM 2933 O O . LEU B 1 139 ? -14.68 16.969 5.387 1 98.25 139 LEU B O 1
ATOM 2937 N N . LEU B 1 140 ? -13.602 16.109 7.16 1 98.5 140 LEU B N 1
ATOM 2938 C CA . LEU B 1 140 ? -13.438 14.773 6.59 1 98.5 140 LEU B CA 1
ATOM 2939 C C . LEU B 1 140 ? -14.781 14.078 6.434 1 98.5 140 LEU B C 1
ATOM 2941 O O . LEU B 1 140 ? -14.961 13.266 5.523 1 98.5 140 LEU B O 1
ATOM 2945 N N . LEU B 1 141 ? -15.75 14.453 7.273 1 97.25 141 LEU B N 1
ATOM 2946 C CA . LEU B 1 141 ? -17.094 13.914 7.156 1 97.25 141 LEU B CA 1
ATOM 2947 C C . LEU B 1 141 ? -17.719 14.297 5.82 1 97.25 141 LEU B C 1
ATOM 2949 O O . LEU B 1 141 ? -18.594 13.594 5.309 1 97.25 141 LEU B O 1
ATOM 2953 N N . ASN B 1 142 ? -17.234 15.344 5.281 1 95.75 142 ASN B N 1
ATOM 2954 C CA . ASN B 1 142 ? -17.781 15.867 4.035 1 95.75 142 ASN B CA 1
ATOM 2955 C C . ASN B 1 142 ? -16.891 15.531 2.844 1 95.75 142 ASN B C 1
ATOM 2957 O O . ASN B 1 142 ? -16.969 16.172 1.797 1 95.75 142 ASN B O 1
ATOM 2961 N N . ALA B 1 143 ? -16.062 14.508 3.023 1 95.75 143 ALA B N 1
ATOM 2962 C CA . ALA B 1 143 ? -15.148 14.125 1.949 1 95.75 143 ALA B CA 1
ATOM 2963 C C . ALA B 1 143 ? -15.906 13.773 0.677 1 95.75 143 ALA B C 1
ATOM 2965 O O . ALA B 1 143 ? -16.969 13.141 0.737 1 95.75 143 ALA B O 1
ATOM 2966 N N . SER B 1 144 ? -15.312 14.141 -0.479 1 91.62 144 SER B N 1
ATOM 2967 C CA . SER B 1 144 ? -15.984 13.922 -1.76 1 91.62 144 SER B CA 1
ATOM 2968 C C . SER B 1 144 ? -15.344 12.773 -2.529 1 91.62 144 SER B C 1
ATOM 2970 O O . SER B 1 144 ? -15.922 12.273 -3.502 1 91.62 144 SER B O 1
ATOM 2972 N N . LEU B 1 145 ? -14.164 12.414 -2.148 1 90.88 145 LEU B N 1
ATOM 2973 C CA . LEU B 1 145 ? -13.484 11.297 -2.801 1 90.88 145 LEU B CA 1
ATOM 2974 C C . LEU B 1 145 ? -14.227 9.992 -2.572 1 90.88 145 LEU B C 1
ATOM 2976 O O . LEU B 1 145 ? -14.695 9.727 -1.464 1 90.88 145 LEU B O 1
ATOM 2980 N N . ALA B 1 146 ? -14.211 9.188 -3.65 1 84.56 146 ALA B N 1
ATOM 2981 C CA . ALA B 1 146 ? -14.82 7.871 -3.512 1 84.56 146 ALA B CA 1
ATOM 2982 C C . ALA B 1 146 ? -14.102 7.043 -2.453 1 84.56 146 ALA B C 1
ATOM 2984 O O . ALA B 1 146 ? -12.867 7.012 -2.412 1 84.56 146 ALA B O 1
ATOM 2985 N N . GLY B 1 147 ? -14.781 6.562 -1.45 1 83.5 147 GLY B N 1
ATOM 2986 C CA . GLY B 1 147 ? -14.203 5.805 -0.354 1 83.5 147 GLY B CA 1
ATOM 2987 C C . GLY B 1 147 ? -14.188 6.566 0.958 1 83.5 147 GLY B C 1
ATOM 2988 O O . GLY B 1 147 ? -13.914 5.988 2.014 1 83.5 147 GLY B O 1
ATOM 2989 N N . GLY B 1 148 ? -14.344 7.91 0.781 1 93.81 148 GLY B N 1
ATOM 2990 C CA . GLY B 1 148 ? -14.43 8.719 1.988 1 93.81 148 GLY B CA 1
ATOM 2991 C C . GLY B 1 148 ? -13.125 9.414 2.328 1 93.81 148 GLY B C 1
ATOM 2992 O O . GLY B 1 148 ? -12.266 9.609 1.46 1 93.81 148 GLY B O 1
ATOM 2993 N N . GLY B 1 149 ? -13.039 9.93 3.596 1 97.56 149 GLY B N 1
ATOM 2994 C CA . GLY B 1 149 ? -11.852 10.633 4.055 1 97.56 149 GLY B CA 1
ATOM 2995 C C . GLY B 1 149 ? -10.688 9.711 4.348 1 97.56 149 GLY B C 1
ATOM 2996 O O . GLY B 1 149 ? -10.891 8.523 4.641 1 97.56 149 GLY B O 1
ATOM 2997 N N . SER B 1 150 ? -9.5 10.219 4.215 1 98.69 150 SER B N 1
ATOM 2998 C CA . SER B 1 150 ? -8.281 9.453 4.484 1 98.69 150 SER B CA 1
ATOM 2999 C C . SER B 1 150 ? -7.301 10.266 5.324 1 98.69 150 SER B C 1
ATOM 3001 O O . SER B 1 150 ? -6.977 11.406 4.984 1 98.69 150 SER B O 1
ATOM 3003 N N . VAL B 1 151 ? -6.926 9.703 6.418 1 98.75 151 VAL B N 1
ATOM 3004 C CA . VAL B 1 151 ? -5.863 10.258 7.258 1 98.75 151 VAL B CA 1
ATOM 3005 C C . VAL B 1 151 ? -4.629 9.359 7.184 1 98.75 151 VAL B C 1
ATOM 3007 O O . VAL B 1 151 ? -4.727 8.141 7.344 1 98.75 151 VAL B O 1
ATOM 3010 N N . VAL B 1 152 ? -3.516 9.906 6.855 1 98.75 152 VAL B N 1
ATOM 3011 C CA . VAL B 1 152 ? -2.258 9.172 6.871 1 98.75 152 VAL B CA 1
ATOM 3012 C C . VAL B 1 152 ? -1.284 9.828 7.848 1 98.75 152 VAL B C 1
ATOM 3014 O O . VAL B 1 152 ? -0.933 11 7.691 1 98.75 152 VAL B O 1
ATOM 3017 N N . ASN B 1 153 ? -0.865 9.109 8.836 1 97.5 153 ASN B N 1
ATOM 3018 C CA . ASN B 1 153 ? 0.152 9.531 9.789 1 97.5 153 ASN B CA 1
ATOM 3019 C C . ASN B 1 153 ? 1.544 9.062 9.375 1 97.5 153 ASN B C 1
ATOM 3021 O O . ASN B 1 153 ? 1.742 7.891 9.062 1 97.5 153 ASN B O 1
ATOM 3025 N N . ILE B 1 154 ? 2.459 10 9.359 1 95.31 154 ILE B N 1
ATOM 3026 C CA . ILE B 1 154 ? 3.842 9.633 9.062 1 95.31 154 ILE B CA 1
ATOM 3027 C C . ILE B 1 154 ? 4.598 9.391 10.367 1 95.31 154 ILE B C 1
ATOM 3029 O O . ILE B 1 154 ? 4.777 10.312 11.164 1 95.31 154 ILE B O 1
ATOM 3033 N N . SER B 1 155 ? 4.941 8.156 10.562 1 91.75 155 SER B N 1
ATOM 3034 C CA . SER B 1 155 ? 5.727 7.746 11.719 1 91.75 155 SER B CA 1
ATOM 3035 C C . SER B 1 155 ? 7.168 7.445 11.336 1 91.75 155 SER B C 1
ATOM 3037 O O . SER B 1 155 ? 7.742 8.125 10.477 1 91.75 155 SER B O 1
ATOM 3039 N N . SER B 1 156 ? 7.852 6.652 12.055 1 81.19 156 SER B N 1
ATOM 3040 C CA . SER B 1 156 ? 9.195 6.152 11.789 1 81.19 156 SER B CA 1
ATOM 3041 C C . SER B 1 156 ? 9.375 4.734 12.32 1 81.19 156 SER B C 1
ATOM 3043 O O . SER B 1 156 ? 8.547 4.25 13.102 1 81.19 156 SER B O 1
ATOM 3045 N N . ILE B 1 157 ? 10.383 4.082 11.633 1 73.06 157 ILE B N 1
ATOM 3046 C CA . ILE B 1 157 ? 10.672 2.768 12.195 1 73.06 157 ILE B CA 1
ATOM 3047 C C . ILE B 1 157 ? 11.305 2.928 13.578 1 73.06 157 ILE B C 1
ATOM 3049 O O . ILE B 1 157 ? 12 3.916 13.836 1 73.06 157 ILE B O 1
ATOM 3053 N N . ALA B 1 158 ? 10.828 2.086 14.5 1 56.94 158 ALA B N 1
ATOM 3054 C CA . ALA B 1 158 ? 11.289 2.168 15.883 1 56.94 158 ALA B CA 1
ATOM 3055 C C . ALA B 1 158 ? 12.812 2.076 15.961 1 56.94 158 ALA B C 1
ATOM 3057 O O . ALA B 1 158 ? 13.406 1.137 15.43 1 56.94 158 ALA B O 1
ATOM 3058 N N . SER B 1 159 ? 13.492 3.139 15.969 1 51.06 159 SER B N 1
ATOM 3059 C CA . SER B 1 159 ? 14.836 3.184 16.547 1 51.06 159 SER B CA 1
ATOM 3060 C C . SER B 1 159 ? 14.812 3.695 17.984 1 51.06 159 SER B C 1
ATOM 3062 O O . SER B 1 159 ? 13.773 4.156 18.453 1 51.06 159 SER B O 1
ATOM 3064 N N . TYR B 1 160 ? 15.75 3.389 18.781 1 42.06 160 TYR B N 1
ATOM 3065 C CA . TYR B 1 160 ? 15.82 3.768 20.188 1 42.06 160 TYR B CA 1
ATOM 3066 C C . TYR B 1 160 ? 15.188 5.133 20.422 1 42.06 160 TYR B C 1
ATOM 3068 O O . TYR B 1 160 ? 14.406 5.316 21.359 1 42.06 160 TYR B O 1
ATOM 3076 N N . ASN B 1 161 ? 15.383 6.051 19.578 1 47 161 ASN B N 1
ATOM 3077 C CA . ASN B 1 161 ? 14.977 7.426 19.844 1 47 161 ASN B CA 1
ATOM 3078 C C . ASN B 1 161 ? 13.625 7.746 19.188 1 47 161 ASN B C 1
ATOM 3080 O O . ASN B 1 161 ? 13.016 8.773 19.5 1 47 161 ASN B O 1
ATOM 3084 N N . SER B 1 162 ? 13.148 6.734 18.391 1 55.97 162 SER B N 1
ATOM 3085 C CA . SER B 1 162 ? 11.906 7.02 17.672 1 55.97 162 SER B CA 1
ATOM 3086 C C . SER B 1 162 ? 10.773 6.113 18.141 1 55.97 162 SER B C 1
ATOM 3088 O O . SER B 1 162 ? 9.648 6.219 17.656 1 55.97 162 SER B O 1
ATOM 3090 N N . SER B 1 163 ? 11 5.609 19.266 1 62.44 163 SER B N 1
ATOM 3091 C CA . SER B 1 163 ? 10.094 4.543 19.688 1 62.44 163 SER B CA 1
ATOM 3092 C C . SER B 1 163 ? 8.781 5.105 20.219 1 62.44 163 SER B C 1
ATOM 3094 O O . SER B 1 163 ? 7.711 4.582 19.922 1 62.44 163 SER B O 1
ATOM 3096 N N . VAL B 1 164 ? 8.992 6.25 20.969 1 64.31 164 VAL B N 1
ATOM 3097 C CA . VAL B 1 164 ? 7.773 6.773 21.578 1 64.31 164 VAL B CA 1
ATOM 3098 C C . VAL B 1 164 ? 6.848 7.32 20.5 1 64.31 164 VAL B C 1
ATOM 3100 O O . VAL B 1 164 ? 5.641 7.07 20.516 1 64.31 164 VAL B O 1
ATOM 3103 N N . ARG B 1 165 ? 7.395 7.988 19.516 1 72.19 165 ARG B N 1
ATOM 3104 C CA . ARG B 1 165 ? 6.59 8.5 18.406 1 72.19 165 ARG B CA 1
ATOM 3105 C C . ARG B 1 165 ? 5.961 7.367 17.609 1 72.19 165 ARG B C 1
ATOM 3107 O O . ARG B 1 165 ? 4.766 7.395 17.312 1 72.19 165 ARG B O 1
ATOM 3114 N N . ALA B 1 166 ? 6.828 6.438 17.406 1 76.44 166 ALA B N 1
ATOM 3115 C CA . ALA B 1 166 ? 6.352 5.328 16.578 1 76.44 166 ALA B CA 1
ATOM 3116 C C . ALA B 1 166 ? 5.211 4.586 17.266 1 76.44 166 ALA B C 1
ATOM 3118 O O . ALA B 1 166 ? 4.164 4.344 16.672 1 76.44 166 ALA B O 1
ATOM 3119 N N . GLY B 1 167 ? 5.434 4.312 18.531 1 78.31 167 GLY B N 1
ATOM 3120 C CA . GLY B 1 167 ? 4.387 3.625 19.266 1 78.31 167 GLY B CA 1
ATOM 3121 C C . GLY B 1 167 ? 3.125 4.453 19.422 1 78.31 167 GLY B C 1
ATOM 3122 O O . GLY B 1 167 ? 2.016 3.941 19.25 1 78.31 167 GLY B O 1
ATOM 3123 N N . GLY B 1 168 ? 3.295 5.715 19.812 1 84.56 168 GLY B N 1
ATOM 3124 C CA . GLY B 1 168 ? 2.158 6.605 19.969 1 84.56 168 GLY B CA 1
ATOM 3125 C C . GLY B 1 168 ? 1.361 6.801 18.688 1 84.56 168 GLY B C 1
ATOM 3126 O O . GLY B 1 168 ? 0.13 6.75 18.719 1 84.56 168 GLY B O 1
ATOM 3127 N N . MET B 1 169 ? 2.016 6.926 17.625 1 89.56 169 MET B N 1
ATOM 3128 C CA . MET B 1 169 ? 1.363 7.164 16.344 1 89.56 169 MET B CA 1
ATOM 3129 C C . MET B 1 169 ? 0.611 5.926 15.875 1 89.56 169 MET B C 1
ATOM 3131 O O . MET B 1 169 ? -0.489 6.027 15.328 1 89.56 169 MET B O 1
ATOM 3135 N N . ASN B 1 170 ? 1.222 4.781 16.062 1 88.62 170 ASN B N 1
ATOM 3136 C CA . ASN B 1 170 ? 0.566 3.531 15.688 1 88.62 170 ASN B CA 1
ATOM 3137 C C . ASN B 1 170 ? -0.744 3.338 16.453 1 88.62 170 ASN B C 1
ATOM 3139 O O . ASN B 1 170 ? -1.763 2.98 15.852 1 88.62 170 ASN B O 1
ATOM 3143 N N . GLN B 1 171 ? -0.615 3.549 17.75 1 89.12 171 GLN B N 1
ATOM 3144 C CA . GLN B 1 171 ? -1.818 3.381 18.562 1 89.12 171 GLN B CA 1
ATOM 3145 C C . GLN B 1 171 ? -2.877 4.414 18.203 1 89.12 171 GLN B C 1
ATOM 3147 O O . GLN B 1 171 ? -4.066 4.098 18.141 1 89.12 171 GLN B O 1
ATOM 3152 N N . LEU B 1 172 ? -2.439 5.656 18.016 1 92.38 172 LEU B N 1
ATOM 3153 C CA . LEU B 1 172 ? -3.354 6.703 17.578 1 92.38 172 LEU B CA 1
ATOM 3154 C C . LEU B 1 172 ? -4.047 6.305 16.281 1 92.38 172 LEU B C 1
ATOM 3156 O O . LEU B 1 172 ? -5.262 6.469 16.141 1 92.38 172 LEU B O 1
ATOM 3160 N N . THR B 1 173 ? -3.348 5.754 15.375 1 96.25 173 THR B N 1
ATOM 3161 C CA . THR B 1 173 ? -3.861 5.32 14.078 1 96.25 173 THR B CA 1
ATOM 3162 C C . THR B 1 173 ? -4.953 4.27 14.258 1 96.25 173 THR B C 1
ATOM 3164 O O . THR B 1 173 ? -6.055 4.418 13.727 1 96.25 173 THR B O 1
ATOM 3167 N N . ARG B 1 174 ? -4.664 3.287 15.023 1 95.38 174 ARG B N 1
ATOM 3168 C CA . ARG B 1 174 ? -5.613 2.197 15.219 1 95.38 174 ARG B CA 1
ATOM 3169 C C . ARG B 1 174 ? -6.883 2.693 15.906 1 95.38 174 ARG B C 1
ATOM 3171 O O . ARG B 1 174 ? -7.992 2.33 15.508 1 95.38 174 ARG B O 1
ATOM 3178 N N . SER B 1 175 ? -6.73 3.533 16.906 1 94.88 175 SER B N 1
ATOM 3179 C CA . SER B 1 175 ? -7.867 4.047 17.672 1 94.88 175 SER B CA 1
ATOM 3180 C C . SER B 1 175 ? -8.797 4.863 16.781 1 94.88 175 SER B C 1
ATOM 3182 O O . SER B 1 175 ? -10.008 4.641 16.766 1 94.88 175 SER B O 1
ATOM 3184 N N . LEU B 1 176 ? -8.227 5.758 16.031 1 96.69 176 LEU B N 1
ATOM 3185 C CA . LEU B 1 176 ? -9.047 6.609 15.172 1 96.69 176 LEU B CA 1
ATOM 3186 C C . LEU B 1 176 ? -9.656 5.801 14.031 1 96.69 176 LEU B C 1
ATOM 3188 O O . LEU B 1 176 ? -10.773 6.086 13.594 1 96.69 176 LEU B O 1
ATOM 3192 N N . ALA B 1 177 ? -8.883 4.82 13.508 1 97.62 177 ALA B N 1
ATOM 3193 C CA . ALA B 1 177 ? -9.398 3.971 12.438 1 97.62 177 ALA B CA 1
ATOM 3194 C C . ALA B 1 177 ? -10.688 3.279 12.852 1 97.62 177 ALA B C 1
ATOM 3196 O O . ALA B 1 177 ? -11.648 3.213 12.078 1 97.62 177 ALA B O 1
ATOM 3197 N N . VAL B 1 178 ? -10.68 2.781 14.055 1 95.81 178 VAL B N 1
ATOM 3198 C CA . VAL B 1 178 ? -11.852 2.076 14.555 1 95.81 178 VAL B CA 1
ATOM 3199 C C . VAL B 1 178 ? -12.992 3.066 14.781 1 95.81 178 VAL B C 1
ATOM 3201 O O . VAL B 1 178 ? -14.117 2.842 14.32 1 95.81 178 VAL B O 1
ATOM 3204 N N . GLU B 1 179 ? -12.695 4.152 15.406 1 95.88 179 GLU B N 1
ATOM 3205 C CA . GLU B 1 179 ? -13.703 5.129 15.805 1 95.88 179 GLU B CA 1
ATOM 3206 C C . GLU B 1 179 ? -14.375 5.758 14.586 1 95.88 179 GLU B C 1
ATOM 3208 O O . GLU B 1 179 ? -15.578 6.016 14.602 1 95.88 179 GLU B O 1
ATOM 3213 N N . TRP B 1 180 ? -13.633 5.969 13.539 1 97.5 180 TRP B N 1
ATOM 3214 C CA . TRP B 1 180 ? -14.141 6.773 12.43 1 97.5 180 TRP B CA 1
ATOM 3215 C C . TRP B 1 180 ? -14.547 5.887 11.258 1 97.5 180 TRP B C 1
ATOM 3217 O O . TRP B 1 180 ? -14.984 6.387 10.219 1 97.5 180 TRP B O 1
ATOM 3227 N N . ALA B 1 181 ? -14.438 4.605 11.391 1 95.69 181 ALA B N 1
ATOM 3228 C CA . ALA B 1 181 ? -14.688 3.666 10.305 1 95.69 181 ALA B CA 1
ATOM 3229 C C . ALA B 1 181 ? -16.109 3.818 9.766 1 95.69 181 ALA B C 1
ATOM 3231 O O . ALA B 1 181 ? -16.328 3.799 8.555 1 95.69 181 ALA B O 1
ATOM 3232 N N . GLN B 1 182 ? -17.047 4.02 10.578 1 93.19 182 GLN B N 1
ATOM 3233 C CA . GLN B 1 182 ? -18.453 4.105 10.172 1 93.19 182 GLN B CA 1
ATOM 3234 C C . GLN B 1 182 ? -18.75 5.434 9.477 1 93.19 182 GLN B C 1
ATOM 3236 O O . GLN B 1 182 ? -19.781 5.59 8.836 1 93.19 182 GLN B O 1
ATOM 3241 N N . ASP B 1 183 ? -17.891 6.383 9.727 1 96.06 183 ASP B N 1
ATOM 3242 C CA . ASP B 1 183 ? -18.031 7.68 9.07 1 96.06 183 ASP B CA 1
ATOM 3243 C C . ASP B 1 183 ? -17.312 7.691 7.723 1 96.06 183 ASP B C 1
ATOM 3245 O O . ASP B 1 183 ? -17.125 8.75 7.125 1 96.06 183 ASP B O 1
ATOM 3249 N N . LYS B 1 184 ? -16.781 6.527 7.312 1 95.94 184 LYS B N 1
ATOM 3250 C CA . LYS B 1 184 ? -16.078 6.344 6.039 1 95.94 184 LYS B CA 1
ATOM 3251 C C . LYS B 1 184 ? -14.781 7.133 6.008 1 95.94 184 LYS B C 1
ATOM 3253 O O . LYS B 1 184 ? -14.43 7.727 4.98 1 95.94 184 LYS B O 1
ATOM 3258 N N . ILE B 1 185 ? -14.203 7.215 7.125 1 98 185 ILE B N 1
ATOM 3259 C CA . ILE B 1 185 ? -12.875 7.805 7.23 1 98 185 ILE B CA 1
ATOM 3260 C C . ILE B 1 185 ? -11.852 6.723 7.562 1 98 185 ILE B C 1
ATOM 3262 O O . ILE B 1 185 ? -12 6.008 8.555 1 98 185 ILE B O 1
ATOM 3266 N N . ARG B 1 186 ? -10.922 6.566 6.719 1 98.25 186 ARG B N 1
ATOM 3267 C CA . ARG B 1 186 ? -9.828 5.629 6.945 1 98.25 186 ARG B CA 1
ATOM 3268 C C . ARG B 1 186 ? -8.633 6.324 7.59 1 98.25 186 ARG B C 1
ATOM 3270 O O . ARG B 1 186 ? -8.336 7.48 7.277 1 98.25 186 ARG B O 1
ATOM 3277 N N . VAL B 1 187 ? -7.953 5.609 8.477 1 98.44 187 VAL B N 1
ATOM 3278 C CA . VAL B 1 187 ? -6.758 6.125 9.141 1 98.44 187 VAL B CA 1
ATOM 3279 C C . VAL B 1 187 ? -5.641 5.082 9.078 1 98.44 187 VAL B C 1
ATOM 3281 O O . VAL B 1 187 ? -5.809 3.955 9.547 1 98.44 187 VAL B O 1
ATOM 3284 N N . ASN B 1 188 ? -4.562 5.434 8.445 1 98.31 188 ASN B N 1
ATOM 3285 C CA . ASN B 1 188 ? -3.398 4.555 8.352 1 98.31 188 ASN B CA 1
ATOM 3286 C C . ASN B 1 188 ? -2.111 5.289 8.711 1 98.31 188 ASN B C 1
ATOM 3288 O O . ASN B 1 188 ? -2.096 6.516 8.805 1 98.31 188 ASN B O 1
ATOM 3292 N N . CYS B 1 189 ? -1.11 4.492 8.977 1 96.81 189 CYS B N 1
ATOM 3293 C CA . CYS B 1 189 ? 0.219 5 9.305 1 96.81 189 CYS B CA 1
ATOM 3294 C C . CYS B 1 189 ? 1.272 4.398 8.383 1 96.81 189 CYS B C 1
ATOM 3296 O O . CYS B 1 189 ? 1.169 3.232 7.992 1 96.81 189 CYS B O 1
ATOM 3298 N N . VAL B 1 190 ? 2.191 5.188 7.895 1 96.25 190 VAL B N 1
ATOM 3299 C CA . VAL B 1 190 ? 3.389 4.676 7.234 1 96.25 190 VAL B CA 1
ATOM 3300 C C . VAL B 1 190 ? 4.617 4.98 8.086 1 96.25 190 VAL B C 1
ATOM 3302 O O . VAL B 1 190 ? 4.688 6.023 8.742 1 96.25 190 VAL B O 1
ATOM 3305 N N . ALA B 1 191 ? 5.551 4.082 8.102 1 93.75 191 ALA B N 1
ATOM 3306 C CA . ALA B 1 191 ? 6.766 4.203 8.906 1 93.75 191 ALA B CA 1
ATOM 3307 C C . ALA B 1 191 ? 8.008 4.09 8.031 1 93.75 191 ALA B C 1
ATOM 3309 O O . ALA B 1 191 ? 8.508 2.986 7.797 1 93.75 191 ALA B O 1
ATOM 3310 N N . PRO B 1 192 ? 8.547 5.25 7.652 1 93 192 PRO B N 1
ATOM 3311 C CA . PRO B 1 192 ? 9.773 5.219 6.852 1 93 192 PRO B CA 1
ATOM 3312 C C . PRO B 1 192 ? 11.008 4.82 7.664 1 93 192 PRO B C 1
ATOM 3314 O O . PRO B 1 192 ? 11.109 5.176 8.844 1 93 192 PRO B O 1
ATOM 3317 N N . GLY B 1 193 ? 11.883 4.035 7.023 1 90.5 193 GLY B N 1
ATOM 3318 C CA . GLY B 1 193 ? 13.219 3.84 7.555 1 90.5 193 GLY B CA 1
ATOM 3319 C C . GLY B 1 193 ? 14.164 4.988 7.238 1 90.5 193 GLY B C 1
ATOM 3320 O O . GLY B 1 193 ? 13.789 6.156 7.371 1 90.5 193 GLY B O 1
ATOM 3321 N N . LEU B 1 194 ? 15.391 4.625 6.945 1 87.44 194 LEU B N 1
ATOM 3322 C CA . LEU B 1 194 ? 16.344 5.641 6.539 1 87.44 194 LEU B CA 1
ATOM 3323 C C . LEU B 1 194 ? 16 6.207 5.168 1 87.44 194 LEU B C 1
ATOM 3325 O O . LEU B 1 194 ? 15.977 5.473 4.176 1 87.44 194 LEU B O 1
ATOM 3329 N N . VAL B 1 195 ? 15.633 7.422 5.113 1 90.56 195 VAL B N 1
ATOM 3330 C CA . VAL B 1 195 ? 15.273 8.094 3.865 1 90.56 195 VAL B CA 1
ATOM 3331 C C . VAL B 1 195 ? 16.219 9.273 3.631 1 90.56 195 VAL B C 1
ATOM 3333 O O . VAL B 1 195 ? 16.5 10.031 4.559 1 90.56 195 VAL B O 1
ATOM 3336 N N . THR B 1 196 ? 16.609 9.391 2.441 1 87.81 196 THR B N 1
ATOM 3337 C CA . THR B 1 196 ? 17.547 10.453 2.082 1 87.81 196 THR B CA 1
ATOM 3338 C C . THR B 1 196 ? 16.844 11.812 2.096 1 87.81 196 THR B C 1
ATOM 3340 O O . THR B 1 196 ? 15.992 12.086 1.243 1 87.81 196 THR B O 1
ATOM 3343 N N . THR B 1 197 ? 17.078 12.57 3.1 1 87.25 197 THR B N 1
ATOM 3344 C CA . THR B 1 197 ? 16.594 13.938 3.24 1 87.25 197 THR B CA 1
ATOM 3345 C C . THR B 1 197 ? 17.703 14.852 3.758 1 87.25 197 THR B C 1
ATOM 3347 O O . THR B 1 197 ? 18.797 14.383 4.098 1 87.25 197 THR B O 1
ATOM 3350 N N . ASP B 1 198 ? 17.422 16.109 3.727 1 79.19 198 ASP B N 1
ATOM 3351 C CA . ASP B 1 198 ? 18.422 17.094 4.176 1 79.19 198 ASP B CA 1
ATOM 3352 C C . ASP B 1 198 ? 18.781 16.875 5.645 1 79.19 198 ASP B C 1
ATOM 3354 O O . ASP B 1 198 ? 19.859 17.234 6.086 1 79.19 198 ASP B O 1
ATOM 3358 N N . ILE B 1 199 ? 17.891 16.297 6.332 1 71.38 199 ILE B N 1
ATOM 3359 C CA . ILE B 1 199 ? 18.109 16.062 7.754 1 71.38 199 ILE B CA 1
ATOM 3360 C C . ILE B 1 199 ? 19.297 15.125 7.941 1 71.38 199 ILE B C 1
ATOM 3362 O O . ILE B 1 199 ? 20.031 15.219 8.938 1 71.38 199 ILE B O 1
ATOM 3366 N N . LEU B 1 200 ? 19.5 14.18 6.98 1 75.56 200 LEU B N 1
ATOM 3367 C CA . LEU B 1 200 ? 20.594 13.219 7.078 1 75.56 200 LEU B CA 1
ATOM 3368 C C . LEU B 1 200 ? 21.938 13.906 6.918 1 75.56 200 LEU B C 1
ATOM 3370 O O . LEU B 1 200 ? 22.969 13.352 7.289 1 75.56 200 LEU B O 1
ATOM 3374 N N . LYS B 1 201 ? 21.891 15.141 6.383 1 74.81 201 LYS B N 1
ATOM 3375 C CA . LYS B 1 201 ? 23.141 15.891 6.266 1 74.81 201 LYS B CA 1
ATOM 3376 C C . LYS B 1 201 ? 23.703 16.234 7.637 1 74.81 201 LYS B C 1
ATOM 3378 O O . LYS B 1 201 ? 24.891 16.531 7.766 1 74.81 201 LYS B O 1
ATOM 3383 N N . GLN B 1 202 ? 22.812 16.125 8.633 1 71.31 202 GLN B N 1
ATOM 3384 C CA . GLN B 1 202 ? 23.234 16.469 9.992 1 71.31 202 GLN B CA 1
ATOM 3385 C C . GLN B 1 202 ? 23.781 15.242 10.719 1 71.31 202 GLN B C 1
ATOM 3387 O O . GLN B 1 202 ? 24.266 15.344 11.844 1 71.31 202 GLN B O 1
ATOM 3392 N N . VAL B 1 203 ? 23.766 14.102 10.078 1 74.94 203 VAL B N 1
ATOM 3393 C CA . VAL B 1 203 ? 24.219 12.852 10.672 1 74.94 203 VAL B CA 1
ATOM 3394 C C . VAL B 1 203 ? 25.578 12.461 10.086 1 74.94 203 VAL B 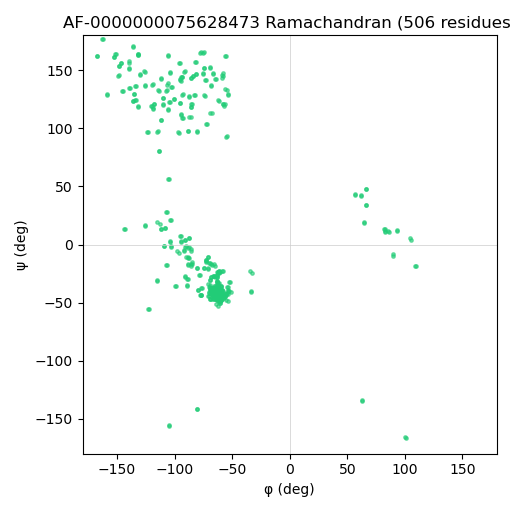C 1
ATOM 3396 O O . VAL B 1 203 ? 25.828 12.664 8.898 1 74.94 203 VAL B O 1
ATOM 3399 N N . GLU B 1 204 ? 26.453 11.984 10.914 1 80.94 204 GLU B N 1
ATOM 3400 C CA . GLU B 1 204 ? 27.766 11.555 10.469 1 80.94 204 GLU B CA 1
ATOM 3401 C C . GLU B 1 204 ? 27.672 10.492 9.375 1 80.94 204 GLU B C 1
ATOM 3403 O O . GLU B 1 204 ? 26.906 9.531 9.516 1 80.94 204 GLU B O 1
ATOM 3408 N N . PRO B 1 205 ? 28.391 10.641 8.383 1 85.5 205 PRO B N 1
ATOM 3409 C CA . PRO B 1 205 ? 28.344 9.711 7.258 1 85.5 205 PRO B CA 1
ATOM 3410 C C . PRO B 1 205 ? 28.562 8.258 7.68 1 85.5 205 PRO B C 1
ATOM 3412 O O . PRO B 1 205 ? 27.922 7.352 7.129 1 85.5 205 PRO B O 1
ATOM 3415 N N . GLU B 1 206 ? 29.422 8.086 8.641 1 86.44 206 GLU B N 1
ATOM 3416 C CA . GLU B 1 206 ? 29.703 6.727 9.094 1 86.44 206 GLU B CA 1
ATOM 3417 C C . GLU B 1 206 ? 28.469 6.09 9.719 1 86.44 206 GLU B C 1
ATOM 3419 O O . GLU B 1 206 ? 28.234 4.891 9.555 1 86.44 206 GLU B O 1
ATOM 3424 N N . THR B 1 207 ? 27.75 6.867 10.438 1 81.56 207 THR B N 1
ATOM 3425 C CA . THR B 1 207 ? 26.516 6.387 11.055 1 81.56 207 THR B CA 1
ATOM 3426 C C . THR B 1 207 ? 25.484 6.004 9.992 1 81.56 207 THR B C 1
ATOM 3428 O O . THR B 1 207 ? 24.797 4.988 10.125 1 81.56 207 THR B O 1
ATOM 3431 N N . ILE B 1 208 ? 25.453 6.781 8.984 1 84.31 208 ILE B N 1
ATOM 3432 C CA . ILE B 1 208 ? 24.531 6.52 7.887 1 84.31 208 ILE B CA 1
ATOM 3433 C C . ILE B 1 208 ? 24.922 5.223 7.18 1 84.31 208 ILE B C 1
ATOM 3435 O O . ILE B 1 208 ? 24.062 4.375 6.906 1 84.31 208 ILE B O 1
ATOM 3439 N N . GLU B 1 209 ? 26.172 5.051 6.953 1 88 209 GLU B N 1
ATOM 3440 C CA . GLU B 1 209 ? 26.672 3.848 6.289 1 88 209 GLU B CA 1
ATOM 3441 C C . GLU B 1 209 ? 26.375 2.598 7.113 1 88 209 GLU B C 1
ATOM 3443 O O . GLU B 1 209 ? 26.031 1.551 6.562 1 88 209 GLU B O 1
ATOM 3448 N N . GLN B 1 210 ? 26.531 2.756 8.367 1 85.31 210 GLN B N 1
ATOM 3449 C CA . GLN B 1 210 ? 26.234 1.64 9.258 1 85.31 210 GLN B CA 1
ATOM 3450 C C . GLN B 1 210 ? 24.766 1.27 9.211 1 85.31 210 GLN B C 1
ATOM 3452 O O . GLN B 1 210 ? 24.406 0.088 9.172 1 85.31 210 GLN B O 1
ATOM 3457 N N . GLU B 1 211 ? 23.969 2.291 9.227 1 83.88 211 GLU B N 1
ATOM 3458 C CA . GLU B 1 211 ? 22.531 2.049 9.164 1 83.88 211 GLU B CA 1
ATOM 3459 C C . GLU B 1 211 ? 22.141 1.386 7.844 1 83.88 211 GLU B C 1
ATOM 3461 O O . GLU B 1 211 ? 21.297 0.48 7.82 1 83.88 211 GLU B O 1
ATOM 3466 N N . ILE B 1 212 ? 22.75 1.81 6.809 1 87.44 212 ILE B N 1
ATOM 3467 C CA . ILE B 1 212 ? 22.5 1.262 5.48 1 87.44 212 ILE B CA 1
ATOM 3468 C C . ILE B 1 212 ? 22.875 -0.215 5.449 1 87.44 212 ILE B C 1
ATOM 3470 O O . ILE B 1 212 ? 22.141 -1.047 4.926 1 87.44 212 ILE B O 1
ATOM 3474 N N . SER B 1 213 ? 23.969 -0.52 6.035 1 88.5 213 SER B N 1
ATOM 3475 C CA . SER B 1 213 ? 24.5 -1.88 5.988 1 88.5 213 SER B CA 1
ATOM 3476 C C . SER B 1 213 ? 23.625 -2.838 6.801 1 88.5 213 SER B C 1
ATOM 3478 O O . SER B 1 213 ? 23.672 -4.051 6.59 1 88.5 213 SER B O 1
ATOM 3480 N N . ARG B 1 214 ? 22.828 -2.289 7.605 1 85.31 214 ARG B N 1
ATOM 3481 C CA . ARG B 1 214 ? 21.984 -3.104 8.469 1 85.31 214 ARG B CA 1
ATOM 3482 C C . ARG B 1 214 ? 20.703 -3.516 7.75 1 85.31 214 ARG B C 1
ATOM 3484 O O . ARG B 1 214 ? 20 -4.434 8.188 1 85.31 214 ARG B O 1
ATOM 3491 N N . GLY B 1 215 ? 20.422 -2.92 6.75 1 89.94 215 GLY B N 1
ATOM 3492 C CA . GLY B 1 215 ? 19.188 -3.221 6.047 1 89.94 215 GLY B CA 1
ATOM 3493 C C . GLY B 1 215 ? 19.375 -4.211 4.914 1 89.94 215 GLY B C 1
ATOM 3494 O O . GLY B 1 215 ? 20.375 -4.16 4.191 1 89.94 215 GLY B O 1
ATOM 3495 N N . PRO B 1 216 ? 18.422 -5.129 4.707 1 92.44 216 PRO B N 1
ATOM 3496 C CA . PRO B 1 216 ? 18.5 -6.125 3.639 1 92.44 216 PRO B CA 1
ATOM 3497 C C . PRO B 1 216 ? 18.734 -5.504 2.266 1 92.44 216 PRO B C 1
ATOM 3499 O O . PRO B 1 216 ? 19.516 -6.031 1.471 1 92.44 216 PRO B O 1
ATOM 3502 N N . MET B 1 217 ? 18.109 -4.379 1.96 1 94.06 217 MET B N 1
ATOM 3503 C CA . MET B 1 217 ? 18.266 -3.764 0.645 1 94.06 217 MET B CA 1
ATOM 3504 C C . MET B 1 217 ? 19.562 -2.965 0.574 1 94.06 217 MET B C 1
ATOM 3506 O O . MET B 1 217 ? 20.016 -2.6 -0.514 1 94.06 217 MET B O 1
ATOM 3510 N N . ALA B 1 218 ? 20.188 -2.553 1.646 1 93.06 218 ALA B N 1
ATOM 3511 C CA . ALA B 1 218 ? 21.5 -1.916 1.75 1 93.06 218 ALA B CA 1
ATOM 3512 C C . ALA B 1 218 ? 21.531 -0.589 0.998 1 93.06 218 ALA B C 1
ATOM 3514 O O . ALA B 1 218 ? 22.469 -0.312 0.247 1 93.06 218 ALA B O 1
ATOM 3515 N N . ARG B 1 219 ? 20.469 0.17 1.139 1 91.19 219 ARG B N 1
ATOM 3516 C CA . ARG B 1 219 ? 20.391 1.529 0.614 1 91.19 219 ARG B CA 1
ATOM 3517 C C . ARG B 1 219 ? 19.422 2.379 1.436 1 91.19 219 ARG B C 1
ATOM 3519 O O . ARG B 1 219 ? 18.609 1.845 2.188 1 91.19 219 ARG B O 1
ATOM 3526 N N . SER B 1 220 ? 19.609 3.666 1.26 1 91.62 220 SER B N 1
ATOM 3527 C CA . SER B 1 220 ? 18.594 4.57 1.771 1 91.62 220 SER B CA 1
ATOM 3528 C C . SER B 1 220 ? 17.406 4.676 0.805 1 91.62 220 SER B C 1
ATOM 3530 O O . SER B 1 220 ? 17.578 4.465 -0.399 1 91.62 220 SER B O 1
ATOM 3532 N N . GLY B 1 221 ? 16.25 4.844 1.394 1 92.94 221 GLY B N 1
ATOM 3533 C CA . GLY B 1 221 ? 15.102 5.148 0.556 1 92.94 221 GLY B CA 1
ATOM 3534 C C . GLY B 1 221 ? 15.086 6.578 0.051 1 92.94 221 GLY B C 1
ATOM 3535 O O . GLY B 1 221 ? 15.859 7.414 0.521 1 92.94 221 GLY B O 1
ATOM 3536 N N . GLU B 1 222 ? 14.25 6.82 -0.948 1 94.81 222 GLU B N 1
ATOM 3537 C CA . GLU B 1 222 ? 14 8.164 -1.462 1 94.81 222 GLU B CA 1
ATOM 3538 C C . GLU B 1 222 ? 12.656 8.703 -0.98 1 94.81 222 GLU B C 1
ATOM 3540 O O . GLU B 1 222 ? 11.695 7.945 -0.835 1 94.81 222 GLU B O 1
ATOM 3545 N N . PRO B 1 223 ? 12.57 10.039 -0.787 1 95.81 223 PRO B N 1
ATOM 3546 C CA . PRO B 1 223 ? 11.305 10.633 -0.347 1 95.81 223 PRO B CA 1
ATOM 3547 C C . PRO B 1 223 ? 10.125 10.234 -1.231 1 95.81 223 PRO B C 1
ATOM 3549 O O . PRO B 1 223 ? 9.023 9.992 -0.728 1 95.81 223 PRO B O 1
ATOM 3552 N N . LYS B 1 224 ? 10.336 10.031 -2.502 1 96.69 224 LYS B N 1
ATOM 3553 C CA . LYS B 1 224 ? 9.273 9.68 -3.439 1 96.69 224 LYS B CA 1
ATOM 3554 C C . LYS B 1 224 ? 8.734 8.281 -3.154 1 96.69 224 LYS B C 1
ATOM 3556 O O . LYS B 1 224 ? 7.566 7.992 -3.434 1 96.69 224 LYS B O 1
ATOM 3561 N N . GLU B 1 225 ? 9.562 7.426 -2.605 1 96.56 225 GLU B N 1
ATOM 3562 C CA . GLU B 1 225 ? 9.109 6.078 -2.273 1 96.56 225 GLU B CA 1
ATOM 3563 C C . GLU B 1 225 ? 8.117 6.098 -1.112 1 96.56 225 GLU B C 1
ATOM 3565 O O . GLU B 1 225 ? 7.211 5.27 -1.053 1 96.56 225 GLU B O 1
ATOM 3570 N N . VAL B 1 226 ? 8.281 7.066 -0.239 1 97 226 VAL B N 1
ATOM 3571 C CA . VAL B 1 226 ? 7.312 7.258 0.836 1 97 226 VAL B CA 1
ATOM 3572 C C . VAL B 1 226 ? 6.059 7.938 0.288 1 97 226 VAL B C 1
ATOM 3574 O O . VAL B 1 226 ? 4.941 7.496 0.56 1 97 226 VAL B O 1
ATOM 3577 N N . ALA B 1 227 ? 6.277 8.93 -0.533 1 98.44 227 ALA B N 1
ATOM 3578 C CA . ALA B 1 227 ? 5.18 9.711 -1.106 1 98.44 227 ALA B CA 1
ATOM 3579 C C . ALA B 1 227 ? 4.246 8.82 -1.918 1 98.44 227 ALA B C 1
ATOM 3581 O O . ALA B 1 227 ? 3.027 9.016 -1.907 1 98.44 227 ALA B O 1
ATOM 3582 N N . SER B 1 228 ? 4.793 7.82 -2.592 1 98.31 228 SER B N 1
ATOM 3583 C CA . SER B 1 228 ? 3.992 6.922 -3.416 1 98.31 228 SER B CA 1
ATOM 3584 C C . SER B 1 228 ? 3.049 6.082 -2.562 1 98.31 228 SER B C 1
ATOM 3586 O O . SER B 1 228 ? 1.88 5.902 -2.912 1 98.31 228 SER B O 1
ATOM 3588 N N . VAL B 1 229 ? 3.543 5.598 -1.477 1 98.31 229 VAL B N 1
ATOM 3589 C CA . VAL B 1 229 ? 2.717 4.785 -0.591 1 98.31 229 VAL B CA 1
ATOM 3590 C C . VAL B 1 229 ? 1.591 5.641 -0.01 1 98.31 229 VAL B C 1
ATOM 3592 O O .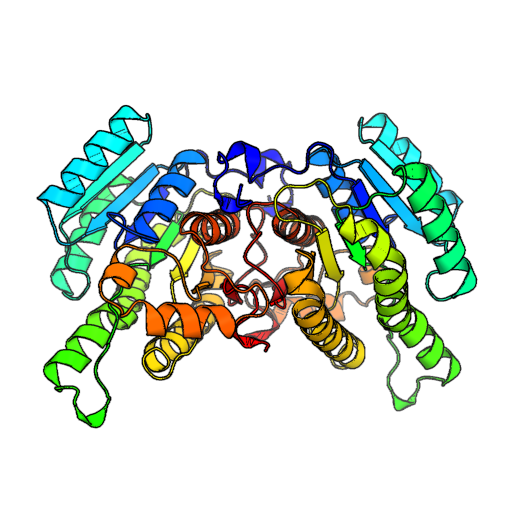 VAL B 1 229 ? 0.432 5.219 0.01 1 98.31 229 VAL B O 1
ATOM 3595 N N . VAL B 1 230 ? 1.958 6.855 0.423 1 98.69 230 VAL B N 1
ATOM 3596 C CA . VAL B 1 230 ? 0.968 7.766 0.985 1 98.69 230 VAL B CA 1
ATOM 3597 C C . VAL B 1 230 ? -0.116 8.055 -0.051 1 98.69 230 VAL B C 1
ATOM 3599 O O . VAL B 1 230 ? -1.31 7.98 0.251 1 98.69 230 VAL B O 1
ATOM 3602 N N . SER B 1 231 ? 0.293 8.375 -1.255 1 98.69 231 SER B N 1
ATOM 3603 C CA . SER B 1 231 ? -0.66 8.688 -2.316 1 98.69 231 SER B CA 1
ATOM 3604 C C . SER B 1 231 ? -1.591 7.512 -2.584 1 98.69 231 SER B C 1
ATOM 3606 O O . SER B 1 231 ? -2.805 7.688 -2.709 1 98.69 231 SER B O 1
ATOM 3608 N N . PHE B 1 232 ? -1.076 6.328 -2.656 1 98.56 232 PHE B N 1
ATOM 3609 C CA . PHE B 1 232 ? -1.89 5.141 -2.891 1 98.56 232 PHE B CA 1
ATOM 3610 C C . PHE B 1 232 ? -2.924 4.969 -1.785 1 98.56 232 PHE B C 1
ATOM 3612 O O . PHE B 1 232 ? -4.102 4.734 -2.062 1 98.56 232 PHE B O 1
ATOM 3619 N N . LEU B 1 233 ? -2.479 5.105 -0.532 1 98.5 233 LEU B N 1
ATOM 3620 C CA . LEU B 1 233 ? -3.357 4.918 0.617 1 98.5 233 LEU B CA 1
ATOM 3621 C C . LEU B 1 233 ? -4.508 5.918 0.591 1 98.5 233 LEU B C 1
ATOM 3623 O O . LEU B 1 233 ? -5.559 5.676 1.19 1 98.5 233 LEU B O 1
ATOM 3627 N N . CYS B 1 234 ? -4.332 7.039 -0.084 1 98.31 234 CYS B N 1
ATOM 3628 C CA . CYS B 1 234 ? -5.352 8.086 -0.13 1 98.31 234 CYS B CA 1
ATOM 3629 C C . CYS B 1 234 ? -6.336 7.832 -1.266 1 98.31 234 CYS B C 1
ATOM 3631 O O . CYS B 1 234 ? -7.402 8.453 -1.316 1 98.31 234 CYS B O 1
ATOM 3633 N N . MET B 1 235 ? -6.043 6.918 -2.17 1 98.06 235 MET B N 1
ATOM 3634 C CA . MET B 1 235 ? -6.883 6.648 -3.332 1 98.06 235 MET B CA 1
ATOM 3635 C C . MET B 1 235 ? -8.055 5.742 -2.961 1 98.06 235 MET B C 1
ATOM 3637 O O . MET B 1 235 ? -7.934 4.914 -2.055 1 98.06 235 MET B O 1
ATOM 3641 N N . PRO B 1 236 ? -9.133 5.812 -3.777 1 96.88 236 PRO B N 1
ATOM 3642 C CA . PRO B 1 236 ? -10.219 4.844 -3.613 1 96.88 236 PRO B CA 1
ATOM 3643 C C . PRO B 1 236 ? -9.758 3.4 -3.768 1 96.88 236 PRO B C 1
ATOM 3645 O O . PRO B 1 236 ? -10.352 2.49 -3.178 1 96.88 236 PRO B O 1
ATOM 3648 N N . ALA B 1 237 ? -8.672 3.182 -4.441 1 96.94 237 ALA B N 1
ATOM 3649 C CA . ALA B 1 237 ? -8.102 1.854 -4.656 1 96.94 237 ALA B CA 1
ATOM 3650 C C . ALA B 1 237 ? -7.73 1.197 -3.33 1 96.94 237 ALA B C 1
ATOM 3652 O O . ALA B 1 237 ? -7.66 -0.03 -3.236 1 96.94 237 ALA B O 1
ATOM 3653 N N . ALA B 1 238 ? -7.508 1.987 -2.297 1 97.62 238 ALA B N 1
ATOM 3654 C CA . ALA B 1 238 ? -7.102 1.484 -0.988 1 97.62 238 ALA B CA 1
ATOM 3655 C C . ALA B 1 238 ? -8.25 1.575 0.015 1 97.62 238 ALA B C 1
ATOM 3657 O O . ALA B 1 238 ? -8.016 1.652 1.225 1 97.62 238 ALA B O 1
ATOM 3658 N N . SER B 1 239 ? -9.508 1.517 -0.431 1 96.06 239 SER B N 1
ATOM 3659 C CA . SER B 1 239 ? -10.695 1.877 0.342 1 96.06 239 SER B CA 1
ATOM 3660 C C . SER B 1 239 ? -10.969 0.857 1.442 1 96.06 239 SER B C 1
ATOM 3662 O O . SER B 1 239 ? -11.766 1.113 2.35 1 96.06 239 SER B O 1
ATOM 3664 N N . TYR B 1 240 ? -10.266 -0.333 1.436 1 96.06 240 TYR B N 1
ATOM 3665 C CA . TYR B 1 240 ? -10.547 -1.35 2.441 1 96.06 240 TYR B CA 1
ATOM 3666 C C . TYR B 1 240 ? -9.375 -1.507 3.406 1 96.06 240 TYR B C 1
ATOM 3668 O O . TYR B 1 240 ? -9.32 -2.473 4.168 1 96.06 240 TYR B O 1
ATOM 3676 N N . ILE B 1 241 ? -8.438 -0.533 3.354 1 97.06 241 ILE B N 1
ATOM 3677 C CA . ILE B 1 241 ? -7.273 -0.508 4.238 1 97.06 241 ILE B CA 1
ATOM 3678 C C . ILE B 1 241 ? -7.461 0.574 5.301 1 97.06 241 ILE B C 1
ATOM 3680 O O . ILE B 1 241 ? -7.539 1.762 4.98 1 97.06 241 ILE B O 1
ATOM 3684 N N . THR B 1 242 ? -7.531 0.178 6.535 1 97.62 242 THR B N 1
ATOM 3685 C CA . THR B 1 242 ? -7.555 1.122 7.648 1 97.62 242 THR B CA 1
ATOM 3686 C C . THR B 1 242 ? -6.898 0.516 8.883 1 97.62 242 THR B C 1
ATOM 3688 O O . THR B 1 242 ? -6.871 -0.706 9.047 1 97.62 242 THR B O 1
ATOM 3691 N N . GLY B 1 243 ? -6.246 1.329 9.625 1 97.12 243 GLY B N 1
ATOM 3692 C CA . GLY B 1 243 ? -5.629 0.907 10.875 1 97.12 243 GLY B CA 1
ATOM 3693 C C . GLY B 1 243 ? -4.273 0.254 10.68 1 97.12 243 GLY B C 1
ATOM 3694 O O . GLY B 1 243 ? -3.746 -0.378 11.594 1 97.12 243 GLY B O 1
ATOM 3695 N N . GLN B 1 244 ? -3.703 0.377 9.508 1 95.81 244 GLN B N 1
ATOM 3696 C CA . GLN B 1 244 ? -2.449 -0.298 9.188 1 95.81 244 GLN B CA 1
ATOM 3697 C C . GLN B 1 244 ? -1.251 0.591 9.508 1 95.81 244 GLN B C 1
ATOM 3699 O O . GLN B 1 244 ? -1.361 1.819 9.492 1 95.81 244 GLN B O 1
ATOM 3704 N N . ASP B 1 245 ? -0.16 -0.017 9.867 1 94.06 245 ASP B N 1
ATOM 3705 C CA . ASP B 1 245 ? 1.172 0.573 9.961 1 94.06 245 ASP B CA 1
ATOM 3706 C C . ASP B 1 245 ? 2.123 -0.056 8.945 1 94.06 245 ASP B C 1
ATOM 3708 O O . ASP B 1 245 ? 2.676 -1.131 9.188 1 94.06 245 ASP B O 1
ATOM 3712 N N . ILE B 1 246 ? 2.316 0.554 7.828 1 95.75 246 ILE B N 1
ATOM 3713 C CA . ILE B 1 246 ? 3.109 0.012 6.73 1 95.75 246 ILE B CA 1
ATOM 3714 C C . ILE B 1 246 ? 4.539 0.541 6.812 1 95.75 246 ILE B C 1
ATOM 3716 O O . ILE B 1 246 ? 4.766 1.751 6.73 1 95.75 246 ILE B O 1
ATOM 3720 N N . ARG B 1 247 ? 5.484 -0.345 6.902 1 94.75 247 ARG B N 1
ATOM 3721 C CA . ARG B 1 247 ? 6.895 0.033 6.973 1 94.75 247 ARG B CA 1
ATOM 3722 C C . ARG B 1 247 ? 7.496 0.171 5.582 1 94.75 247 ARG B C 1
ATOM 3724 O O . ARG B 1 247 ? 7.305 -0.698 4.727 1 94.75 247 ARG B O 1
ATOM 3731 N N . ILE B 1 248 ? 8.07 1.262 5.375 1 95.88 248 ILE B N 1
ATOM 3732 C CA . ILE B 1 248 ? 8.797 1.566 4.148 1 95.88 248 ILE B CA 1
ATOM 3733 C C . ILE B 1 248 ? 10.289 1.714 4.461 1 95.88 248 ILE B C 1
ATOM 3735 O O . ILE B 1 248 ? 10.797 2.83 4.586 1 95.88 248 ILE B O 1
ATOM 3739 N N . ASP B 1 249 ? 10.977 0.517 4.574 1 93.44 249 ASP B N 1
ATOM 3740 C CA . ASP B 1 249 ? 12.281 0.608 5.215 1 93.44 249 ASP B CA 1
ATOM 3741 C C . ASP B 1 249 ? 13.273 -0.358 4.574 1 93.44 249 ASP B C 1
ATOM 3743 O O . ASP B 1 249 ? 14.266 -0.739 5.195 1 93.44 249 ASP B O 1
ATOM 3747 N N . GLY B 1 250 ? 12.922 -0.91 3.395 1 94 250 GLY B N 1
ATOM 3748 C CA . GLY B 1 250 ? 13.828 -1.82 2.709 1 94 250 GLY B CA 1
ATOM 3749 C C . GLY B 1 250 ? 14.086 -3.1 3.482 1 94 250 GLY B C 1
ATOM 3750 O O . GLY B 1 250 ? 15.133 -3.729 3.322 1 94 250 GLY B O 1
ATOM 3751 N N . GLY B 1 251 ? 13.258 -3.4 4.391 1 93.62 251 GLY B N 1
ATOM 3752 C CA . GLY B 1 251 ? 13.383 -4.633 5.152 1 93.62 251 GLY B CA 1
ATOM 3753 C C . GLY B 1 251 ? 14.164 -4.461 6.441 1 93.62 251 GLY B C 1
ATOM 3754 O O . GLY B 1 251 ? 14.484 -5.441 7.117 1 93.62 251 GLY B O 1
ATOM 3755 N N . ARG B 1 252 ? 14.438 -3.277 6.898 1 90.06 252 ARG B N 1
ATOM 3756 C CA . ARG B 1 252 ? 15.281 -2.996 8.055 1 90.06 252 ARG B CA 1
ATOM 3757 C C . ARG B 1 252 ? 14.734 -3.658 9.312 1 90.06 252 ARG B C 1
ATOM 3759 O O . ARG B 1 252 ? 15.492 -4.16 10.141 1 90.06 252 ARG B O 1
ATOM 3766 N N . THR B 1 253 ? 13.438 -3.666 9.492 1 87.88 253 THR B N 1
ATOM 3767 C CA . THR B 1 253 ? 12.852 -4.117 10.75 1 87.88 253 THR B CA 1
ATOM 3768 C C . THR B 1 253 ? 12.617 -5.625 10.727 1 87.88 253 THR B C 1
ATOM 3770 O O . THR B 1 253 ? 12.148 -6.203 11.711 1 87.88 253 THR B O 1
ATOM 3773 N N . ILE B 1 254 ? 12.891 -6.277 9.641 1 87.06 254 ILE B N 1
ATOM 3774 C CA . ILE B 1 254 ? 12.641 -7.715 9.578 1 87.06 254 ILE B CA 1
ATOM 3775 C C . ILE B 1 254 ? 13.961 -8.469 9.57 1 87.06 254 ILE B C 1
ATOM 3777 O O . ILE B 1 254 ? 13.984 -9.703 9.484 1 87.06 254 ILE B O 1
ATOM 3781 N N . SER B 1 255 ? 15.023 -7.801 9.586 1 78.19 255 SER B N 1
ATOM 3782 C CA . SER B 1 255 ? 16.344 -8.422 9.602 1 78.19 255 SER B CA 1
ATOM 3783 C C . SER B 1 255 ? 16.984 -8.328 10.984 1 78.19 255 SER B C 1
ATOM 3785 O O . SER B 1 255 ? 16.641 -7.457 11.781 1 78.19 255 SER B O 1
#

InterPro domains:
  IPR002347 Short-chain dehydrogenase/reductase SDR [PF13561] (26-252)
  IPR002347 Short-chain dehydrogenase/reductase SDR [PR00080] (93-104)
  IPR002347 Short-chain dehydrogenase/reductase SDR [PR00080] (149-157)
  IPR002347 Short-chain dehydrogenase/reductase SDR [PR00080] (162-181)
  IPR002347 Short-chain dehydrogenase/reductase SDR [PR00081] (18-35)
  IPR002347 Short-chain dehydrogenase/reductase SDR [PR00081] (93-104)
  IPR002347 Short-chain dehydrogenase/reductase SDR [PR00081] (143-159)
  IPR002347 Short-chain dehydrogenase/reductase SDR [PR00081] (183-200)
  IPR002347 Short-chain dehydrogenase/reductase SDR [PR00081] (216-236)
  IPR036291 NAD(P)-binding domain superfamily [SSF51735] (16-254)
  IPR045000 Tropinone reductase [PTHR42898] (10-254)

Secondary structure (DSSP, 8-state):
--GGGS-HHHHS--TT-EEEEETTTSHHHHHHHHHHHHTT-EEEEEES-HHHHHHHHHHHHHTT--EEEEE--TTSHHHHHHHHHHHHHHTTT--SEEEE-------S-GGG--HHHHHHHHIIIIIHHHHHHHHHHHHHTT--STT-EEEEEE-----TTTHHHHHHHHHHHHHHHHHHGGGTEEEEEEEE-SB--GGGGGS-HHHHHHHHHHSTT-S-B-HHHHHHHHHHHHSGGGTT--S-EEEESTTGGG-/--GGGS-HHHHS--TT-EEEEETTTSHHHHHHHHHHHHTT-EEEEEES-HHHHHHHHHHHHHTT--EEEEE--TTSHHHHHHHHHHHHHHTTT--SEEEE-------S-GGG--HHHHHHHHIIIIIHHHHHHHHHHHHHTT--STT-EEEEEE-----TTTHHHHHHHHHHHHHHHHHHGGGTEEEEEEEE-SB--GGGGGS-HHHHHHHHHHSTT-SPBPHHHHHHHHHHHHSGGGTT--S-EEEESTTGGG-

pLDDT: mean 91.21, std 10.89, range [40.16, 98.94]

Nearest PDB structures (foldseek):
  5ff9-assembly1_B  TM=9.654E-01  e=5.402E-36  Narcissus pseudonarcissus
  5feu-assembly1_A  TM=9.448E-01  e=8.311E-35  Narcissus pseudonarcissus
  2ae2-assembly1_A  TM=9.597E-01  e=4.838E-34  Datura stramonium
  1ae1-assembly1_B  TM=9.579E-01  e=9.490E-33  Datura stramonium
  2ae1-assembly1_A  TM=9.349E-01  e=7.443E-33  Datura stramonium

Radius of gyration: 22.68 Å; Cα contacts (8 Å, |Δi|>4): 1144; chains: 2; bounding box: 56×68×56 Å

Sequence (510 aa):
MAAASGSREERWTLAGATALVTGGSKGIGHAIVEELAGFGARVHTCARNAAELEECRRRWAENGLVVTVSVCDVSMRTDREMLMDTVKKVFDGKLDILVNNAGQLLLKAAAECAAEEYSHVMATNLESSFHLSQLSYPLLLNASLAGGGSVVNISSIASYNSSVRAGGMNQLTRSLAVEWAQDKIRVNCVAPGLVTTDILKQVEPETIEQEISRGPMARSGEPKEVASVVSFLCMPAASYITGQDIRIDGGRTISMAAASGSREERWTLAGATALVTGGSKGIGHAIVEELAGFGARVHTCARNAAELEECRRRWAENGLVVTVSVCDVSMRTDREMLMDTVKKVFDGKLDILVNNAGQLLLKAAAECAAEEYSHVMATNLESSFHLSQLSYPLLLNASLAGGGSVVNISSIASYNSSVRAGGMNQLTRSLAVEWAQDKIRVNCVAPGLVTTDILKQVEPETIEQEISRGPMARSGEPKEVASVVSFLCMPAASYITGQDIRIDGGRTIS